Protein AF-A0A8K0R608-F1 (afdb_monomer_lite)

Radius of gyration: 32.29 Å; chains: 1; bounding box: 92×109×76 Å

Secondary structure (DSSP, 8-state):
-PPPPEEEEEETT--SEEEEE-GGG-SSHHHHHHHHHHHTT--TTTEEEEEES-SSSS-SBPPHHHHHTTGGGSTTT-BTTEEEEEEEEEE-HHHH--S-------------TT-SSS--HHHHHHHHHTTS-TT---GGG-------EEEPPP--------------------PPPPPPP-EEE-----HHHHTT-EEEEEE-GGGBSSTTEEEEEEEEE-TTS-EEEEEEGGGBSSS--SSEEEE-GGGEEE-HHHHTSPTTHHHHHHHHHHHHHHHHHHHHHHTTS-PPP----------------------SSEEEEEE-GGGBS-TTSPPEEEEEE-TTS-EEEEEEGGGBSS---SSEEEE-GGGEEE-HHHHTS-TTHHHHHHHHHHHHHHHGGG-----------------------PPPP----

Sequence (433 aa):
MRPSPMIFVREFDGAETSFRIPIRRTRSYWEFLEHIHNTFNRPWERYNAHLHLDNDICDGRISPSEWDARAYFEAEFLVDNRLVLFVHFEVVEARISGLDADIDDNDEELWQWGCEGSEGLQDTWYRANQDMDGDDLDEWDLDPYPPFPETLPKEDGSASSIFTSSARSSQASLPPKPTPEVITVDDSDTTRNLDTGIIIGRAKAHCCRDPNIRPVVRAVLNSKGSVCAFICAKYANRSSQKGDVQISMKDVDYSPDLSRSSFGEKRTMAIRHKLQAKLAIQRQCAGHSPSPLRSLLPANVFRDTTTKTYQTVMDEGIIIGHARPDSCRNPDKPPIVRASLNRVGSVMAYIPAEDSLRSLTKGRAQIPLTKVAFVPEFEVLTPAKRPEAIKEMILAKEGGKGGEGKEGDGRVEGAEYDSDDWGDEKLVDVEGV

Structure (mmCIF, N/CA/C/O backbone):
data_AF-A0A8K0R608-F1
#
_entry.id   AF-A0A8K0R608-F1
#
loop_
_atom_site.group_PDB
_atom_site.id
_atom_site.type_symbol
_atom_site.label_atom_id
_atom_site.label_alt_id
_atom_site.label_comp_id
_atom_site.label_asym_id
_atom_site.label_entity_id
_atom_site.label_seq_id
_atom_site.pdbx_PDB_ins_code
_atom_site.Cartn_x
_atom_site.Cartn_y
_atom_site.Cartn_z
_atom_site.occupancy
_atom_site.B_iso_or_equiv
_atom_site.auth_seq_id
_atom_site.auth_comp_id
_atom_site.auth_asym_id
_atom_site.auth_atom_id
_atom_site.pdbx_PDB_model_num
ATOM 1 N N . MET A 1 1 ? -6.689 -29.685 10.925 1.00 70.19 1 MET A N 1
ATOM 2 C CA . MET A 1 1 ? -5.908 -28.434 10.798 1.00 70.19 1 MET A CA 1
ATOM 3 C C . MET A 1 1 ? -4.948 -28.598 9.630 1.00 70.19 1 MET A C 1
ATOM 5 O O . MET A 1 1 ? -4.391 -29.681 9.505 1.00 70.19 1 MET A O 1
ATOM 9 N N . ARG A 1 2 ? -4.808 -27.604 8.742 1.00 75.94 2 ARG A N 1
ATOM 10 C CA . ARG A 1 2 ? -3.779 -27.663 7.686 1.00 75.94 2 ARG A CA 1
ATOM 11 C C . ARG A 1 2 ? -2.405 -27.412 8.328 1.00 75.94 2 ARG A C 1
ATOM 13 O O . ARG A 1 2 ? -2.339 -26.549 9.203 1.00 75.94 2 ARG A O 1
ATOM 20 N N . PRO A 1 3 ? -1.353 -28.159 7.959 1.00 87.06 3 PRO A N 1
ATOM 21 C CA . PRO A 1 3 ? -0.013 -27.912 8.481 1.00 87.06 3 PRO A CA 1
ATOM 22 C C . PRO A 1 3 ? 0.465 -26.521 8.054 1.00 87.06 3 PRO A C 1
ATOM 24 O O . PRO A 1 3 ? 0.258 -26.126 6.908 1.00 87.06 3 PRO A O 1
ATOM 27 N N . SER A 1 4 ? 1.101 -25.782 8.964 1.00 88.25 4 SER A N 1
ATOM 28 C CA . SER A 1 4 ? 1.683 -24.478 8.634 1.00 88.25 4 SER A CA 1
ATOM 29 C C . SER A 1 4 ? 2.750 -24.630 7.543 1.00 88.25 4 SER A C 1
ATOM 31 O O . SER A 1 4 ? 3.522 -25.593 7.602 1.00 88.25 4 SER A O 1
ATOM 33 N N . PRO A 1 5 ? 2.807 -23.718 6.559 1.00 93.06 5 PRO A N 1
ATOM 34 C CA . PRO A 1 5 ? 3.802 -23.796 5.501 1.00 93.06 5 PRO A CA 1
ATOM 35 C C . PRO A 1 5 ? 5.214 -23.599 6.057 1.00 93.06 5 PRO A C 1
ATOM 37 O O . PRO A 1 5 ? 5.424 -22.903 7.055 1.00 93.06 5 PRO A O 1
ATOM 40 N N . MET A 1 6 ? 6.183 -24.246 5.413 1.00 94.56 6 MET A N 1
ATOM 41 C CA . MET A 1 6 ? 7.603 -24.114 5.743 1.00 94.56 6 MET A CA 1
ATOM 42 C C . MET A 1 6 ? 8.250 -23.082 4.826 1.00 94.56 6 MET A C 1
ATOM 44 O O . MET A 1 6 ? 8.041 -23.135 3.618 1.00 94.56 6 MET A O 1
ATOM 48 N N . ILE A 1 7 ? 9.045 -22.170 5.384 1.00 96.88 7 ILE A N 1
ATOM 49 C CA . ILE A 1 7 ? 9.760 -21.154 4.608 1.00 96.88 7 ILE A CA 1
ATOM 50 C C . ILE A 1 7 ? 11.215 -21.595 4.474 1.00 96.88 7 ILE A C 1
ATOM 52 O O . ILE A 1 7 ? 11.862 -21.911 5.473 1.00 96.88 7 ILE A O 1
ATOM 56 N N . PHE A 1 8 ? 11.721 -21.612 3.249 1.00 96.69 8 PHE A N 1
ATOM 57 C CA . PHE A 1 8 ? 13.117 -21.867 2.928 1.00 96.69 8 PHE A CA 1
ATOM 58 C C . PHE A 1 8 ? 13.696 -20.630 2.258 1.00 96.69 8 PHE A C 1
ATOM 60 O O . PHE A 1 8 ? 13.106 -20.113 1.314 1.00 96.69 8 PHE A O 1
ATOM 67 N N . VAL A 1 9 ? 14.847 -20.167 2.736 1.00 96.69 9 VAL A N 1
ATOM 68 C CA . VAL A 1 9 ? 15.552 -19.016 2.162 1.00 96.69 9 VAL A CA 1
ATOM 69 C C . VAL A 1 9 ? 16.925 -19.448 1.668 1.00 96.69 9 VAL A C 1
ATOM 71 O O . VAL A 1 9 ? 17.641 -20.171 2.365 1.00 96.69 9 VAL A O 1
ATOM 74 N N . ARG A 1 10 ? 17.291 -19.011 0.464 1.00 95.31 10 ARG A N 1
ATOM 75 C CA . ARG A 1 10 ? 18.596 -19.247 -0.171 1.00 95.31 10 ARG A CA 1
ATOM 76 C C . ARG A 1 10 ? 19.234 -17.918 -0.544 1.00 95.31 10 ARG A C 1
ATOM 78 O O . ARG A 1 10 ? 18.515 -16.983 -0.863 1.00 95.31 10 ARG A O 1
ATOM 85 N N . GLU A 1 11 ? 20.556 -17.822 -0.495 1.00 94.56 11 GLU A N 1
ATOM 86 C CA . GLU A 1 11 ? 21.260 -16.630 -0.989 1.00 94.56 11 GLU A CA 1
ATOM 87 C C . GLU A 1 11 ? 21.301 -16.657 -2.522 1.00 94.56 11 GLU A C 1
ATOM 89 O O . GLU A 1 11 ? 21.548 -17.710 -3.112 1.00 94.56 11 GLU A O 1
ATOM 94 N N . PHE A 1 12 ? 21.050 -15.506 -3.145 1.00 89.88 12 PHE A N 1
ATOM 95 C CA . PHE A 1 12 ? 21.177 -15.303 -4.589 1.00 89.88 12 PHE A CA 1
ATOM 96 C C . PHE A 1 12 ? 22.603 -15.634 -5.045 1.00 89.88 12 PHE A C 1
ATOM 98 O O . PHE A 1 12 ? 23.560 -15.264 -4.362 1.00 89.88 12 PHE A O 1
ATOM 105 N N . ASP A 1 13 ? 22.749 -16.360 -6.157 1.00 80.81 13 ASP A N 1
ATOM 106 C CA . ASP A 1 13 ? 24.040 -16.860 -6.672 1.00 80.81 13 ASP A CA 1
ATOM 107 C C . ASP A 1 13 ? 24.887 -17.656 -5.648 1.00 80.81 13 ASP A C 1
ATOM 109 O O . ASP A 1 13 ? 26.079 -17.914 -5.852 1.00 80.81 13 ASP A O 1
ATOM 113 N N . GLY A 1 14 ? 24.282 -18.046 -4.522 1.00 74.94 14 GLY A N 1
ATOM 114 C CA . GLY A 1 14 ? 24.937 -18.712 -3.410 1.00 74.94 14 GLY A CA 1
ATOM 115 C C . GLY A 1 14 ? 25.078 -20.218 -3.608 1.00 74.94 14 GLY A C 1
ATOM 116 O O . GLY A 1 14 ? 24.632 -20.816 -4.587 1.00 74.94 14 GLY A O 1
ATOM 117 N N . ALA A 1 15 ? 25.703 -20.871 -2.627 1.00 71.38 15 ALA A N 1
ATOM 118 C CA . ALA A 1 15 ? 25.725 -22.328 -2.565 1.00 71.38 15 ALA A CA 1
ATOM 119 C C . ALA A 1 15 ? 24.294 -22.898 -2.533 1.00 71.38 15 ALA A C 1
ATOM 121 O O . ALA A 1 15 ? 23.367 -22.248 -2.056 1.00 71.38 15 ALA A O 1
ATOM 122 N N . GLU A 1 16 ? 24.122 -24.163 -2.929 1.00 77.75 16 GLU A N 1
ATOM 123 C CA . GLU A 1 16 ? 22.819 -24.849 -2.914 1.00 77.75 16 GLU A CA 1
ATOM 124 C C . GLU A 1 16 ? 22.182 -25.000 -1.507 1.00 77.75 16 GLU A C 1
ATOM 126 O O . GLU A 1 16 ? 21.130 -25.628 -1.356 1.00 77.75 16 GLU A O 1
ATOM 131 N N . THR A 1 17 ? 22.776 -24.427 -0.467 1.00 86.38 17 THR A N 1
ATOM 132 C CA . THR A 1 17 ? 22.269 -24.463 0.900 1.00 86.38 17 THR A CA 1
ATOM 133 C C . THR A 1 17 ? 21.016 -23.604 1.037 1.00 86.38 17 THR A C 1
ATOM 135 O O . THR A 1 17 ? 21.007 -22.424 0.691 1.00 86.38 17 THR A O 1
ATOM 138 N N . SER A 1 18 ? 19.957 -24.196 1.583 1.00 91.06 18 SER A N 1
ATOM 139 C CA . SER A 1 18 ? 18.764 -23.469 2.007 1.00 91.06 18 SER A CA 1
ATOM 140 C C . SER A 1 18 ? 18.660 -23.479 3.523 1.00 91.06 18 SER A C 1
ATOM 142 O O . SER A 1 18 ? 19.001 -24.468 4.175 1.00 91.06 18 SER A O 1
ATOM 144 N N . PHE A 1 19 ? 18.190 -22.376 4.089 1.00 93.94 19 PHE A N 1
ATOM 145 C CA . PHE A 1 19 ? 17.913 -22.273 5.512 1.00 93.94 19 PHE A CA 1
ATOM 146 C C . PHE A 1 19 ? 16.414 -22.304 5.727 1.00 93.94 19 PHE A C 1
ATOM 148 O O . PHE A 1 19 ? 15.667 -21.515 5.144 1.00 93.94 19 PHE A O 1
ATOM 155 N N . ARG A 1 20 ? 15.973 -23.215 6.588 1.00 95.00 20 ARG A N 1
ATOM 156 C CA . ARG A 1 20 ? 14.583 -23.259 7.015 1.00 95.00 20 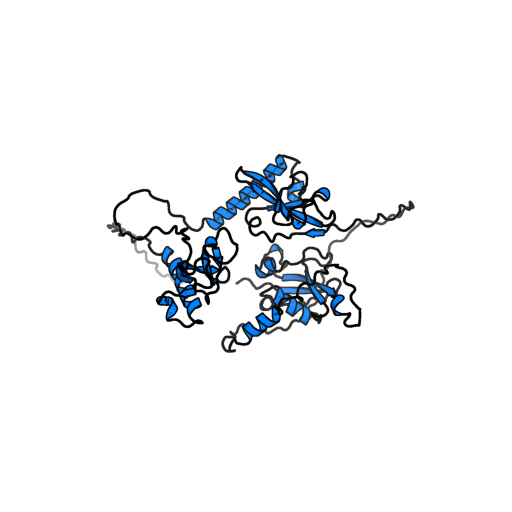ARG A CA 1
ATOM 157 C C . ARG A 1 20 ? 14.340 -22.176 8.060 1.00 95.00 20 ARG A C 1
ATOM 159 O O . ARG A 1 20 ? 14.971 -22.182 9.116 1.00 95.00 20 ARG A O 1
ATOM 166 N N . ILE A 1 21 ? 13.384 -21.293 7.789 1.00 92.75 21 ILE A N 1
ATOM 167 C CA . ILE A 1 21 ? 12.964 -20.240 8.713 1.00 92.75 21 ILE A CA 1
ATOM 168 C C . ILE A 1 21 ? 11.553 -20.568 9.233 1.00 92.75 21 ILE A C 1
ATOM 170 O O . ILE A 1 21 ? 10.621 -20.749 8.444 1.00 92.75 21 ILE A O 1
ATOM 174 N N . PRO A 1 22 ? 11.363 -20.698 10.559 1.00 88.69 22 PRO A N 1
ATOM 175 C CA . PRO A 1 22 ? 10.044 -20.925 11.139 1.00 88.69 22 PRO A CA 1
ATOM 176 C C . PRO A 1 22 ? 9.093 -19.762 10.841 1.00 88.69 22 PRO A C 1
ATOM 178 O O . PRO A 1 22 ? 9.401 -18.618 11.150 1.00 88.69 22 PRO A O 1
ATOM 181 N N . ILE A 1 23 ? 7.885 -20.049 10.350 1.00 90.06 23 ILE A N 1
ATOM 182 C CA . ILE A 1 23 ? 6.860 -19.024 10.061 1.00 90.06 23 ILE A CA 1
ATOM 183 C C . ILE A 1 23 ? 6.519 -18.128 11.266 1.00 90.06 23 ILE A C 1
ATOM 185 O O . ILE A 1 23 ? 6.125 -16.975 11.118 1.00 90.06 23 ILE A O 1
ATOM 189 N N . ARG A 1 24 ? 6.682 -18.644 12.493 1.00 87.00 24 ARG A N 1
ATOM 190 C CA . ARG A 1 24 ? 6.445 -17.884 13.732 1.00 87.00 24 ARG A CA 1
ATOM 191 C C . ARG A 1 24 ? 7.394 -16.698 13.898 1.00 87.00 24 ARG A C 1
ATOM 193 O O . ARG A 1 24 ? 7.034 -15.756 14.595 1.00 87.00 24 ARG A O 1
ATOM 200 N N . ARG A 1 25 ? 8.567 -16.776 13.266 1.00 88.56 25 ARG A N 1
ATOM 201 C CA . ARG A 1 25 ? 9.634 -15.772 13.253 1.00 88.56 25 ARG A CA 1
ATOM 202 C C . ARG A 1 25 ? 9.510 -14.793 12.083 1.00 88.56 25 ARG A C 1
ATOM 204 O O . ARG A 1 25 ? 10.397 -13.993 11.841 1.00 88.56 25 ARG A O 1
ATOM 211 N N . THR A 1 26 ? 8.430 -14.877 11.314 1.00 93.19 26 THR A N 1
ATOM 212 C CA . THR A 1 26 ? 8.241 -14.066 10.110 1.00 93.19 26 THR A CA 1
ATOM 213 C C . THR A 1 26 ? 6.880 -13.370 10.130 1.00 93.19 26 THR A C 1
ATOM 215 O O . THR A 1 26 ? 6.175 -13.356 9.118 1.00 93.19 26 THR A O 1
ATOM 218 N N . ARG A 1 27 ? 6.454 -12.867 11.303 1.00 90.88 27 ARG A N 1
ATOM 219 C CA . ARG A 1 27 ? 5.110 -12.281 11.485 1.00 90.88 27 ARG A CA 1
ATOM 220 C C . ARG A 1 27 ? 4.969 -10.971 10.721 1.00 90.88 27 ARG A C 1
ATOM 222 O O . ARG A 1 27 ? 3.883 -10.691 10.222 1.00 90.88 27 ARG A O 1
ATOM 229 N N . SER A 1 28 ? 6.065 -10.225 10.624 1.00 95.19 28 SER A N 1
ATOM 230 C CA . SER A 1 28 ? 6.225 -9.094 9.718 1.00 95.19 28 SER A CA 1
ATOM 231 C C . SER A 1 28 ? 7.413 -9.304 8.782 1.00 95.19 28 SER A C 1
ATOM 233 O O . SER A 1 28 ? 8.301 -10.123 9.040 1.00 95.19 28 SER A O 1
ATOM 235 N N . TYR A 1 29 ? 7.441 -8.540 7.696 1.00 95.25 29 TYR A N 1
ATOM 236 C CA . TYR A 1 29 ? 8.546 -8.553 6.744 1.00 95.25 29 TYR A CA 1
ATOM 237 C C . TYR A 1 29 ? 9.874 -8.138 7.400 1.00 95.25 29 TYR A C 1
ATOM 239 O O . TYR A 1 29 ? 10.928 -8.685 7.084 1.00 95.25 29 TYR A O 1
ATOM 247 N N . TRP A 1 30 ? 9.829 -7.210 8.360 1.00 93.06 30 TRP A N 1
ATOM 248 C CA . TRP A 1 30 ? 11.021 -6.704 9.044 1.00 93.06 30 TRP A CA 1
ATOM 249 C C . TRP A 1 30 ? 11.638 -7.718 10.006 1.00 93.06 30 TRP A C 1
ATOM 251 O O . TRP A 1 30 ? 12.844 -7.945 9.941 1.00 93.06 30 TRP A O 1
ATOM 261 N N . GLU A 1 31 ? 10.818 -8.380 10.828 1.00 93.50 31 GLU A N 1
ATOM 262 C CA . GLU A 1 31 ? 11.272 -9.500 11.673 1.00 93.50 31 GLU A CA 1
ATOM 263 C C . GLU A 1 31 ? 11.902 -10.605 10.819 1.00 93.50 31 GLU A C 1
ATOM 265 O O . GLU A 1 31 ? 12.921 -11.203 11.174 1.00 93.50 31 GLU A O 1
ATOM 270 N N . PHE A 1 32 ? 11.312 -10.854 9.647 1.00 95.75 32 PHE A N 1
ATOM 271 C CA . PHE A 1 32 ? 11.826 -11.857 8.737 1.00 95.75 32 PHE A CA 1
ATOM 272 C C . PHE A 1 32 ? 13.211 -11.485 8.194 1.00 95.75 32 PHE A C 1
ATOM 274 O O . PHE A 1 32 ? 14.130 -12.307 8.255 1.00 95.75 32 PHE A O 1
ATOM 281 N N . LEU A 1 33 ? 13.391 -10.248 7.717 1.00 95.62 33 LEU A N 1
ATOM 282 C CA . LEU A 1 33 ? 14.699 -9.770 7.266 1.00 95.62 33 LEU A CA 1
ATOM 283 C C . LEU A 1 33 ? 15.741 -9.801 8.389 1.00 95.62 33 LEU A C 1
ATOM 285 O O . LEU A 1 33 ? 16.883 -10.177 8.140 1.00 95.62 33 LEU A O 1
ATOM 289 N N . GLU A 1 34 ? 15.368 -9.478 9.628 1.00 93.00 34 GLU A N 1
ATOM 290 C CA . GLU A 1 34 ? 16.292 -9.539 10.766 1.00 93.00 34 GLU A CA 1
ATOM 291 C C . GLU A 1 34 ? 16.816 -10.959 10.976 1.00 93.00 34 GLU A C 1
ATOM 293 O O . GLU A 1 34 ? 18.025 -11.185 11.097 1.00 93.00 34 GLU A O 1
ATOM 298 N N . HIS A 1 35 ? 15.921 -11.945 10.934 1.00 93.44 35 HIS A N 1
ATOM 299 C CA . HIS A 1 35 ? 16.327 -13.339 10.992 1.00 93.44 35 HIS A CA 1
ATOM 300 C C . HIS A 1 35 ? 17.200 -13.758 9.817 1.00 93.44 35 HIS A C 1
ATOM 302 O O . HIS A 1 35 ? 18.127 -14.542 10.016 1.00 93.44 35 HIS A O 1
ATOM 308 N N . ILE A 1 36 ? 16.950 -13.238 8.620 1.00 95.50 36 ILE A N 1
ATOM 309 C CA . ILE A 1 36 ? 17.775 -13.507 7.443 1.00 95.50 36 ILE A CA 1
ATOM 310 C C . ILE A 1 36 ? 19.191 -12.948 7.635 1.00 95.50 36 ILE A C 1
ATOM 312 O O . ILE A 1 36 ? 20.158 -13.694 7.492 1.00 95.50 36 ILE A O 1
ATOM 316 N N . HIS A 1 37 ? 19.338 -11.689 8.045 1.00 94.75 37 HIS A N 1
ATOM 317 C CA . HIS A 1 37 ? 20.645 -11.087 8.323 1.00 94.75 37 HIS A CA 1
ATOM 318 C C . HIS A 1 37 ? 21.450 -11.897 9.354 1.00 94.75 37 HIS A C 1
ATOM 320 O O . HIS A 1 37 ? 22.627 -12.196 9.132 1.00 94.75 37 HIS A O 1
ATOM 326 N N . ASN A 1 38 ? 20.789 -12.345 10.426 1.00 93.44 38 ASN A N 1
ATOM 327 C CA . ASN A 1 38 ? 21.394 -13.202 11.447 1.00 93.44 38 ASN A CA 1
ATOM 328 C C . ASN A 1 38 ? 21.764 -14.597 10.909 1.00 93.44 38 ASN A C 1
ATOM 330 O O . ASN A 1 38 ? 22.848 -15.101 11.192 1.00 93.44 38 ASN A O 1
ATOM 334 N N . THR A 1 39 ? 20.890 -15.220 10.112 1.00 93.50 39 THR A N 1
ATOM 335 C CA . THR A 1 39 ? 21.082 -16.584 9.581 1.00 93.50 39 THR A CA 1
ATOM 336 C C . THR A 1 39 ? 22.235 -16.651 8.581 1.00 93.50 39 THR A C 1
ATOM 338 O O . THR A 1 39 ? 23.030 -17.587 8.618 1.00 93.50 39 THR A O 1
ATOM 341 N N . PHE A 1 40 ? 22.357 -15.643 7.716 1.00 93.56 40 PHE A N 1
ATOM 342 C CA . PHE A 1 40 ? 23.400 -15.573 6.690 1.00 93.56 40 PHE A CA 1
ATOM 343 C C . PHE A 1 40 ? 24.664 -14.833 7.158 1.00 93.56 40 PHE A C 1
ATOM 345 O O . PHE A 1 40 ? 25.605 -14.674 6.382 1.00 93.56 40 PHE A O 1
ATOM 352 N N . ASN A 1 41 ? 24.712 -14.386 8.421 1.00 94.06 41 ASN A N 1
ATOM 353 C CA . ASN A 1 41 ? 25.818 -13.608 8.989 1.00 94.06 41 ASN A CA 1
ATOM 354 C C . ASN A 1 41 ? 26.180 -12.373 8.133 1.00 94.06 41 ASN A C 1
ATOM 356 O O . ASN A 1 41 ? 27.350 -12.072 7.875 1.00 94.06 41 ASN A O 1
ATOM 360 N N . ARG A 1 42 ? 25.149 -11.666 7.657 1.00 94.31 42 ARG A N 1
ATOM 361 C CA . ARG A 1 42 ? 25.268 -10.432 6.875 1.00 94.31 42 ARG A CA 1
ATOM 362 C C . ARG A 1 42 ? 24.804 -9.273 7.758 1.00 94.31 42 ARG A C 1
ATOM 364 O O . ARG A 1 42 ? 23.605 -9.121 7.927 1.00 94.31 42 ARG A O 1
ATOM 371 N N . PRO A 1 43 ? 25.692 -8.463 8.351 1.00 92.56 43 PRO A N 1
ATOM 372 C CA . PRO A 1 43 ? 25.280 -7.365 9.229 1.00 92.56 43 PRO A CA 1
ATOM 373 C C . PRO A 1 43 ? 24.532 -6.258 8.469 1.00 92.56 43 PRO A C 1
ATOM 375 O O . PRO A 1 43 ? 24.934 -5.885 7.362 1.00 92.56 43 PRO A O 1
ATOM 378 N N . TRP A 1 44 ? 23.474 -5.708 9.071 1.00 90.50 44 TRP A N 1
ATOM 379 C CA . TRP A 1 44 ? 22.647 -4.629 8.504 1.00 90.50 44 TRP A CA 1
ATOM 380 C C . TRP A 1 44 ? 23.442 -3.350 8.218 1.00 90.50 44 TRP A C 1
ATOM 382 O O . TRP A 1 44 ? 23.115 -2.577 7.320 1.00 90.50 44 TRP A O 1
ATOM 392 N N . GLU A 1 45 ? 24.530 -3.128 8.951 1.00 88.19 45 GLU A N 1
ATOM 393 C CA . GLU A 1 45 ? 25.426 -1.990 8.764 1.00 88.19 45 GLU A CA 1
ATOM 394 C C . GLU A 1 45 ? 26.132 -2.038 7.406 1.00 88.19 45 GLU A C 1
ATOM 396 O O . GLU A 1 45 ? 26.559 -1.005 6.902 1.00 88.19 45 GLU A O 1
ATOM 401 N N . ARG A 1 46 ? 26.268 -3.224 6.803 1.00 92.06 46 ARG A N 1
ATOM 402 C CA . ARG A 1 46 ? 27.004 -3.413 5.544 1.00 92.06 46 ARG A CA 1
ATOM 403 C C . ARG A 1 46 ? 26.127 -3.835 4.381 1.00 92.06 46 ARG A C 1
ATOM 405 O O . ARG A 1 46 ? 26.516 -3.601 3.239 1.00 92.06 46 ARG A O 1
ATOM 412 N N . TYR A 1 47 ? 24.990 -4.461 4.661 1.00 94.31 47 TYR A N 1
ATOM 413 C CA . TYR A 1 47 ? 24.150 -5.065 3.640 1.00 94.31 47 TYR A CA 1
ATOM 414 C C . TYR A 1 47 ? 22.699 -4.621 3.787 1.00 94.31 47 TYR A C 1
ATOM 416 O O . TYR A 1 47 ? 22.169 -4.590 4.895 1.00 94.31 47 TYR A O 1
ATOM 424 N N . ASN A 1 48 ? 22.046 -4.365 2.659 1.00 93.38 48 ASN A N 1
ATOM 425 C CA . ASN A 1 48 ? 20.595 -4.319 2.552 1.00 93.38 48 ASN A CA 1
ATOM 426 C C . ASN A 1 48 ? 20.113 -5.666 2.008 1.00 93.38 48 ASN A C 1
ATOM 428 O O . ASN A 1 48 ? 20.539 -6.075 0.929 1.00 93.38 48 ASN A O 1
ATOM 432 N N . ALA A 1 49 ? 19.228 -6.356 2.726 1.00 95.44 49 ALA A N 1
ATOM 433 C CA . ALA A 1 49 ? 18.600 -7.575 2.225 1.00 95.44 49 ALA A CA 1
ATOM 434 C C . ALA A 1 49 ? 17.233 -7.290 1.600 1.00 95.44 49 ALA A C 1
ATOM 436 O O . ALA A 1 49 ? 16.428 -6.514 2.122 1.00 95.44 49 ALA A O 1
ATOM 437 N N . HIS A 1 50 ? 16.933 -7.976 0.504 1.00 94.75 50 HIS A N 1
ATOM 438 C CA . HIS A 1 50 ? 15.580 -8.071 -0.025 1.00 94.75 50 HIS A CA 1
ATOM 439 C C . HIS A 1 50 ? 15.329 -9.460 -0.617 1.00 94.75 50 HIS A C 1
ATOM 441 O O . HIS A 1 50 ? 16.263 -10.183 -0.956 1.00 94.75 50 HIS A O 1
ATOM 447 N N . LEU A 1 51 ? 14.058 -9.857 -0.665 1.00 96.38 51 LEU A N 1
ATOM 448 C CA . LEU A 1 51 ? 13.644 -11.220 -0.994 1.00 96.38 51 LEU A CA 1
ATOM 449 C C . LEU A 1 51 ? 12.987 -11.292 -2.369 1.00 96.38 51 LEU A C 1
ATOM 451 O O . LEU A 1 51 ? 12.270 -10.368 -2.746 1.00 96.38 51 LEU A O 1
ATOM 455 N N . HIS A 1 52 ? 13.167 -12.418 -3.053 1.00 95.56 52 HIS A N 1
ATOM 456 C CA . HIS A 1 52 ? 12.607 -12.737 -4.367 1.00 95.56 52 HIS A CA 1
ATOM 457 C C . HIS A 1 52 ? 11.988 -14.134 -4.378 1.00 95.56 52 HIS A C 1
ATOM 459 O O . HIS A 1 52 ? 12.337 -14.985 -3.557 1.00 95.56 52 HIS A O 1
ATOM 465 N N . LEU A 1 53 ? 11.078 -14.368 -5.324 1.00 94.00 53 LEU A N 1
ATOM 466 C CA . LEU A 1 53 ? 10.507 -15.693 -5.603 1.00 94.00 53 LEU A CA 1
ATOM 467 C C . LEU A 1 53 ? 11.339 -16.502 -6.610 1.00 94.00 53 LEU A C 1
ATOM 469 O O . LEU A 1 53 ? 11.204 -17.722 -6.662 1.00 94.00 53 LEU A O 1
ATOM 473 N N . ASP A 1 54 ? 12.179 -15.831 -7.398 1.00 91.12 54 ASP A N 1
ATOM 474 C CA . ASP A 1 54 ? 13.025 -16.425 -8.435 1.00 91.12 54 ASP A CA 1
ATOM 475 C C . ASP A 1 54 ? 14.512 -16.228 -8.086 1.00 91.12 54 ASP A C 1
ATOM 477 O O . ASP A 1 54 ? 14.876 -15.259 -7.418 1.00 91.12 54 ASP A O 1
ATOM 481 N N . ASN A 1 55 ? 15.353 -17.174 -8.503 1.00 90.81 55 ASN A N 1
ATOM 482 C CA . ASN A 1 55 ? 16.798 -17.179 -8.282 1.00 90.81 55 ASN A CA 1
ATOM 483 C C . ASN A 1 55 ? 17.578 -16.496 -9.404 1.00 90.81 55 ASN A C 1
ATOM 485 O O . ASN A 1 55 ? 18.720 -16.111 -9.197 1.00 90.81 55 ASN A O 1
ATOM 489 N N . ASP A 1 56 ? 17.013 -16.430 -10.609 1.00 81.94 56 ASP A N 1
ATOM 490 C CA . ASP A 1 56 ? 17.808 -16.109 -11.798 1.00 81.94 56 ASP A CA 1
ATOM 491 C C . ASP A 1 56 ? 17.710 -14.632 -12.181 1.00 81.94 56 ASP A C 1
ATOM 493 O O . ASP A 1 56 ? 18.566 -14.090 -12.882 1.00 81.94 56 ASP A O 1
ATOM 497 N N . ILE A 1 57 ? 16.647 -13.966 -11.734 1.00 79.75 57 ILE A N 1
ATOM 498 C CA . ILE A 1 57 ? 16.374 -12.570 -12.045 1.00 79.75 57 ILE A CA 1
ATOM 499 C C . ILE A 1 57 ? 16.012 -11.876 -10.741 1.00 79.75 57 ILE A C 1
ATOM 501 O O . ILE A 1 57 ? 15.181 -12.365 -9.982 1.00 79.75 57 ILE A O 1
ATOM 505 N N . CYS A 1 58 ? 16.593 -10.700 -10.505 1.00 81.25 58 CYS A N 1
ATOM 506 C CA . CYS A 1 58 ? 16.212 -9.797 -9.415 1.00 81.25 58 CYS A CA 1
ATOM 507 C C . CYS A 1 58 ? 14.829 -9.139 -9.677 1.00 81.25 58 CYS A C 1
ATOM 509 O O . CYS A 1 58 ? 14.590 -7.980 -9.335 1.00 81.25 58 CYS A O 1
ATOM 511 N N . ASP A 1 59 ? 13.929 -9.885 -10.323 1.00 76.69 59 ASP A N 1
ATOM 512 C CA . ASP A 1 59 ? 12.537 -9.567 -10.602 1.00 76.69 59 ASP A CA 1
ATOM 513 C C . ASP A 1 59 ? 11.646 -10.340 -9.622 1.00 76.69 59 ASP A C 1
ATOM 515 O O . ASP A 1 59 ? 11.967 -11.434 -9.165 1.00 76.69 59 ASP A O 1
ATOM 519 N N . GLY A 1 60 ? 10.472 -9.787 -9.315 1.00 81.88 60 GLY A N 1
ATOM 520 C CA . GLY A 1 60 ? 9.552 -10.440 -8.377 1.00 81.88 60 GLY A CA 1
ATOM 521 C C . GLY A 1 60 ? 9.965 -10.275 -6.914 1.00 81.88 60 GLY A C 1
ATOM 522 O O . GLY A 1 60 ? 9.752 -11.176 -6.100 1.00 81.88 60 GLY A O 1
ATOM 523 N N . ARG A 1 61 ? 10.524 -9.104 -6.578 1.00 92.81 61 ARG A N 1
ATOM 524 C CA . ARG A 1 61 ? 10.794 -8.700 -5.198 1.00 92.81 61 ARG A CA 1
ATOM 525 C C . ARG A 1 61 ? 9.527 -8.815 -4.349 1.00 92.81 61 ARG A C 1
ATOM 527 O O . ARG A 1 61 ? 8.488 -8.253 -4.695 1.00 92.81 61 ARG A O 1
ATOM 534 N N . ILE A 1 62 ? 9.651 -9.481 -3.207 1.00 94.44 62 ILE A N 1
ATOM 535 C CA . ILE A 1 62 ? 8.601 -9.596 -2.199 1.00 94.44 62 ILE A CA 1
ATOM 536 C C . ILE A 1 62 ? 8.251 -8.200 -1.680 1.00 94.44 62 ILE A C 1
ATOM 538 O O . ILE A 1 62 ? 9.107 -7.462 -1.182 1.00 94.44 62 ILE A O 1
ATOM 542 N N . SER A 1 63 ? 6.973 -7.845 -1.783 1.00 92.94 63 SER A N 1
ATOM 543 C CA . SER A 1 63 ? 6.445 -6.605 -1.227 1.00 92.94 63 SER A CA 1
ATOM 544 C C . SER A 1 63 ? 6.252 -6.747 0.288 1.00 92.94 63 SER A C 1
ATOM 546 O O . SER A 1 63 ? 5.552 -7.669 0.721 1.00 92.94 63 SER A O 1
ATOM 548 N N . PRO A 1 64 ? 6.785 -5.822 1.114 1.00 93.50 64 PRO A N 1
ATOM 549 C CA . PRO A 1 64 ? 6.577 -5.858 2.561 1.00 93.50 64 PRO A CA 1
ATOM 550 C C . PRO A 1 64 ? 5.095 -5.859 2.957 1.00 93.50 64 PRO A C 1
ATOM 552 O O . PRO A 1 64 ? 4.685 -6.597 3.846 1.00 93.50 64 PRO A O 1
ATOM 555 N N . SER A 1 65 ? 4.262 -5.080 2.257 1.00 87.50 65 SER A N 1
ATOM 556 C CA . SER A 1 65 ? 2.831 -4.981 2.566 1.00 87.50 65 SER A CA 1
ATOM 557 C C . SER A 1 65 ? 2.057 -6.248 2.200 1.00 87.50 65 SER A C 1
ATOM 559 O O . SER A 1 65 ? 1.120 -6.617 2.906 1.00 87.50 65 SER A O 1
ATOM 561 N N . GLU A 1 66 ? 2.451 -6.934 1.126 1.00 91.44 66 GLU A N 1
ATOM 562 C CA . GLU A 1 66 ? 1.857 -8.215 0.733 1.00 91.44 66 GLU A CA 1
ATOM 563 C C . GLU A 1 66 ? 2.310 -9.347 1.660 1.00 91.44 66 GLU A C 1
ATOM 565 O O . GLU A 1 66 ? 1.508 -10.220 1.998 1.00 91.44 66 GLU A O 1
ATOM 570 N N . TRP A 1 67 ? 3.559 -9.298 2.135 1.00 95.88 67 TRP A N 1
ATOM 571 C CA . TRP A 1 67 ? 4.065 -10.207 3.161 1.00 95.88 67 TRP A CA 1
ATOM 572 C C . TRP A 1 67 ? 3.276 -10.080 4.462 1.00 95.88 67 TRP A C 1
ATOM 574 O O . TRP A 1 67 ? 2.746 -11.073 4.964 1.00 95.88 67 TRP A O 1
ATOM 584 N N . ASP A 1 68 ? 3.129 -8.854 4.968 1.00 91.50 68 ASP A N 1
ATOM 585 C CA . ASP A 1 68 ? 2.398 -8.572 6.206 1.00 91.50 68 ASP A CA 1
ATOM 586 C C . ASP A 1 68 ? 0.903 -8.921 6.077 1.00 91.50 68 ASP A C 1
ATOM 588 O O . ASP A 1 68 ? 0.265 -9.357 7.037 1.00 91.50 68 ASP A O 1
ATOM 592 N N . ALA A 1 69 ? 0.343 -8.805 4.867 1.00 88.81 69 ALA A N 1
ATOM 593 C CA . ALA A 1 69 ? -1.008 -9.261 4.535 1.00 88.81 69 ALA A CA 1
ATOM 594 C C . ALA A 1 69 ? -1.119 -10.783 4.316 1.00 88.81 69 ALA A C 1
ATOM 596 O O . ALA A 1 69 ? -2.220 -11.284 4.083 1.00 88.81 69 ALA A O 1
ATOM 597 N N . ARG A 1 70 ? -0.007 -11.522 4.414 1.00 93.75 70 ARG A N 1
ATOM 598 C CA . ARG A 1 70 ? 0.105 -12.973 4.209 1.00 93.75 70 ARG A CA 1
ATOM 599 C C . ARG A 1 70 ? -0.244 -13.461 2.797 1.00 93.75 70 ARG A C 1
ATOM 601 O O . ARG A 1 70 ? -0.583 -14.632 2.635 1.00 93.75 70 ARG A O 1
ATOM 608 N N . ALA A 1 71 ? -0.121 -12.611 1.779 1.00 91.06 71 ALA A N 1
ATOM 609 C CA . ALA A 1 71 ? -0.469 -12.957 0.397 1.00 91.06 71 ALA A CA 1
ATOM 610 C C . ALA A 1 71 ? 0.388 -14.112 -0.164 1.00 91.06 71 ALA A C 1
ATOM 612 O O . ALA A 1 71 ? -0.116 -14.986 -0.861 1.00 91.06 71 ALA A O 1
ATOM 613 N N . TYR A 1 72 ? 1.668 -14.192 0.215 1.00 94.88 72 TYR A N 1
ATOM 614 C CA . TYR A 1 72 ? 2.590 -15.233 -0.271 1.00 94.88 72 TYR A CA 1
ATOM 615 C C . TYR A 1 72 ? 2.405 -16.614 0.381 1.00 94.88 72 TYR A C 1
ATOM 617 O O . TYR A 1 72 ? 3.145 -17.546 0.082 1.00 94.88 72 TYR A O 1
ATOM 625 N N . PHE A 1 73 ? 1.427 -16.769 1.279 1.00 94.12 73 PHE A N 1
ATOM 626 C CA . PHE A 1 73 ? 1.066 -18.065 1.864 1.00 94.12 73 PHE A CA 1
ATOM 627 C C . PHE A 1 73 ? -0.136 -18.714 1.159 1.00 94.12 73 PHE A C 1
ATOM 629 O O . PHE A 1 73 ? -0.670 -19.722 1.631 1.00 94.12 73 PHE A O 1
ATOM 636 N N . GLU A 1 74 ? -0.582 -18.138 0.042 1.00 92.75 74 GLU A N 1
ATOM 637 C CA . GLU A 1 74 ? -1.593 -18.731 -0.825 1.00 92.75 74 GLU A CA 1
ATOM 638 C C . GLU A 1 74 ? -1.026 -19.899 -1.645 1.00 92.75 74 GLU A C 1
ATOM 640 O O . GLU A 1 74 ? 0.176 -20.009 -1.883 1.00 92.75 74 GLU A O 1
ATOM 645 N N . ALA A 1 75 ? -1.905 -20.805 -2.082 1.00 92.12 75 ALA A N 1
ATOM 646 C CA . ALA A 1 75 ? -1.509 -22.066 -2.715 1.00 92.12 75 ALA A CA 1
ATOM 647 C C . ALA A 1 75 ? -0.708 -21.895 -4.019 1.00 92.12 75 ALA A C 1
ATOM 649 O O . ALA A 1 75 ? -0.022 -22.825 -4.422 1.00 92.12 75 ALA A O 1
ATOM 650 N N . GLU A 1 76 ? -0.791 -20.736 -4.674 1.00 93.62 76 GLU A N 1
ATOM 651 C CA . GLU A 1 76 ? -0.049 -20.445 -5.906 1.00 93.62 76 GLU A CA 1
ATOM 652 C C . GLU A 1 76 ? 1.451 -20.197 -5.682 1.00 93.62 76 GLU A C 1
ATOM 654 O O . GLU A 1 76 ? 2.238 -20.404 -6.601 1.00 93.62 76 GLU A O 1
ATOM 659 N N . PHE A 1 77 ? 1.852 -19.824 -4.463 1.00 93.56 77 PHE A N 1
ATOM 660 C CA . PHE A 1 77 ? 3.251 -19.583 -4.090 1.00 93.56 77 PHE A CA 1
ATOM 661 C C . PHE A 1 77 ? 3.883 -20.758 -3.337 1.00 93.56 77 PHE A C 1
ATOM 663 O O . PHE A 1 77 ? 5.076 -20.741 -3.035 1.00 93.56 77 PHE A O 1
ATOM 670 N N . LEU A 1 78 ? 3.085 -21.775 -3.000 1.00 95.19 78 LEU A N 1
ATOM 671 C CA . LEU A 1 78 ? 3.517 -22.914 -2.202 1.00 95.19 78 LEU A CA 1
ATOM 672 C C . LEU A 1 78 ? 3.690 -24.157 -3.074 1.00 95.19 78 LEU A C 1
ATOM 674 O O . LEU A 1 78 ? 2.738 -24.638 -3.684 1.00 95.19 78 LEU A O 1
ATOM 678 N N . VAL A 1 79 ? 4.880 -24.750 -3.029 1.00 93.50 79 VAL A N 1
ATOM 679 C CA . VAL A 1 79 ? 5.160 -26.065 -3.620 1.00 93.50 79 VAL A CA 1
ATOM 680 C C . VAL A 1 79 ? 5.264 -27.071 -2.481 1.00 93.50 79 VAL A C 1
ATOM 682 O O . VAL A 1 79 ? 6.089 -26.911 -1.588 1.00 93.50 79 VAL A O 1
ATOM 685 N N . ASP A 1 80 ? 4.377 -28.067 -2.440 1.00 94.50 80 ASP A N 1
ATOM 686 C CA . ASP A 1 80 ? 4.316 -29.065 -1.358 1.00 94.50 80 ASP A CA 1
ATOM 687 C C . ASP A 1 80 ? 4.267 -28.457 0.057 1.00 94.50 80 ASP A C 1
ATOM 689 O O . ASP A 1 80 ? 4.895 -28.946 1.001 1.00 94.50 80 ASP A O 1
ATOM 693 N N . ASN A 1 81 ? 3.498 -27.371 0.212 1.00 94.75 81 ASN A N 1
ATOM 694 C CA . ASN A 1 81 ? 3.386 -26.596 1.454 1.00 94.75 81 ASN A CA 1
ATOM 695 C C . ASN A 1 81 ? 4.709 -25.930 1.890 1.00 94.75 81 ASN A C 1
ATOM 697 O O . ASN A 1 81 ? 4.950 -25.716 3.084 1.00 94.75 81 ASN A O 1
ATOM 701 N N . ARG A 1 82 ? 5.576 -25.614 0.923 1.00 95.38 82 ARG A N 1
ATOM 702 C CA . ARG A 1 82 ? 6.852 -24.925 1.121 1.00 95.38 82 ARG A CA 1
ATOM 703 C C . ARG A 1 82 ? 6.879 -23.637 0.310 1.00 95.38 82 ARG A C 1
ATOM 705 O O . ARG A 1 82 ? 6.526 -23.644 -0.865 1.00 95.38 82 ARG A O 1
ATOM 712 N N . LEU A 1 83 ? 7.320 -22.560 0.945 1.00 96.44 83 LEU A N 1
ATOM 713 C CA . LEU A 1 83 ? 7.635 -21.290 0.307 1.00 96.44 83 LEU A CA 1
ATOM 714 C C . LEU A 1 83 ? 9.155 -21.207 0.167 1.00 96.44 83 LEU A C 1
ATOM 716 O O . LEU A 1 83 ? 9.855 -21.217 1.180 1.00 96.44 83 LEU A O 1
ATOM 720 N N . VAL A 1 84 ? 9.659 -21.155 -1.062 1.00 96.06 84 VAL A N 1
ATOM 721 C CA . VAL A 1 84 ? 11.093 -21.001 -1.338 1.00 96.06 84 VAL A CA 1
ATOM 722 C C . VAL A 1 84 ? 11.340 -19.567 -1.776 1.00 96.06 84 VAL A C 1
ATOM 724 O O . VAL A 1 84 ? 10.689 -19.087 -2.696 1.00 96.06 84 VAL A O 1
ATOM 727 N N . LEU A 1 85 ? 12.256 -18.889 -1.091 1.00 96.50 85 LEU A N 1
ATOM 728 C CA . LEU A 1 85 ? 12.619 -17.503 -1.350 1.00 96.50 85 LEU A CA 1
ATOM 729 C C . LEU A 1 85 ? 14.123 -17.379 -1.550 1.00 96.50 85 LEU A C 1
ATOM 731 O O . LEU A 1 85 ? 14.914 -18.131 -0.972 1.00 96.50 85 LEU A O 1
ATOM 735 N N . PHE A 1 86 ? 14.507 -16.364 -2.307 1.00 96.25 86 PHE A N 1
ATOM 736 C CA . PHE A 1 86 ? 15.894 -16.026 -2.577 1.00 96.25 86 PHE A CA 1
ATOM 737 C C . PHE A 1 86 ? 16.194 -14.663 -1.965 1.00 96.25 86 PHE A C 1
ATOM 739 O O . PHE A 1 86 ? 15.539 -13.675 -2.287 1.00 96.25 86 PHE A O 1
ATOM 746 N N . VAL A 1 87 ? 17.141 -14.603 -1.030 1.00 96.62 87 VAL A N 1
ATOM 747 C CA . VAL A 1 87 ? 17.630 -13.346 -0.469 1.00 96.62 87 VAL A CA 1
ATOM 748 C C . VAL A 1 87 ? 18.773 -12.821 -1.322 1.00 96.62 87 VAL A C 1
ATOM 750 O O . VAL A 1 87 ? 19.770 -13.506 -1.541 1.00 96.62 87 VAL A O 1
ATOM 753 N N . HIS A 1 88 ? 18.648 -11.570 -1.741 1.00 95.50 88 HIS A N 1
ATOM 754 C CA . HIS A 1 88 ? 19.719 -10.805 -2.352 1.00 95.50 88 HIS A CA 1
ATOM 755 C C . HIS A 1 88 ? 20.244 -9.777 -1.340 1.00 95.50 88 HIS A C 1
ATOM 757 O O . HIS A 1 88 ? 19.471 -8.998 -0.774 1.00 95.50 88 HIS A O 1
ATOM 763 N N . PHE A 1 89 ? 21.556 -9.805 -1.088 1.00 94.81 89 PHE A N 1
ATOM 764 C CA . PHE A 1 89 ? 22.249 -8.857 -0.216 1.00 94.81 89 PHE A CA 1
ATOM 765 C C . PHE A 1 89 ? 23.009 -7.824 -1.048 1.00 94.81 89 PHE A C 1
ATOM 767 O O . PHE A 1 89 ? 24.018 -8.141 -1.673 1.00 94.81 89 PHE A O 1
ATOM 774 N N . GLU A 1 90 ? 22.570 -6.573 -0.994 1.00 92.88 90 GLU A N 1
ATOM 775 C CA . GLU A 1 90 ? 23.243 -5.447 -1.639 1.00 92.88 90 GLU A CA 1
ATOM 776 C C . GLU A 1 90 ? 24.205 -4.781 -0.659 1.00 92.88 90 GLU A C 1
ATOM 778 O O . GLU A 1 90 ? 23.835 -4.468 0.474 1.00 92.88 90 GLU A O 1
ATOM 783 N N . VAL A 1 91 ? 25.444 -4.542 -1.085 1.00 92.88 91 VAL A N 1
ATOM 784 C CA . VAL A 1 91 ? 26.434 -3.830 -0.271 1.00 92.88 91 VAL A CA 1
ATOM 785 C C . VAL A 1 91 ? 26.079 -2.345 -0.208 1.00 92.88 91 VAL A C 1
ATOM 787 O O . VAL A 1 91 ? 25.897 -1.697 -1.235 1.00 92.88 91 VAL A O 1
ATOM 790 N N . VAL A 1 92 ? 26.037 -1.779 0.998 1.00 88.94 92 VAL A N 1
ATOM 791 C CA . VAL A 1 92 ? 25.826 -0.340 1.197 1.00 88.94 92 VAL A CA 1
ATOM 792 C C . VAL A 1 92 ? 27.183 0.365 1.193 1.00 88.94 92 VAL A C 1
ATOM 794 O O . VAL A 1 92 ? 27.801 0.544 2.243 1.00 88.94 92 VAL A O 1
ATOM 797 N N . GLU A 1 93 ? 27.670 0.749 0.010 1.00 80.81 93 GLU A N 1
ATOM 798 C CA . GLU A 1 93 ? 29.008 1.347 -0.167 1.00 80.81 93 GLU A CA 1
ATOM 799 C C . GLU A 1 93 ? 29.234 2.578 0.725 1.00 80.81 93 GLU A C 1
ATOM 801 O O . GLU A 1 93 ? 30.282 2.691 1.360 1.00 80.81 93 GLU A O 1
ATOM 806 N N . ALA A 1 94 ? 28.210 3.425 0.885 1.00 64.75 94 ALA A N 1
ATOM 807 C CA . ALA A 1 94 ? 28.253 4.631 1.718 1.00 64.75 94 ALA A CA 1
ATOM 808 C C . ALA A 1 94 ? 28.555 4.374 3.210 1.00 64.75 94 ALA A C 1
ATOM 810 O O . ALA A 1 94 ? 28.930 5.297 3.926 1.00 64.75 94 ALA A O 1
ATOM 811 N N . ARG A 1 95 ? 28.396 3.135 3.701 1.00 63.22 95 ARG A N 1
ATOM 812 C CA . ARG A 1 95 ? 28.675 2.757 5.101 1.00 63.22 95 ARG A CA 1
ATOM 813 C C . ARG A 1 95 ? 30.051 2.117 5.292 1.00 63.22 95 ARG A C 1
ATOM 815 O O . ARG A 1 95 ? 30.503 1.960 6.424 1.00 63.22 95 ARG A O 1
ATOM 822 N N . ILE A 1 96 ? 30.714 1.724 4.204 1.00 58.78 96 ILE A N 1
ATOM 823 C CA . ILE A 1 96 ? 32.035 1.081 4.240 1.00 58.78 96 ILE A CA 1
ATOM 824 C C . ILE A 1 96 ? 33.145 2.135 4.236 1.00 58.78 96 ILE A C 1
ATOM 826 O O . ILE A 1 96 ? 34.179 1.946 4.878 1.00 58.78 96 ILE A O 1
ATOM 830 N N . SER A 1 97 ? 32.916 3.273 3.585 1.00 55.44 97 SER A N 1
ATOM 831 C CA . SER A 1 97 ? 33.824 4.420 3.531 1.00 55.44 97 SER A CA 1
ATOM 832 C C . SER A 1 97 ? 33.726 5.317 4.774 1.00 55.44 97 SER A C 1
ATOM 834 O O . SER A 1 97 ? 33.612 6.533 4.682 1.00 55.44 97 SER A O 1
ATOM 836 N N . GLY A 1 98 ? 33.882 4.730 5.964 1.00 54.25 98 GLY A N 1
ATOM 837 C CA . GLY A 1 98 ? 34.232 5.464 7.191 1.00 54.25 98 GLY A CA 1
ATOM 838 C C . GLY A 1 98 ? 35.679 5.991 7.186 1.00 54.25 98 GLY A C 1
ATOM 839 O O . GLY A 1 98 ? 36.353 5.929 8.209 1.00 54.25 98 GLY A O 1
ATOM 840 N N . LEU A 1 99 ? 36.178 6.423 6.025 1.00 50.12 99 LEU A N 1
ATOM 841 C CA . LEU A 1 99 ? 37.544 6.880 5.776 1.00 50.12 99 LEU A CA 1
ATOM 842 C C . LEU A 1 99 ? 37.491 8.121 4.873 1.00 50.12 99 LEU A C 1
ATOM 844 O O . LEU A 1 99 ? 37.450 8.007 3.652 1.00 50.12 99 LEU A O 1
ATOM 848 N N . ASP A 1 100 ? 37.466 9.288 5.519 1.00 51.38 100 ASP A N 1
ATOM 849 C CA . ASP A 1 100 ? 38.055 10.558 5.069 1.00 51.38 100 ASP A CA 1
ATOM 850 C C . ASP A 1 100 ? 37.804 11.004 3.616 1.00 51.38 100 ASP A C 1
ATOM 852 O O . ASP A 1 100 ? 38.732 11.425 2.923 1.00 51.38 100 ASP A O 1
ATOM 856 N N . ALA A 1 101 ? 36.560 10.958 3.138 1.00 52.66 101 ALA A N 1
ATOM 857 C CA . ALA A 1 101 ? 36.188 11.685 1.928 1.00 52.66 101 ALA A CA 1
ATOM 858 C C . ALA A 1 101 ? 35.462 12.976 2.323 1.00 52.66 101 ALA A C 1
ATOM 860 O O . ALA A 1 101 ? 34.333 12.928 2.804 1.00 52.66 101 ALA A O 1
ATOM 861 N N . ASP A 1 102 ? 36.125 14.118 2.128 1.00 53.88 102 ASP A N 1
ATOM 862 C CA . ASP A 1 102 ? 35.489 15.435 2.082 1.00 53.88 102 ASP A CA 1
ATOM 863 C C . ASP A 1 102 ? 34.399 15.391 0.994 1.00 53.88 102 ASP A C 1
ATOM 865 O O . ASP A 1 102 ? 34.696 15.392 -0.202 1.00 53.88 102 ASP A O 1
ATOM 869 N N . ILE A 1 103 ? 33.139 15.244 1.412 1.00 52.16 103 ILE A N 1
ATOM 870 C CA . ILE A 1 103 ? 31.982 15.184 0.517 1.00 52.16 103 ILE A CA 1
ATOM 871 C C . ILE A 1 103 ? 31.731 16.598 -0.010 1.00 52.16 103 ILE A C 1
ATOM 873 O O . ILE A 1 103 ? 31.336 17.493 0.732 1.00 52.16 103 ILE A O 1
ATOM 877 N N . ASP A 1 104 ? 32.018 16.771 -1.298 1.00 52.50 104 ASP A N 1
ATOM 878 C CA . ASP A 1 104 ? 31.683 17.940 -2.108 1.00 52.50 104 ASP A CA 1
ATOM 879 C C . ASP A 1 104 ? 30.149 17.994 -2.288 1.00 52.50 104 ASP A C 1
ATOM 881 O O . ASP A 1 104 ? 29.526 16.978 -2.612 1.00 52.50 104 ASP A O 1
ATOM 885 N N . ASP A 1 105 ? 29.548 19.163 -2.046 1.00 51.62 105 ASP A N 1
ATOM 886 C CA . ASP A 1 105 ? 28.099 19.439 -2.005 1.00 51.62 105 ASP A CA 1
ATOM 887 C C . ASP A 1 105 ? 27.422 19.303 -3.389 1.00 51.62 105 ASP A C 1
ATOM 889 O O . ASP A 1 105 ? 26.993 20.291 -3.989 1.00 51.62 105 ASP A O 1
ATOM 893 N N . ASN A 1 106 ? 27.336 18.092 -3.942 1.00 47.81 106 ASN A N 1
ATOM 894 C CA . ASN A 1 106 ? 26.685 17.866 -5.233 1.00 47.81 106 ASN A CA 1
ATOM 895 C C . ASN A 1 106 ? 25.697 16.686 -5.201 1.00 47.81 106 ASN A C 1
ATOM 897 O O . ASN A 1 106 ? 25.987 15.594 -5.678 1.00 47.81 106 ASN A O 1
ATOM 901 N N . ASP A 1 107 ? 24.538 16.933 -4.587 1.00 48.22 107 ASP A N 1
ATOM 902 C CA . ASP A 1 107 ? 23.156 16.647 -5.020 1.00 48.22 107 ASP A CA 1
ATOM 903 C C . ASP A 1 107 ? 22.816 15.398 -5.875 1.00 48.22 107 ASP A C 1
ATOM 905 O O . ASP A 1 107 ? 21.860 15.434 -6.655 1.00 48.22 107 ASP A O 1
ATOM 909 N N . GLU A 1 108 ? 23.491 14.259 -5.714 1.00 43.78 108 GLU A N 1
ATOM 910 C CA . GLU A 1 108 ? 22.937 12.966 -6.144 1.00 43.78 108 GLU A CA 1
ATOM 911 C C . GLU A 1 108 ? 22.327 12.223 -4.949 1.00 43.78 108 GLU A C 1
ATOM 913 O O . GLU A 1 108 ? 23.003 11.601 -4.131 1.00 43.78 108 GLU A O 1
ATOM 918 N N . GLU A 1 109 ? 21.000 12.336 -4.857 1.00 45.78 109 GLU A N 1
ATOM 919 C CA . GLU A 1 109 ? 20.097 11.735 -3.873 1.00 45.78 109 GLU A CA 1
ATOM 920 C C . GLU A 1 109 ? 20.161 10.191 -3.949 1.00 45.78 109 GLU A C 1
ATOM 922 O O . GLU A 1 109 ? 19.312 9.517 -4.537 1.00 45.78 109 GLU A O 1
ATOM 927 N N . LEU A 1 110 ? 21.220 9.615 -3.370 1.00 43.56 110 LEU A N 1
ATOM 928 C CA . LEU A 1 110 ? 21.322 8.200 -3.023 1.00 43.56 110 LEU A CA 1
ATOM 929 C C . LEU A 1 110 ? 20.129 7.851 -2.134 1.00 43.56 110 LEU A C 1
ATOM 931 O O . LEU A 1 110 ? 19.961 8.419 -1.057 1.00 43.56 110 LEU A O 1
ATOM 935 N N . TRP A 1 111 ? 19.305 6.904 -2.580 1.00 40.25 111 TRP A N 1
ATOM 936 C CA . TRP A 1 111 ? 18.151 6.389 -1.846 1.00 40.25 111 TRP A CA 1
ATOM 937 C C . TRP A 1 111 ? 18.591 5.695 -0.545 1.00 40.25 111 TRP A C 1
ATOM 939 O O . TRP A 1 111 ? 18.642 4.470 -0.454 1.00 40.25 111 TRP A O 1
ATOM 949 N N . GLN A 1 112 ? 18.910 6.477 0.486 1.00 41.47 112 GLN A N 1
ATOM 950 C CA . GLN A 1 112 ? 19.164 5.998 1.837 1.00 41.47 112 GLN A CA 1
ATOM 951 C C . GLN A 1 112 ? 17.829 5.670 2.499 1.00 41.47 112 GLN A C 1
ATOM 953 O O . GLN A 1 112 ? 17.205 6.493 3.169 1.00 41.47 112 GLN A O 1
ATOM 958 N N . TRP A 1 113 ? 17.373 4.434 2.328 1.00 41.47 113 TRP A N 1
ATOM 959 C CA . TRP A 1 113 ? 16.281 3.922 3.143 1.00 41.47 113 TRP A CA 1
ATOM 960 C C . TRP A 1 113 ? 16.802 3.684 4.567 1.00 41.47 113 TRP A C 1
ATOM 962 O O . TRP A 1 113 ? 17.459 2.684 4.842 1.00 41.47 113 TRP A O 1
ATOM 972 N N . GLY A 1 114 ? 16.515 4.635 5.466 1.00 42.31 114 GLY A N 1
ATOM 973 C CA . GLY A 1 114 ? 16.505 4.399 6.913 1.00 42.31 114 GLY A CA 1
ATOM 974 C C . GLY A 1 114 ? 17.473 5.181 7.806 1.00 42.31 114 GLY A C 1
ATOM 975 O O . GLY A 1 114 ? 17.625 4.756 8.949 1.00 42.31 114 GLY A O 1
ATOM 976 N N . CYS A 1 115 ? 18.130 6.271 7.374 1.00 42.38 115 CYS A N 1
ATOM 977 C CA . CYS A 1 115 ? 19.152 6.897 8.240 1.00 42.38 115 CYS A CA 1
ATOM 978 C C . CYS A 1 115 ? 19.145 8.417 8.466 1.00 42.38 115 CYS A C 1
ATOM 980 O O . CYS A 1 115 ? 19.901 8.838 9.335 1.00 42.38 115 CYS A O 1
ATOM 982 N N . GLU A 1 116 ? 18.285 9.242 7.865 1.00 32.12 116 GLU A N 1
ATOM 983 C CA . GLU A 1 116 ? 18.223 10.658 8.277 1.00 32.12 116 GLU A CA 1
ATOM 984 C C . GLU A 1 116 ? 16.829 11.088 8.743 1.00 32.12 116 GLU A C 1
ATOM 986 O O . GLU A 1 116 ? 15.886 11.231 7.970 1.00 32.12 116 GLU A O 1
ATOM 991 N N . GLY A 1 117 ? 16.712 11.295 10.059 1.00 37.62 117 GLY A N 1
ATOM 992 C CA . GLY A 1 117 ? 15.600 12.006 10.697 1.00 37.62 117 GLY A CA 1
ATOM 993 C C . GLY A 1 117 ? 14.563 11.151 11.429 1.00 37.62 117 GLY A C 1
ATOM 994 O O . GLY A 1 117 ? 13.789 11.702 12.210 1.00 37.62 117 GLY A O 1
ATOM 995 N N . SER A 1 118 ? 14.551 9.828 11.251 1.00 37.19 118 SER A N 1
ATOM 996 C CA . SER A 1 118 ? 13.821 8.921 12.142 1.00 37.19 118 SER A CA 1
ATOM 997 C C . SER A 1 118 ? 14.811 8.302 13.116 1.00 37.19 118 SER A C 1
ATOM 999 O O . SER A 1 118 ? 15.651 7.506 12.698 1.00 37.19 118 SER A O 1
ATOM 1001 N N . GLU A 1 119 ? 14.709 8.628 14.405 1.00 38.84 119 GLU A N 1
ATOM 1002 C CA . GLU A 1 119 ? 15.159 7.705 15.452 1.00 38.84 119 GLU A CA 1
ATOM 1003 C C . GLU A 1 119 ? 14.688 6.305 15.035 1.00 38.84 119 GLU A C 1
ATOM 1005 O O . GLU A 1 119 ? 13.499 6.126 14.753 1.00 38.84 119 GLU A O 1
ATOM 1010 N N . GLY A 1 120 ? 15.631 5.381 14.823 1.00 38.59 120 GLY A N 1
ATOM 1011 C CA . GLY A 1 120 ? 15.375 4.142 14.096 1.00 38.59 120 GLY A CA 1
ATOM 1012 C C . GLY A 1 120 ? 14.102 3.463 14.591 1.00 38.59 120 GLY A C 1
ATOM 1013 O O . GLY A 1 120 ? 13.880 3.347 15.796 1.00 38.59 120 GLY A O 1
ATOM 1014 N N . LEU A 1 121 ? 13.266 2.990 13.663 1.00 44.06 121 LEU A N 1
ATOM 1015 C CA . LEU A 1 121 ? 12.088 2.163 13.967 1.00 44.06 121 LEU A CA 1
ATOM 1016 C C . LEU A 1 121 ? 12.425 0.993 14.918 1.00 44.06 121 LEU A C 1
ATOM 1018 O O . LEU A 1 121 ? 11.566 0.520 15.654 1.00 44.06 121 LEU A O 1
ATOM 1022 N N . GLN A 1 122 ? 13.695 0.584 14.950 1.00 43.72 122 GLN A N 1
ATOM 1023 C CA . GLN A 1 122 ? 14.254 -0.373 15.894 1.00 43.72 122 GLN A CA 1
ATOM 1024 C C . GLN A 1 122 ? 14.289 0.137 17.346 1.00 43.72 122 GLN A C 1
ATOM 1026 O O . GLN A 1 122 ? 13.901 -0.609 18.235 1.00 43.72 122 GLN A O 1
ATOM 1031 N N . ASP A 1 123 ? 14.678 1.391 17.610 1.00 44.31 123 ASP A N 1
ATOM 1032 C CA . ASP A 1 123 ? 14.780 1.941 18.975 1.00 44.31 123 ASP A CA 1
ATOM 1033 C C . ASP A 1 123 ? 13.386 2.223 19.571 1.00 44.31 123 ASP A C 1
ATOM 1035 O O . ASP A 1 123 ? 13.147 2.053 20.766 1.00 44.31 123 ASP A O 1
ATOM 1039 N N . THR A 1 124 ? 12.415 2.565 18.718 1.00 47.91 124 THR A N 1
ATOM 1040 C CA . THR A 1 124 ? 11.005 2.702 19.121 1.00 47.91 124 THR A CA 1
ATOM 1041 C C . THR A 1 124 ? 10.334 1.355 19.381 1.00 47.91 124 THR A C 1
ATOM 1043 O O . THR A 1 124 ? 9.554 1.249 20.325 1.00 47.91 124 THR A O 1
ATOM 1046 N N . TRP A 1 125 ? 10.649 0.316 18.602 1.00 46.53 125 TRP A N 1
ATOM 1047 C CA . TRP A 1 125 ? 10.106 -1.028 18.816 1.00 46.53 125 TRP A CA 1
ATOM 1048 C C . TRP A 1 125 ? 10.754 -1.739 20.016 1.00 46.53 125 TRP A C 1
ATOM 1050 O O . TRP A 1 125 ? 10.040 -2.303 20.842 1.00 46.53 125 TRP A O 1
ATOM 1060 N N . TYR A 1 126 ? 12.081 -1.635 20.182 1.00 46.50 126 TYR A N 1
ATOM 1061 C CA . TYR A 1 126 ? 12.787 -2.177 21.351 1.00 46.50 126 TYR A CA 1
ATOM 1062 C C . TYR A 1 126 ? 12.280 -1.561 22.656 1.00 46.50 126 TYR A C 1
ATOM 1064 O O . TYR A 1 126 ? 11.970 -2.297 23.587 1.00 46.50 126 TYR A O 1
ATOM 1072 N N . ARG A 1 127 ? 12.121 -0.231 22.722 1.00 49.84 127 ARG A N 1
ATOM 1073 C CA . ARG A 1 127 ? 11.594 0.434 23.926 1.00 49.84 127 ARG A CA 1
ATOM 1074 C C . ARG A 1 127 ? 10.125 0.121 24.196 1.00 49.84 127 ARG A C 1
ATOM 1076 O O . ARG A 1 127 ? 9.728 0.102 25.352 1.00 49.84 127 ARG A O 1
ATOM 1083 N N . ALA A 1 128 ? 9.323 -0.135 23.163 1.00 55.34 128 ALA A N 1
ATOM 1084 C CA . ALA A 1 128 ? 7.914 -0.489 23.336 1.00 55.34 128 ALA A CA 1
ATOM 1085 C C . ALA A 1 128 ? 7.710 -1.905 23.905 1.00 55.34 128 ALA A C 1
ATOM 1087 O O . ALA A 1 128 ? 6.688 -2.151 24.539 1.00 55.34 128 ALA A O 1
ATOM 1088 N N . ASN A 1 129 ? 8.670 -2.813 23.700 1.00 49.16 129 ASN A N 1
ATOM 1089 C CA . ASN A 1 129 ? 8.570 -4.212 24.130 1.00 49.16 129 ASN A CA 1
ATOM 1090 C C . ASN A 1 129 ? 9.447 -4.561 25.344 1.00 49.16 129 ASN A C 1
ATOM 1092 O O . ASN A 1 129 ? 9.361 -5.678 25.843 1.00 49.16 129 ASN A O 1
ATOM 1096 N N . GLN A 1 130 ? 10.275 -3.633 25.837 1.00 52.19 130 GLN A N 1
ATOM 1097 C CA . GLN A 1 130 ? 11.134 -3.862 27.007 1.00 52.19 130 GLN A CA 1
ATOM 1098 C C . GLN A 1 130 ? 10.368 -3.841 28.344 1.00 52.19 130 GLN A C 1
ATOM 1100 O O . GLN A 1 130 ? 10.874 -4.366 29.331 1.00 52.19 130 GLN A O 1
ATOM 1105 N N . ASP A 1 131 ? 9.151 -3.283 28.351 1.00 53.50 131 ASP A N 1
ATOM 1106 C CA . ASP A 1 131 ? 8.282 -3.145 29.531 1.00 53.50 131 ASP A CA 1
ATOM 1107 C C . ASP A 1 131 ? 7.167 -4.216 29.603 1.00 53.50 131 ASP A C 1
ATOM 1109 O O . ASP A 1 131 ? 6.238 -4.093 30.400 1.00 53.50 131 ASP A O 1
ATOM 1113 N N . MET A 1 132 ? 7.214 -5.259 28.765 1.00 49.72 132 MET A N 1
ATOM 1114 C CA . MET A 1 132 ? 6.297 -6.401 28.879 1.00 49.72 132 MET A CA 1
ATOM 1115 C C . MET A 1 132 ? 6.842 -7.367 29.938 1.00 49.72 132 MET A C 1
ATOM 1117 O O . MET A 1 132 ? 7.812 -8.087 29.692 1.00 49.72 132 MET A O 1
ATOM 1121 N N . ASP A 1 133 ? 6.240 -7.350 31.129 1.00 46.59 133 ASP A N 1
ATOM 1122 C CA . ASP A 1 133 ? 6.548 -8.273 32.223 1.00 46.59 133 ASP A CA 1
ATOM 1123 C C . ASP A 1 133 ? 6.421 -9.732 31.735 1.00 46.59 133 ASP A C 1
ATOM 1125 O O . ASP A 1 133 ? 5.421 -10.123 31.136 1.00 46.59 133 ASP A O 1
ATOM 1129 N N . GLY A 1 134 ? 7.469 -10.531 31.956 1.00 47.94 134 GLY A N 1
ATOM 1130 C CA . GLY A 1 134 ? 7.709 -11.838 31.321 1.00 47.94 134 GLY A CA 1
ATOM 1131 C C . GLY A 1 134 ? 6.778 -12.998 31.701 1.00 47.94 134 GLY A C 1
ATOM 1132 O O . GLY A 1 134 ? 7.188 -14.147 31.547 1.00 47.94 134 GLY A O 1
ATOM 1133 N N . ASP A 1 135 ? 5.564 -12.722 32.177 1.00 50.50 135 ASP A N 1
ATOM 1134 C CA . ASP A 1 135 ? 4.589 -13.730 32.618 1.00 50.50 135 ASP A CA 1
ATOM 1135 C C . ASP A 1 135 ? 3.503 -14.054 31.563 1.00 50.50 135 ASP A C 1
ATOM 1137 O O . ASP A 1 135 ? 2.778 -15.031 31.736 1.00 50.50 135 ASP A O 1
ATOM 1141 N N . ASP A 1 136 ? 3.448 -13.322 30.439 1.00 45.72 136 ASP A N 1
ATOM 1142 C CA . ASP A 1 136 ? 2.562 -13.593 29.280 1.00 45.72 136 ASP A CA 1
ATOM 1143 C C . ASP A 1 136 ? 3.307 -14.255 28.091 1.00 45.72 136 ASP A C 1
ATOM 1145 O O . ASP A 1 136 ? 2.911 -14.141 26.928 1.00 45.72 136 ASP A O 1
ATOM 1149 N N . LEU A 1 137 ? 4.419 -14.950 28.356 1.00 43.09 137 LEU A N 1
ATOM 1150 C CA . LEU A 1 137 ? 5.065 -15.819 27.364 1.00 43.09 137 LEU A CA 1
ATOM 1151 C C . LEU A 1 137 ? 4.368 -17.182 27.388 1.00 43.09 137 LEU A C 1
ATOM 1153 O O . LEU A 1 137 ? 4.772 -18.104 28.102 1.00 43.09 137 LEU A O 1
ATOM 1157 N N . ASP A 1 138 ? 3.270 -17.284 26.638 1.00 45.31 138 ASP A N 1
ATOM 1158 C CA . ASP A 1 138 ? 2.542 -18.534 26.460 1.00 45.31 138 ASP A CA 1
ATOM 1159 C C . ASP A 1 138 ? 3.484 -19.671 26.002 1.00 45.31 138 ASP A C 1
ATOM 1161 O O . ASP A 1 138 ? 4.467 -19.467 25.287 1.00 45.31 138 ASP A O 1
ATOM 1165 N N . GLU A 1 139 ? 3.107 -20.915 26.313 1.00 43.03 139 GLU A N 1
ATOM 1166 C CA . GLU A 1 139 ? 3.731 -22.202 25.927 1.00 43.03 139 GLU A CA 1
ATOM 1167 C C . GLU A 1 139 ? 4.084 -22.346 24.415 1.00 43.03 139 GLU A C 1
ATOM 1169 O O . GLU A 1 139 ? 4.735 -23.300 23.986 1.00 43.03 139 GLU A O 1
ATOM 1174 N N . TRP A 1 140 ? 3.694 -21.376 23.586 1.00 43.94 140 TRP A N 1
ATOM 1175 C CA . TRP A 1 140 ? 4.000 -21.246 22.164 1.00 43.94 140 TRP A CA 1
ATOM 1176 C C . TRP A 1 140 ? 5.418 -20.735 21.843 1.00 43.94 140 TRP A C 1
ATOM 1178 O O . TRP A 1 140 ? 5.827 -20.851 20.680 1.00 43.94 140 TRP A O 1
ATOM 1188 N N . ASP A 1 141 ? 6.173 -20.231 22.824 1.00 47.25 141 ASP A N 1
ATOM 1189 C CA . ASP A 1 141 ? 7.523 -19.667 22.630 1.00 47.25 141 ASP A CA 1
ATOM 1190 C C . ASP A 1 141 ? 8.673 -20.687 22.703 1.00 47.25 141 ASP A C 1
ATOM 1192 O O . ASP A 1 141 ? 9.831 -20.367 22.421 1.00 47.25 141 ASP A O 1
ATOM 1196 N N . LEU A 1 142 ? 8.369 -21.956 22.979 1.00 43.19 142 LEU A N 1
ATOM 1197 C CA . LEU A 1 142 ? 9.331 -23.048 22.843 1.00 43.19 142 LEU A CA 1
ATOM 1198 C C . LEU A 1 142 ? 9.310 -23.572 21.401 1.00 43.19 142 LEU A C 1
ATOM 1200 O O . LEU A 1 142 ? 8.588 -24.511 21.072 1.00 43.19 142 LEU A O 1
ATOM 1204 N N . ASP A 1 143 ? 10.096 -22.947 20.522 1.00 44.88 143 ASP A N 1
ATOM 1205 C CA . ASP A 1 143 ? 10.429 -23.494 19.201 1.00 44.88 143 ASP A CA 1
ATOM 1206 C C . ASP A 1 143 ? 11.605 -24.482 19.345 1.00 44.88 143 ASP A C 1
ATOM 1208 O O . ASP A 1 143 ? 12.732 -24.051 19.604 1.00 44.88 143 ASP A O 1
ATOM 1212 N N . PRO A 1 144 ? 11.389 -25.806 19.216 1.00 47.16 144 PRO A N 1
ATOM 1213 C CA . PRO A 1 144 ? 12.427 -26.801 19.480 1.00 47.16 144 PRO A CA 1
ATOM 1214 C C . PRO A 1 144 ? 13.498 -26.900 18.379 1.00 47.16 144 PRO A C 1
ATOM 1216 O O . PRO A 1 144 ? 14.403 -27.727 18.501 1.00 47.16 144 PRO A O 1
ATOM 1219 N N . TYR A 1 145 ? 13.425 -26.098 17.308 1.00 42.75 145 TYR A N 1
ATOM 1220 C CA . TYR A 1 145 ? 14.317 -26.230 16.155 1.00 42.75 145 TYR A CA 1
ATOM 1221 C C . TYR A 1 145 ? 15.063 -24.919 15.832 1.00 42.75 145 TYR A C 1
ATOM 1223 O O . TYR A 1 145 ? 14.459 -23.985 15.304 1.00 42.75 145 TYR A O 1
ATOM 1231 N N . PRO A 1 146 ? 16.385 -24.820 16.088 1.00 45.88 146 PRO A N 1
ATOM 1232 C CA . PRO A 1 146 ? 17.199 -23.735 15.536 1.00 45.88 146 PRO A CA 1
ATOM 1233 C C . PRO A 1 146 ? 17.245 -23.813 13.995 1.00 45.88 146 PRO A C 1
ATOM 1235 O O . PRO A 1 146 ? 16.967 -24.872 13.429 1.00 45.88 146 PRO A O 1
ATOM 1238 N N . PRO A 1 147 ? 17.581 -22.718 13.285 1.00 50.50 147 PRO A N 1
ATOM 1239 C CA . PRO A 1 147 ? 17.728 -22.753 11.832 1.00 50.50 147 PRO A CA 1
ATOM 1240 C C . PRO A 1 147 ? 18.843 -23.738 11.463 1.00 50.50 147 PRO A C 1
ATOM 1242 O O . PRO A 1 147 ? 20.016 -23.504 11.751 1.00 50.50 147 PRO A O 1
ATOM 1245 N N . PHE A 1 148 ? 18.475 -24.861 10.852 1.00 52.81 148 PHE A N 1
ATOM 1246 C CA . PHE A 1 148 ? 19.432 -25.835 10.344 1.00 52.81 148 PHE A CA 1
ATOM 1247 C C . PHE A 1 148 ? 19.637 -25.614 8.842 1.00 52.81 148 PHE A C 1
ATOM 1249 O O . PHE A 1 148 ? 18.658 -25.385 8.124 1.00 52.81 148 PHE A O 1
ATOM 1256 N N . PRO A 1 149 ? 20.883 -25.695 8.350 1.00 53.91 149 PRO A N 1
ATOM 1257 C CA . PRO A 1 149 ? 21.131 -25.788 6.922 1.00 53.91 149 PRO A CA 1
ATOM 1258 C C . PRO A 1 149 ? 20.552 -27.113 6.416 1.00 53.91 149 PRO A C 1
ATOM 1260 O O . PRO A 1 149 ? 20.947 -28.187 6.873 1.00 53.91 149 PRO A O 1
ATOM 1263 N N . GLU A 1 150 ? 19.612 -27.040 5.479 1.00 58.53 150 GLU A N 1
ATOM 1264 C CA . GLU A 1 150 ? 19.031 -28.208 4.827 1.00 58.53 150 GLU A CA 1
ATOM 1265 C C . GLU A 1 150 ? 19.423 -28.180 3.347 1.00 58.53 150 GLU A C 1
ATOM 1267 O O . GLU A 1 150 ? 19.273 -27.170 2.646 1.00 58.53 150 GLU A O 1
ATOM 1272 N N . THR A 1 151 ? 19.983 -29.293 2.875 1.00 54.28 151 THR A N 1
ATOM 1273 C CA . THR A 1 151 ? 20.208 -29.497 1.444 1.00 54.28 151 THR A CA 1
ATOM 1274 C C . THR A 1 151 ? 18.885 -29.951 0.851 1.00 54.28 151 THR A C 1
ATOM 1276 O O . THR A 1 151 ? 18.313 -30.947 1.294 1.00 54.28 151 THR A O 1
ATOM 1279 N N . LEU A 1 152 ? 18.355 -29.187 -0.106 1.00 50.91 152 LEU A N 1
ATOM 1280 C CA . LEU A 1 152 ? 17.141 -29.597 -0.804 1.00 50.91 152 LEU A CA 1
ATOM 1281 C C . LEU A 1 152 ? 17.396 -30.940 -1.512 1.00 50.91 152 LEU A C 1
ATOM 1283 O O . LEU A 1 152 ? 18.524 -31.193 -1.951 1.00 50.91 152 LEU A O 1
ATOM 1287 N N . PRO A 1 153 ? 16.378 -31.810 -1.639 1.00 46.22 153 PRO A N 1
ATOM 1288 C CA . PRO A 1 153 ? 16.486 -32.985 -2.491 1.00 46.22 153 PRO A CA 1
ATOM 1289 C C . PRO A 1 153 ? 16.913 -32.530 -3.887 1.00 46.22 153 PRO A C 1
ATOM 1291 O O . PRO A 1 153 ? 16.295 -31.625 -4.447 1.00 46.22 153 PRO A O 1
ATOM 1294 N N . LYS A 1 154 ? 17.980 -33.122 -4.434 1.00 50.03 154 LYS A N 1
ATOM 1295 C CA . LYS A 1 154 ? 18.360 -32.881 -5.828 1.00 50.03 154 LYS A CA 1
ATOM 1296 C C . LYS A 1 154 ? 17.173 -33.278 -6.695 1.00 50.03 154 LYS A C 1
ATOM 1298 O O . LYS A 1 154 ? 16.709 -34.411 -6.598 1.00 50.03 154 LYS A O 1
ATOM 1303 N N . GLU A 1 155 ? 16.662 -32.346 -7.492 1.00 44.88 155 GLU A N 1
ATOM 1304 C CA . GLU A 1 155 ? 15.657 -32.673 -8.494 1.00 44.88 155 GLU A CA 1
ATOM 1305 C C . GLU A 1 155 ? 16.296 -33.655 -9.480 1.00 44.88 155 GLU A C 1
ATOM 1307 O O . GLU A 1 155 ? 17.181 -33.297 -10.260 1.00 44.88 155 GLU A O 1
ATOM 1312 N N . ASP A 1 156 ? 15.908 -34.927 -9.395 1.00 40.56 156 ASP A N 1
ATOM 1313 C CA . ASP A 1 156 ? 16.360 -35.957 -10.320 1.00 40.56 156 ASP A CA 1
ATOM 1314 C C . ASP A 1 156 ? 15.801 -35.634 -11.711 1.00 40.56 156 ASP A C 1
ATOM 1316 O O . ASP A 1 156 ? 14.639 -35.885 -12.035 1.00 40.56 156 ASP A O 1
ATOM 1320 N N . GLY A 1 157 ? 16.651 -35.018 -12.532 1.00 46.69 157 GLY A N 1
ATOM 1321 C CA . GLY A 1 157 ? 16.332 -34.597 -13.885 1.00 46.69 157 GLY A CA 1
ATOM 1322 C C . GLY A 1 157 ? 15.833 -35.753 -14.752 1.00 46.69 157 GLY A C 1
ATOM 1323 O O . GLY A 1 157 ? 16.571 -36.687 -15.069 1.00 46.69 157 GLY A O 1
ATOM 1324 N N . SER A 1 158 ? 14.588 -35.642 -15.213 1.00 37.22 158 SER A N 1
ATOM 1325 C CA . SER A 1 158 ? 14.035 -36.488 -16.270 1.00 37.22 158 SER A CA 1
ATOM 1326 C C . SER A 1 158 ? 13.204 -35.663 -17.252 1.00 37.22 158 SER A C 1
ATOM 1328 O O . SER A 1 158 ? 11.980 -35.634 -17.188 1.00 37.22 158 SER A O 1
ATOM 1330 N N . ALA A 1 159 ? 13.905 -34.977 -18.161 1.00 36.22 159 ALA A N 1
ATOM 1331 C CA . ALA A 1 159 ? 13.456 -34.685 -19.527 1.00 36.22 159 ALA A CA 1
ATOM 1332 C C . ALA A 1 159 ? 14.630 -34.144 -20.374 1.00 36.22 159 ALA A C 1
ATOM 1334 O O . ALA A 1 159 ? 14.860 -32.946 -20.499 1.00 36.22 159 ALA A O 1
ATOM 1335 N N . SER A 1 160 ? 15.391 -35.063 -20.963 1.00 41.09 160 SER A N 1
ATOM 1336 C CA . SER A 1 160 ? 16.228 -34.871 -22.158 1.00 41.09 160 SER A CA 1
ATOM 1337 C C . SER A 1 160 ? 15.297 -34.789 -23.397 1.00 41.09 160 SER A C 1
ATOM 1339 O O . SER A 1 160 ? 14.173 -35.274 -23.337 1.00 41.09 160 SER A O 1
ATOM 1341 N N . SER A 1 161 ? 15.574 -34.233 -24.583 1.00 36.00 161 SER A N 1
ATOM 1342 C CA . SER A 1 161 ? 16.750 -33.789 -25.349 1.00 36.00 161 SER A CA 1
ATOM 1343 C C . SER A 1 161 ? 16.200 -33.059 -26.613 1.00 36.00 161 SER A C 1
ATOM 1345 O O . SER A 1 161 ? 15.034 -33.248 -26.947 1.00 36.00 161 SER A O 1
ATOM 1347 N N . ILE A 1 162 ? 16.863 -32.125 -27.302 1.00 36.75 162 ILE A N 1
ATOM 1348 C CA . ILE A 1 162 ? 17.800 -32.267 -28.444 1.00 36.75 162 ILE A CA 1
ATOM 1349 C C . ILE A 1 162 ? 17.802 -30.862 -29.082 1.00 36.75 162 ILE A C 1
ATOM 1351 O O . ILE A 1 162 ? 16.724 -30.359 -29.368 1.00 36.75 162 ILE A O 1
ATOM 1355 N N . PHE A 1 163 ? 18.954 -30.250 -29.365 1.00 34.12 163 PHE A N 1
ATOM 1356 C CA . PHE A 1 163 ? 19.260 -29.764 -30.719 1.00 34.12 163 PHE A CA 1
ATOM 1357 C C . PHE A 1 163 ? 20.747 -29.441 -30.848 1.00 34.12 163 PHE A C 1
ATOM 1359 O O . PHE A 1 163 ? 21.357 -28.729 -30.058 1.00 34.12 163 PHE A O 1
ATOM 1366 N N . THR A 1 164 ? 21.312 -30.070 -31.867 1.00 34.25 164 THR A N 1
ATOM 1367 C CA . THR A 1 164 ? 22.705 -30.088 -32.282 1.00 34.25 164 THR A CA 1
ATOM 1368 C C . THR A 1 164 ? 23.187 -28.748 -32.818 1.00 34.25 164 THR A C 1
ATOM 1370 O O . THR A 1 164 ? 22.492 -28.048 -33.552 1.00 34.25 164 THR A O 1
ATOM 1373 N N . SER A 1 165 ? 24.446 -28.477 -32.512 1.00 38.00 165 SER A N 1
ATOM 1374 C CA . SER A 1 165 ? 25.298 -27.431 -33.051 1.00 38.00 165 SER A CA 1
ATOM 1375 C C . SER A 1 165 ? 25.498 -27.535 -34.573 1.00 38.00 165 SER A C 1
ATOM 1377 O O . SER A 1 165 ? 25.714 -28.605 -35.141 1.00 38.00 165 SER A O 1
ATOM 1379 N N . SER A 1 166 ? 25.506 -26.383 -35.246 1.00 37.03 166 SER A N 1
ATOM 1380 C CA . SER A 1 166 ? 26.179 -26.197 -36.535 1.00 37.03 166 SER A CA 1
ATOM 1381 C C . SER A 1 166 ? 26.738 -24.785 -36.624 1.00 37.03 166 SER A C 1
ATOM 1383 O O . SER A 1 166 ? 26.014 -23.795 -36.573 1.00 37.03 166 SER A O 1
ATOM 1385 N N . ALA A 1 167 ? 28.060 -24.718 -36.744 1.00 45.47 167 ALA A N 1
ATOM 1386 C CA . ALA A 1 167 ? 28.825 -23.505 -36.956 1.00 45.47 167 ALA A CA 1
ATOM 1387 C C . ALA A 1 167 ? 28.724 -23.036 -38.416 1.00 45.47 167 ALA A C 1
ATOM 1389 O O . ALA A 1 167 ? 28.901 -23.837 -39.336 1.00 45.47 167 ALA A O 1
ATOM 1390 N N . ARG A 1 168 ? 28.554 -21.722 -38.636 1.00 36.78 168 ARG A N 1
ATOM 1391 C CA . ARG A 1 168 ? 29.056 -21.048 -39.846 1.00 36.78 168 ARG A CA 1
ATOM 1392 C C . ARG A 1 168 ? 29.199 -19.525 -39.686 1.00 36.78 168 ARG A C 1
ATOM 1394 O O . ARG A 1 168 ? 28.222 -18.802 -39.591 1.00 36.78 168 ARG A O 1
ATOM 1401 N N . SER A 1 169 ? 30.463 -19.102 -39.712 1.00 39.00 169 SER A N 1
ATOM 1402 C CA . SER A 1 169 ? 31.055 -17.976 -40.454 1.00 39.00 169 SER A CA 1
ATOM 1403 C C . SER A 1 169 ? 30.357 -16.599 -40.499 1.00 39.00 169 SER A C 1
ATOM 1405 O O . SER A 1 169 ? 29.434 -16.372 -41.270 1.00 39.00 169 SER A O 1
ATOM 1407 N N . SER A 1 170 ? 31.003 -15.650 -39.814 1.00 43.78 170 SER A N 1
ATOM 1408 C CA . SER A 1 170 ? 31.439 -14.333 -40.317 1.00 43.78 170 SER A CA 1
ATOM 1409 C C . SER A 1 170 ? 30.406 -13.343 -40.880 1.00 43.78 170 SER A C 1
ATOM 1411 O O . SER A 1 170 ? 30.209 -13.261 -42.088 1.00 43.78 170 SER A O 1
ATOM 1413 N N . GLN A 1 171 ? 29.957 -12.419 -40.029 1.00 40.59 171 GLN A N 1
ATOM 1414 C CA . GLN A 1 171 ? 29.975 -10.981 -40.330 1.00 40.59 171 GLN A CA 1
ATOM 1415 C C . GLN A 1 171 ? 30.020 -10.211 -39.004 1.00 40.59 171 GLN A C 1
ATOM 1417 O O . GLN A 1 171 ? 29.099 -10.290 -38.198 1.00 40.59 171 GLN A O 1
ATOM 1422 N N . ALA A 1 172 ? 31.129 -9.513 -38.753 1.00 46.56 172 ALA A N 1
ATOM 1423 C CA . ALA A 1 172 ? 31.302 -8.656 -37.588 1.00 46.56 172 ALA A CA 1
ATOM 1424 C C . ALA A 1 172 ? 30.411 -7.412 -37.725 1.00 46.56 172 ALA A C 1
ATOM 1426 O O . ALA A 1 172 ? 30.832 -6.379 -38.241 1.00 46.56 172 ALA A O 1
ATOM 1427 N N . SER A 1 173 ? 29.162 -7.524 -37.278 1.00 47.22 173 SER A N 1
ATOM 1428 C CA . SER A 1 173 ? 28.378 -6.383 -36.823 1.00 47.22 173 SER A CA 1
ATOM 1429 C C . SER A 1 173 ? 28.861 -6.009 -35.425 1.00 47.22 173 SER A C 1
ATOM 1431 O O . SER A 1 173 ? 28.996 -6.886 -34.571 1.00 47.22 173 SER A O 1
ATOM 1433 N N . LEU A 1 174 ? 29.121 -4.720 -35.195 1.00 46.75 174 LEU A N 1
ATOM 1434 C CA . LEU A 1 174 ? 29.353 -4.169 -33.858 1.00 46.75 174 LEU A CA 1
ATOM 1435 C C . LEU A 1 174 ? 28.315 -4.746 -32.877 1.00 46.75 174 LEU A C 1
ATOM 1437 O O . LEU A 1 174 ? 27.140 -4.832 -33.254 1.00 46.75 174 LEU A O 1
ATOM 1441 N N . PRO A 1 175 ? 28.719 -5.160 -31.661 1.00 50.34 175 PRO A N 1
ATOM 1442 C CA . PRO A 1 175 ? 27.780 -5.692 -30.684 1.00 50.34 175 PRO A CA 1
ATOM 1443 C C . PRO A 1 175 ? 26.656 -4.667 -30.479 1.00 50.34 175 PRO A C 1
ATOM 1445 O O . PRO A 1 175 ? 26.955 -3.471 -30.360 1.00 50.34 175 PRO A O 1
ATOM 1448 N N . PRO A 1 176 ? 25.374 -5.086 -30.500 1.00 52.69 176 PRO A N 1
ATOM 1449 C CA . PRO A 1 176 ? 24.275 -4.174 -30.237 1.00 52.69 176 PRO A CA 1
ATOM 1450 C C . PRO A 1 176 ? 24.547 -3.515 -28.889 1.00 52.69 176 PRO A C 1
ATOM 1452 O O . PRO A 1 176 ? 24.764 -4.191 -27.884 1.00 52.69 176 PRO A O 1
ATOM 1455 N N . LYS A 1 177 ? 24.616 -2.182 -28.907 1.00 49.62 177 LYS A N 1
ATOM 1456 C CA . LYS A 1 177 ? 24.780 -1.364 -27.709 1.00 49.62 177 LYS A CA 1
ATOM 1457 C C . LYS A 1 177 ? 23.729 -1.850 -26.699 1.00 49.62 177 LYS A C 1
ATOM 1459 O O . LYS A 1 177 ? 22.568 -1.932 -27.112 1.00 49.62 177 LYS A O 1
ATOM 1464 N N . PRO A 1 178 ? 24.105 -2.217 -25.459 1.00 47.66 178 PRO A N 1
ATOM 1465 C CA . PRO A 1 178 ? 23.147 -2.721 -24.485 1.00 47.66 178 PRO A CA 1
ATOM 1466 C C . PRO A 1 178 ? 22.016 -1.703 -24.383 1.00 47.66 178 PRO A C 1
ATOM 1468 O O . PRO A 1 178 ? 22.249 -0.522 -24.113 1.00 47.66 178 PRO A O 1
ATOM 1471 N N . THR A 1 179 ? 20.808 -2.132 -24.741 1.00 54.53 179 THR A N 1
ATOM 1472 C CA . THR A 1 179 ? 19.627 -1.297 -24.569 1.00 54.53 179 THR A CA 1
ATOM 1473 C C . THR A 1 179 ? 19.468 -1.077 -23.073 1.00 54.53 179 THR A C 1
ATOM 1475 O O . THR A 1 179 ? 19.523 -2.069 -22.344 1.00 54.53 179 THR A O 1
ATOM 1478 N N . PRO A 1 180 ? 19.312 0.174 -22.610 1.00 65.50 180 PRO A N 1
ATOM 1479 C CA . PRO A 1 180 ? 19.098 0.441 -21.197 1.00 65.50 180 PRO A CA 1
ATOM 1480 C C . PRO A 1 180 ? 17.924 -0.405 -20.698 1.00 65.50 180 PRO A C 1
ATOM 1482 O O . PRO A 1 180 ? 16.887 -0.504 -21.362 1.00 65.50 180 PRO A O 1
ATOM 1485 N N . GLU A 1 181 ? 18.147 -1.078 -19.575 1.00 76.69 181 GLU A N 1
ATOM 1486 C CA . GLU A 1 181 ? 17.177 -1.961 -18.949 1.00 76.69 181 GLU A CA 1
ATOM 1487 C C . GLU A 1 181 ? 15.922 -1.165 -18.575 1.00 76.69 181 GLU A C 1
ATOM 1489 O O . GLU A 1 181 ? 15.992 -0.060 -18.032 1.00 76.69 181 GLU A O 1
ATOM 1494 N N . VAL A 1 182 ? 14.755 -1.691 -18.946 1.00 79.94 182 VAL A N 1
ATOM 1495 C CA . VAL A 1 182 ? 13.478 -1.011 -18.727 1.00 79.94 182 VAL A CA 1
ATOM 1496 C C . VAL A 1 182 ? 12.970 -1.359 -17.334 1.00 79.94 182 VAL A C 1
ATOM 1498 O O . VAL A 1 182 ? 12.415 -2.436 -17.120 1.00 79.94 182 VAL A O 1
ATOM 1501 N N . ILE A 1 183 ? 13.086 -0.411 -16.412 1.00 82.81 183 ILE A N 1
ATOM 1502 C CA . ILE A 1 183 ? 12.636 -0.548 -15.029 1.00 82.81 183 ILE A CA 1
ATOM 1503 C C . ILE A 1 183 ? 11.125 -0.324 -14.970 1.00 82.81 183 ILE A C 1
ATOM 1505 O O . ILE A 1 183 ? 10.589 0.686 -15.442 1.00 82.81 183 ILE A O 1
ATOM 1509 N N . THR A 1 184 ? 10.415 -1.280 -14.376 1.00 82.44 184 THR A N 1
ATOM 1510 C CA . THR A 1 184 ? 8.973 -1.165 -14.130 1.00 82.44 184 THR A CA 1
ATOM 1511 C C . THR A 1 184 ? 8.736 -0.789 -12.691 1.00 82.44 184 THR A C 1
ATOM 1513 O O . THR A 1 184 ? 9.219 -1.462 -11.791 1.00 82.44 184 THR A O 1
ATOM 1516 N N . VAL A 1 185 ? 7.957 0.267 -12.480 1.00 82.62 185 VAL A N 1
ATOM 1517 C CA . VAL A 1 185 ? 7.692 0.772 -11.136 1.00 82.62 185 VAL A CA 1
ATOM 1518 C C . VAL A 1 185 ? 6.200 0.700 -10.835 1.00 82.62 185 VAL A C 1
ATOM 1520 O O . VAL A 1 185 ? 5.387 1.302 -11.547 1.00 82.62 185 VAL A O 1
ATOM 1523 N N . ASP A 1 186 ? 5.843 -0.044 -9.785 1.00 80.12 186 ASP A N 1
ATOM 1524 C CA . ASP A 1 186 ? 4.506 -0.028 -9.183 1.00 80.12 186 ASP A CA 1
ATOM 1525 C C . ASP A 1 186 ? 4.544 0.778 -7.888 1.00 80.12 186 ASP A C 1
ATOM 1527 O O . ASP A 1 186 ? 4.643 0.253 -6.787 1.00 80.12 186 ASP A O 1
ATOM 1531 N N . ASP A 1 187 ? 4.507 2.092 -8.044 1.00 64.94 187 ASP A N 1
ATOM 1532 C CA . ASP A 1 187 ? 4.523 3.018 -6.923 1.00 64.94 187 ASP A CA 1
ATOM 1533 C C . ASP A 1 187 ? 3.166 3.711 -6.890 1.00 64.94 187 ASP A C 1
ATOM 1535 O O . ASP A 1 187 ? 2.918 4.747 -7.521 1.00 64.94 187 ASP A O 1
ATOM 1539 N N . SER A 1 188 ? 2.223 3.012 -6.265 1.00 56.59 188 SER A N 1
ATOM 1540 C CA . SER A 1 188 ? 0.847 3.460 -6.124 1.00 56.59 188 SER A CA 1
ATOM 1541 C C . SER A 1 188 ? 0.483 3.662 -4.656 1.00 56.59 188 SER A C 1
ATOM 1543 O O . SER A 1 188 ? -0.408 3.025 -4.119 1.00 56.59 188 SER A O 1
ATOM 1545 N N . ASP A 1 189 ? 1.122 4.652 -4.033 1.00 51.41 189 ASP A N 1
ATOM 1546 C CA . ASP A 1 189 ? 0.763 5.161 -2.699 1.00 51.41 189 ASP A CA 1
ATOM 1547 C C . ASP A 1 189 ? -0.602 5.886 -2.651 1.00 51.41 189 ASP A C 1
ATOM 1549 O O . ASP A 1 189 ? -1.123 6.234 -1.585 1.00 51.41 189 ASP A O 1
ATOM 1553 N N . THR A 1 190 ? -1.247 6.130 -3.798 1.00 52.19 190 THR A N 1
ATOM 1554 C CA . THR A 1 190 ? -2.559 6.786 -3.849 1.00 52.19 190 THR A CA 1
ATOM 1555 C C . THR A 1 190 ? -3.687 5.781 -3.586 1.00 52.19 190 THR A C 1
ATOM 1557 O O . THR A 1 190 ? -4.386 5.311 -4.484 1.00 52.19 190 THR A O 1
ATOM 1560 N N . THR A 1 191 ? -3.934 5.523 -2.298 1.00 50.03 191 THR A N 1
ATOM 1561 C CA . THR A 1 191 ? -5.065 4.741 -1.740 1.00 50.03 191 THR A CA 1
ATOM 1562 C C . THR A 1 191 ? -6.419 4.936 -2.441 1.00 50.03 191 THR A C 1
ATOM 1564 O O . THR A 1 191 ? -7.244 4.030 -2.456 1.00 50.03 191 THR A O 1
ATOM 1567 N N . ARG A 1 192 ? -6.673 6.092 -3.071 1.00 53.97 192 ARG A N 1
ATOM 1568 C CA . ARG A 1 192 ? -7.936 6.386 -3.769 1.00 53.97 192 ARG A CA 1
ATOM 1569 C C . ARG A 1 192 ? -8.183 5.595 -5.059 1.00 53.97 192 ARG A C 1
ATOM 1571 O O . ARG A 1 192 ? -9.347 5.386 -5.390 1.00 53.97 192 ARG A O 1
ATOM 1578 N N . ASN A 1 193 ? -7.146 5.183 -5.789 1.00 52.72 193 ASN A N 1
ATOM 1579 C CA . ASN A 1 193 ? -7.303 4.523 -7.097 1.00 52.72 193 ASN A CA 1
ATOM 1580 C C . ASN A 1 193 ? -6.979 3.021 -7.075 1.00 52.72 193 ASN A C 1
ATOM 1582 O O . ASN A 1 193 ? -7.339 2.305 -8.014 1.00 52.72 193 ASN A O 1
ATOM 1586 N N . LEU A 1 194 ? -6.356 2.533 -5.998 1.00 57.62 194 LEU A N 1
ATOM 1587 C CA . LEU A 1 194 ? -6.056 1.113 -5.799 1.00 57.62 194 LEU A CA 1
ATOM 1588 C C . LEU A 1 194 ? -7.323 0.259 -5.691 1.00 57.62 194 LEU A C 1
ATOM 1590 O O . LEU A 1 194 ? -7.429 -0.785 -6.343 1.00 57.62 194 LEU A O 1
ATOM 1594 N N . ASP A 1 195 ? -8.309 0.739 -4.931 1.00 67.25 195 ASP A N 1
ATOM 1595 C CA . ASP A 1 195 ? -9.490 -0.064 -4.628 1.00 67.25 195 ASP A CA 1
ATOM 1596 C C . ASP A 1 195 ? -10.327 -0.323 -5.886 1.00 67.25 195 ASP A C 1
ATOM 1598 O O . ASP A 1 195 ? -10.742 -1.450 -6.130 1.00 67.25 195 ASP A O 1
ATOM 1602 N N . THR A 1 196 ? -10.519 0.664 -6.761 1.00 78.25 196 THR A N 1
ATOM 1603 C CA . THR A 1 196 ? -11.460 0.535 -7.894 1.00 78.25 196 THR A CA 1
ATOM 1604 C C . THR A 1 196 ? -10.810 0.216 -9.242 1.00 78.25 196 THR A C 1
ATOM 1606 O O . THR A 1 196 ? -11.516 -0.160 -10.182 1.00 78.25 196 THR A O 1
ATOM 1609 N N . GLY A 1 197 ? -9.485 0.344 -9.363 1.00 90.00 197 GLY A N 1
ATOM 1610 C CA . GLY A 1 197 ? -8.770 0.160 -10.627 1.00 90.00 197 GLY A CA 1
ATOM 1611 C C . GLY A 1 197 ? -8.242 -1.256 -10.871 1.00 90.00 197 GLY A C 1
ATOM 1612 O O . GLY A 1 197 ? -8.111 -2.054 -9.946 1.00 90.00 197 GLY A O 1
ATOM 1613 N N . ILE A 1 198 ? -7.897 -1.575 -12.120 1.00 94.31 198 ILE A N 1
ATOM 1614 C CA . ILE A 1 198 ? -7.128 -2.782 -12.484 1.00 94.31 198 ILE A CA 1
ATOM 1615 C C . ILE A 1 198 ? -5.847 -2.396 -13.218 1.00 94.31 198 ILE A C 1
ATOM 1617 O O . ILE A 1 198 ? -5.836 -1.416 -13.962 1.00 94.31 198 ILE A O 1
ATOM 1621 N N . ILE A 1 199 ? -4.781 -3.173 -13.046 1.00 94.75 199 ILE A N 1
ATOM 1622 C CA . ILE A 1 199 ? -3.544 -3.002 -13.811 1.00 94.75 199 ILE A CA 1
ATOM 1623 C C . ILE A 1 199 ? -3.782 -3.481 -15.248 1.00 94.75 199 ILE A C 1
ATOM 1625 O O . ILE A 1 199 ? -4.274 -4.589 -15.463 1.00 94.75 199 ILE A O 1
ATOM 1629 N N . ILE A 1 200 ? -3.463 -2.640 -16.237 1.00 96.00 200 ILE A N 1
ATOM 1630 C CA . ILE A 1 200 ? -3.667 -2.960 -17.661 1.00 96.00 200 ILE A CA 1
ATOM 1631 C C . ILE A 1 200 ? -2.379 -3.056 -18.480 1.00 96.00 200 ILE A C 1
ATOM 1633 O O . ILE A 1 200 ? -2.435 -3.495 -19.630 1.00 96.00 200 ILE A O 1
ATOM 1637 N N . GLY A 1 201 ? -1.235 -2.655 -17.926 1.00 96.25 201 GLY A N 1
ATOM 1638 C CA . GLY A 1 201 ? 0.045 -2.659 -18.631 1.00 96.25 201 GLY A CA 1
ATOM 1639 C C . GLY A 1 201 ? 1.032 -1.631 -18.088 1.00 96.25 201 GLY A C 1
ATOM 1640 O O . GLY A 1 201 ? 0.926 -1.215 -16.937 1.00 96.25 201 GLY A O 1
ATOM 1641 N N . ARG A 1 202 ? 1.968 -1.206 -18.940 1.00 96.50 202 ARG A N 1
ATOM 1642 C CA . ARG A 1 202 ? 3.013 -0.213 -18.647 1.00 96.50 202 ARG A CA 1
ATOM 1643 C C . ARG A 1 202 ? 2.874 1.004 -19.562 1.00 96.50 202 ARG A C 1
ATOM 1645 O O . ARG A 1 202 ? 2.444 0.881 -20.710 1.00 96.50 202 ARG A O 1
ATOM 1652 N N . ALA A 1 203 ? 3.233 2.188 -19.082 1.00 96.94 203 ALA A N 1
ATOM 1653 C CA . ALA A 1 203 ? 3.143 3.418 -19.873 1.00 96.94 203 ALA A CA 1
ATOM 1654 C C . ALA A 1 203 ? 4.222 3.439 -20.956 1.00 96.94 203 ALA A C 1
ATOM 1656 O O . ALA A 1 203 ? 5.340 3.013 -20.685 1.00 96.94 203 ALA A O 1
ATOM 1657 N N . LYS A 1 204 ? 3.933 3.895 -22.179 1.00 97.19 204 LYS A N 1
ATOM 1658 C CA . LYS A 1 204 ? 4.947 4.039 -23.244 1.00 97.19 204 LYS A CA 1
ATOM 1659 C C . LYS A 1 204 ? 6.005 5.082 -22.896 1.00 97.19 204 LYS A C 1
ATOM 1661 O O . LYS A 1 204 ? 5.709 6.062 -22.218 1.00 97.19 204 LYS A O 1
ATOM 1666 N N . ALA A 1 205 ? 7.220 4.881 -23.408 1.00 96.19 205 ALA A N 1
ATOM 1667 C CA . ALA A 1 205 ? 8.384 5.712 -23.098 1.00 96.19 205 ALA A CA 1
ATOM 1668 C C . ALA A 1 205 ? 8.127 7.217 -23.300 1.00 96.19 205 ALA A C 1
ATOM 1670 O O . ALA A 1 205 ? 8.493 8.018 -22.451 1.00 96.19 205 ALA A O 1
ATOM 1671 N N . HIS A 1 206 ? 7.409 7.619 -24.358 1.00 96.56 206 HIS A N 1
ATOM 1672 C CA . HIS A 1 206 ? 7.121 9.037 -24.631 1.00 96.56 206 HIS A CA 1
ATOM 1673 C C . HIS A 1 206 ? 6.174 9.701 -23.617 1.00 96.56 206 HIS A C 1
ATOM 1675 O O . HIS A 1 206 ? 6.097 10.929 -23.561 1.00 96.56 206 HIS A O 1
ATOM 1681 N N . CYS A 1 207 ? 5.443 8.915 -22.824 1.00 95.12 207 CYS A N 1
ATOM 1682 C CA . CYS A 1 207 ? 4.597 9.417 -21.741 1.00 95.12 207 CYS A CA 1
ATOM 1683 C C . CYS A 1 207 ? 5.339 9.569 -20.415 1.00 95.12 207 CYS A C 1
ATOM 1685 O O . CYS A 1 207 ? 4.782 10.165 -19.489 1.00 95.12 207 CYS A O 1
ATOM 1687 N N . CYS A 1 208 ? 6.554 9.033 -20.324 1.00 95.75 208 CYS A N 1
ATOM 1688 C CA . CYS A 1 208 ? 7.326 8.958 -19.096 1.00 95.75 208 CYS A CA 1
ATOM 1689 C C . CYS A 1 208 ? 8.362 10.086 -19.061 1.00 95.75 208 CYS A C 1
ATOM 1691 O O . CYS A 1 208 ? 8.888 10.481 -20.101 1.00 95.75 208 CYS A O 1
ATOM 1693 N N . ARG A 1 209 ? 8.623 10.635 -17.871 1.00 94.12 209 ARG A N 1
ATOM 1694 C CA . ARG A 1 209 ? 9.683 11.630 -17.652 1.00 94.12 209 ARG A CA 1
ATOM 1695 C C . ARG A 1 209 ? 11.053 11.030 -17.968 1.00 94.12 209 ARG A C 1
ATOM 1697 O O . ARG A 1 209 ? 11.852 11.675 -18.635 1.00 94.12 209 ARG A O 1
ATOM 1704 N N . ASP A 1 210 ? 11.270 9.799 -17.518 1.00 93.38 210 ASP A N 1
ATOM 1705 C CA . ASP A 1 210 ? 12.410 8.970 -17.891 1.00 93.38 210 ASP A CA 1
ATOM 1706 C C . ASP A 1 210 ? 11.905 7.830 -18.799 1.00 93.38 210 ASP A C 1
ATOM 1708 O O . ASP A 1 210 ? 11.012 7.085 -18.387 1.00 93.38 210 ASP A O 1
ATOM 1712 N N . PRO A 1 211 ? 12.415 7.685 -20.036 1.00 92.94 211 PRO A N 1
ATOM 1713 C CA . PRO A 1 211 ? 11.990 6.624 -20.948 1.00 92.94 211 PRO A CA 1
ATOM 1714 C C . PRO A 1 211 ? 12.314 5.203 -20.453 1.00 92.94 211 PRO A C 1
ATOM 1716 O O . PRO A 1 211 ? 11.658 4.259 -20.906 1.00 92.94 211 PRO A O 1
ATOM 1719 N N . ASN A 1 212 ? 13.282 5.046 -19.545 1.00 92.44 212 ASN A N 1
ATOM 1720 C CA . ASN A 1 212 ? 13.684 3.761 -18.970 1.00 92.44 212 ASN A CA 1
ATOM 1721 C C . ASN A 1 212 ? 12.840 3.383 -17.747 1.00 92.44 212 ASN A C 1
ATOM 1723 O O . ASN A 1 212 ? 12.719 2.201 -17.444 1.00 92.44 212 ASN A O 1
ATOM 1727 N N . ILE A 1 213 ? 12.201 4.355 -17.086 1.00 91.62 213 ILE A N 1
ATOM 1728 C CA . ILE A 1 213 ? 11.315 4.127 -15.937 1.00 91.62 213 ILE A CA 1
ATOM 1729 C C . ILE A 1 213 ? 9.863 4.159 -16.415 1.00 91.62 213 ILE A C 1
ATOM 1731 O O . ILE A 1 213 ? 9.255 5.217 -16.594 1.00 91.62 213 ILE A O 1
ATOM 1735 N N . ARG A 1 214 ? 9.284 2.975 -16.626 1.00 94.12 214 ARG A N 1
ATOM 1736 C CA . ARG A 1 214 ? 7.956 2.816 -17.231 1.00 94.12 214 ARG A CA 1
ATOM 1737 C C . ARG A 1 214 ? 6.936 2.373 -16.176 1.00 94.12 214 ARG A C 1
ATOM 1739 O O . ARG A 1 214 ? 6.838 1.177 -15.894 1.00 94.12 214 ARG A O 1
ATOM 1746 N N . PRO A 1 215 ? 6.154 3.302 -15.590 1.00 94.56 215 PRO A N 1
ATOM 1747 C CA . PRO A 1 215 ? 5.244 2.984 -14.498 1.00 94.56 215 PRO A CA 1
ATOM 1748 C C . PRO A 1 215 ? 4.090 2.089 -14.952 1.00 94.56 215 PRO A C 1
ATOM 1750 O O . PRO A 1 215 ? 3.676 2.090 -16.123 1.00 94.56 215 PRO A O 1
ATOM 1753 N N . VAL A 1 216 ? 3.525 1.372 -13.984 1.00 95.25 216 VAL A N 1
ATOM 1754 C CA . VAL A 1 216 ? 2.296 0.600 -14.164 1.00 95.25 216 VAL A CA 1
ATOM 1755 C C . VAL A 1 216 ? 1.118 1.524 -14.496 1.00 95.25 216 VAL A C 1
ATOM 1757 O O . VAL A 1 216 ? 0.933 2.586 -13.901 1.00 95.25 216 VAL A O 1
ATOM 1760 N N . VAL A 1 217 ? 0.295 1.108 -15.461 1.00 95.62 217 VAL A N 1
ATOM 1761 C CA . VAL A 1 217 ? -0.923 1.814 -15.872 1.00 95.62 217 VAL A CA 1
ATOM 1762 C C . VAL A 1 217 ? -2.137 1.154 -15.239 1.00 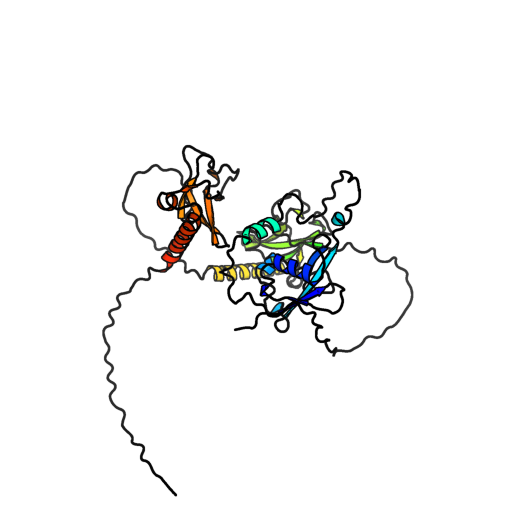95.62 217 VAL A C 1
ATOM 1764 O O . VAL A 1 217 ? -2.421 -0.023 -15.488 1.00 95.62 217 VAL A O 1
ATOM 1767 N N . ARG A 1 218 ? -2.910 1.939 -14.487 1.00 95.00 218 ARG A N 1
ATOM 1768 C CA . ARG A 1 218 ? -4.167 1.505 -13.869 1.00 95.00 218 ARG A CA 1
ATOM 1769 C C . ARG A 1 218 ? -5.359 2.026 -14.664 1.00 95.00 218 ARG A C 1
ATOM 1771 O O . ARG A 1 218 ? -5.441 3.211 -14.979 1.00 95.00 218 ARG A O 1
ATOM 1778 N N . ALA A 1 219 ? -6.294 1.144 -14.996 1.00 96.19 219 ALA A N 1
ATOM 1779 C CA . ALA A 1 219 ? -7.564 1.511 -15.606 1.00 96.19 219 ALA A CA 1
ATOM 1780 C C . ALA A 1 219 ? -8.651 1.655 -14.543 1.00 96.19 219 ALA A C 1
ATOM 1782 O O . ALA A 1 219 ? -8.745 0.813 -13.657 1.00 96.19 219 ALA A O 1
ATOM 1783 N N . VAL A 1 220 ? -9.499 2.676 -14.666 1.00 95.44 220 VAL A N 1
ATOM 1784 C CA . VAL A 1 220 ? -10.641 2.942 -13.776 1.00 95.44 220 VAL A CA 1
ATOM 1785 C C . VAL A 1 220 ? -11.867 3.310 -14.619 1.00 95.44 220 VAL A C 1
ATOM 1787 O O . VAL A 1 220 ? -11.731 3.895 -15.698 1.00 95.44 220 VAL A O 1
ATOM 1790 N N . LEU A 1 221 ? -13.074 2.977 -14.149 1.00 94.81 221 LEU A N 1
ATOM 1791 C CA . LEU A 1 221 ? -14.319 3.484 -14.737 1.00 94.81 221 LEU A CA 1
ATOM 1792 C C . LEU A 1 221 ? -14.637 4.868 -14.174 1.00 94.81 221 LEU A C 1
ATOM 1794 O O . LEU A 1 221 ? -14.761 5.041 -12.965 1.00 94.81 221 LEU A O 1
ATOM 1798 N N . ASN A 1 222 ? -14.814 5.856 -15.048 1.00 92.50 222 ASN A N 1
ATOM 1799 C CA . ASN A 1 222 ? -15.299 7.166 -14.625 1.00 92.50 222 ASN A CA 1
ATOM 1800 C C . ASN A 1 222 ? -16.812 7.139 -14.320 1.00 92.50 222 ASN A C 1
ATOM 1802 O O . ASN A 1 222 ? -17.504 6.153 -14.576 1.00 92.50 222 ASN A O 1
ATOM 1806 N N . SER A 1 223 ? -17.355 8.260 -13.838 1.00 88.75 223 SER A N 1
ATOM 1807 C CA . SER A 1 223 ? -18.788 8.406 -13.525 1.00 88.75 223 SER A CA 1
ATOM 1808 C C . SER A 1 223 ? -19.731 8.197 -14.718 1.00 88.75 223 SER A C 1
ATOM 1810 O O . SER A 1 223 ? -20.918 7.959 -14.524 1.00 88.75 223 SER A O 1
ATOM 1812 N N . LYS A 1 224 ? -19.215 8.260 -15.951 1.00 92.44 224 LYS A N 1
ATOM 1813 C CA . LYS A 1 224 ? -19.954 7.997 -17.194 1.00 92.44 224 LYS A CA 1
ATOM 1814 C C . LYS A 1 224 ? -19.805 6.546 -17.682 1.00 92.44 224 LYS A C 1
ATOM 1816 O O . LYS A 1 224 ? -20.325 6.210 -18.740 1.00 92.44 224 LYS A O 1
ATOM 1821 N N . GLY A 1 225 ? -19.075 5.691 -16.959 1.00 90.19 225 GLY A N 1
ATOM 1822 C CA . GLY A 1 225 ? -18.788 4.309 -17.361 1.00 90.19 225 GLY A CA 1
ATOM 1823 C C . GLY A 1 225 ? -17.744 4.173 -18.479 1.00 90.19 225 GLY A C 1
ATOM 1824 O O . GLY A 1 225 ? -17.611 3.107 -19.095 1.00 90.19 225 GLY A O 1
ATOM 1825 N N . SER A 1 226 ? -16.993 5.234 -18.778 1.00 94.75 226 SER A N 1
ATOM 1826 C CA . SER A 1 226 ? -15.861 5.177 -19.706 1.00 94.75 226 SER A CA 1
ATOM 1827 C C . SER A 1 226 ? -14.598 4.725 -18.981 1.00 94.75 226 SER A C 1
ATOM 1829 O O . SER A 1 226 ? -14.366 5.098 -17.832 1.00 94.75 226 SER A O 1
ATOM 1831 N N . VAL A 1 227 ? -13.776 3.937 -19.672 1.00 96.06 227 VAL A N 1
ATOM 1832 C CA . VAL A 1 227 ? -12.477 3.478 -19.170 1.00 96.06 227 VAL A CA 1
ATOM 1833 C C . VAL A 1 227 ? -11.459 4.608 -19.312 1.00 96.06 227 VAL A C 1
ATOM 1835 O O . VAL A 1 227 ? -11.258 5.122 -20.413 1.00 96.06 227 VAL A O 1
ATOM 1838 N N . CYS A 1 228 ? -10.805 4.965 -18.212 1.00 96.00 228 CYS A N 1
ATOM 1839 C CA . CYS A 1 228 ? -9.700 5.918 -18.169 1.00 96.00 228 CYS A CA 1
ATOM 1840 C C . CYS A 1 228 ? -8.435 5.211 -17.669 1.00 96.00 228 CYS A C 1
ATOM 1842 O O . CYS A 1 228 ? -8.520 4.422 -16.733 1.00 96.00 228 CYS A O 1
ATOM 1844 N N . ALA A 1 229 ? -7.282 5.502 -18.275 1.00 96.06 229 ALA A N 1
ATOM 1845 C CA . ALA A 1 229 ? -5.978 4.985 -17.863 1.00 96.06 229 ALA A CA 1
ATOM 1846 C C . ALA A 1 229 ? -5.184 6.055 -17.110 1.00 96.06 229 ALA A C 1
ATOM 1848 O O . ALA A 1 229 ? -5.126 7.201 -17.559 1.00 96.06 229 ALA A O 1
ATOM 1849 N N . PHE A 1 230 ? -4.556 5.667 -16.005 1.00 95.31 230 PHE A N 1
ATOM 1850 C CA . PHE A 1 230 ? -3.809 6.544 -15.114 1.00 95.31 230 PHE A CA 1
ATOM 1851 C C . PHE A 1 230 ? -2.418 5.989 -14.815 1.00 95.31 230 PHE A C 1
ATOM 1853 O O . PHE A 1 230 ? -2.234 4.774 -14.736 1.00 95.31 230 PHE A O 1
ATOM 1860 N N . ILE A 1 231 ? -1.470 6.904 -14.626 1.00 94.06 231 ILE A N 1
ATOM 1861 C CA . ILE A 1 231 ? -0.125 6.654 -14.095 1.00 94.06 231 ILE A CA 1
ATOM 1862 C C . ILE A 1 231 ? 0.162 7.642 -12.966 1.00 94.06 231 ILE A C 1
ATOM 1864 O O . ILE A 1 231 ? -0.413 8.735 -12.955 1.00 94.06 231 ILE A O 1
ATOM 1868 N N . CYS A 1 232 ? 1.080 7.303 -12.063 1.00 91.88 232 CYS A N 1
ATOM 1869 C CA . CYS A 1 232 ? 1.507 8.224 -11.013 1.00 91.88 232 CYS A CA 1
ATOM 1870 C C . CYS A 1 232 ? 2.182 9.465 -11.630 1.00 91.88 232 CYS A C 1
ATOM 1872 O O . CYS A 1 232 ? 3.041 9.359 -12.512 1.00 91.88 232 CYS A O 1
ATOM 1874 N N . ALA A 1 233 ? 1.776 10.656 -11.184 1.00 92.06 233 ALA A N 1
ATOM 1875 C CA . ALA A 1 233 ? 2.168 11.930 -11.785 1.00 92.06 233 ALA A CA 1
ATOM 1876 C C . ALA A 1 233 ? 3.684 12.158 -11.775 1.00 92.06 233 ALA A C 1
ATOM 1878 O O . ALA A 1 233 ? 4.215 12.751 -12.710 1.00 92.06 233 ALA A O 1
ATOM 1879 N N . LYS A 1 234 ? 4.387 11.634 -10.763 1.00 92.12 234 LYS A N 1
ATOM 1880 C CA . LYS A 1 234 ? 5.843 11.778 -10.624 1.00 92.12 234 LYS A CA 1
ATOM 1881 C C . LYS A 1 234 ? 6.636 11.180 -11.791 1.00 92.12 234 LYS A C 1
ATOM 1883 O O . LYS A 1 234 ? 7.704 11.691 -12.114 1.00 92.12 234 LYS A O 1
ATOM 1888 N N . TYR A 1 235 ? 6.079 10.175 -12.469 1.00 93.25 235 TYR A N 1
ATOM 1889 C CA . TYR A 1 235 ? 6.686 9.552 -13.649 1.00 93.25 235 TYR A CA 1
ATOM 1890 C C . TYR A 1 235 ? 6.162 10.111 -14.969 1.00 93.25 235 TYR A C 1
ATOM 1892 O O . TYR A 1 235 ? 6.697 9.779 -16.021 1.00 93.25 235 TYR A O 1
ATOM 1900 N N . ALA A 1 236 ? 5.111 10.931 -14.962 1.00 94.06 236 ALA A N 1
ATOM 1901 C CA . ALA A 1 236 ? 4.539 11.458 -16.191 1.00 94.06 236 ALA A CA 1
ATOM 1902 C C . ALA A 1 236 ? 5.431 12.559 -16.787 1.00 94.06 236 ALA A C 1
ATOM 1904 O O . ALA A 1 236 ? 5.950 13.421 -16.077 1.00 94.06 236 ALA A O 1
ATOM 1905 N N . ASN A 1 237 ? 5.524 12.605 -18.118 1.00 93.69 237 ASN A N 1
ATOM 1906 C CA . ASN A 1 237 ? 6.155 13.699 -18.866 1.00 93.69 237 ASN A CA 1
ATOM 1907 C C . ASN A 1 237 ? 5.260 14.964 -18.898 1.00 93.69 237 ASN A C 1
ATOM 1909 O O . ASN A 1 237 ? 4.921 15.496 -19.955 1.00 93.69 237 ASN A O 1
ATOM 1913 N N . ARG A 1 238 ? 4.749 15.385 -17.734 1.00 86.44 238 ARG A N 1
ATOM 1914 C CA . ARG A 1 238 ? 3.895 16.568 -17.539 1.00 86.44 238 ARG A CA 1
ATOM 1915 C C . ARG A 1 238 ? 4.293 17.294 -16.252 1.00 86.44 238 ARG A C 1
ATOM 1917 O O . ARG A 1 238 ? 4.930 16.723 -15.376 1.00 86.44 238 ARG A O 1
ATOM 1924 N N . SER A 1 239 ? 3.885 18.557 -16.123 1.00 75.31 239 SER A N 1
ATOM 1925 C CA . SER A 1 239 ? 4.293 19.453 -15.027 1.00 75.31 239 SER A CA 1
ATOM 1926 C C . SER A 1 239 ? 3.707 19.125 -13.646 1.00 75.31 239 SER A C 1
ATOM 1928 O O . SER A 1 239 ? 4.120 19.731 -12.660 1.00 75.31 239 SER A O 1
ATOM 1930 N N . SER A 1 240 ? 2.759 18.188 -13.532 1.00 77.31 240 SER A N 1
ATOM 1931 C CA . SER A 1 240 ? 2.216 17.806 -12.223 1.00 77.31 240 SER A CA 1
ATOM 1932 C C . SER A 1 240 ? 3.156 16.835 -11.518 1.00 77.31 240 SER A C 1
ATOM 1934 O O . SER A 1 240 ? 3.435 15.767 -12.048 1.00 77.31 240 SER A O 1
ATOM 1936 N N . GLN A 1 241 ? 3.599 17.172 -10.306 1.00 75.06 241 GLN A N 1
ATOM 1937 C CA . GLN A 1 241 ? 4.411 16.276 -9.472 1.00 75.06 241 GLN A CA 1
ATOM 1938 C C . GLN A 1 241 ? 3.585 15.464 -8.459 1.00 75.06 241 GLN A C 1
ATOM 1940 O O . GLN A 1 241 ? 4.139 14.634 -7.748 1.00 75.06 241 GLN A O 1
ATOM 1945 N N . LYS A 1 242 ? 2.266 15.692 -8.365 1.00 82.69 242 LYS A N 1
ATOM 1946 C CA . LYS A 1 242 ? 1.402 15.051 -7.359 1.00 82.69 242 LYS A CA 1
ATOM 1947 C C . LYS A 1 242 ? 0.157 14.421 -7.979 1.00 82.69 242 LYS A C 1
ATOM 1949 O O . LYS A 1 242 ? -0.429 14.974 -8.912 1.00 82.69 242 LYS A O 1
ATOM 1954 N N . GLY A 1 243 ? -0.265 13.298 -7.396 1.00 87.56 243 GLY A N 1
ATOM 1955 C CA . GLY A 1 243 ? -1.476 12.564 -7.764 1.00 87.56 243 GLY A CA 1
ATOM 1956 C C . GLY A 1 243 ? -1.287 11.652 -8.973 1.00 87.56 243 GLY A C 1
ATOM 1957 O O . GLY A 1 243 ? -0.192 11.158 -9.218 1.00 87.56 243 GLY A O 1
ATOM 1958 N N . ASP A 1 244 ? -2.363 11.459 -9.733 1.00 90.31 244 ASP A N 1
ATOM 1959 C CA . ASP A 1 244 ? -2.395 10.591 -10.909 1.00 90.31 244 ASP A CA 1
ATOM 1960 C C . ASP A 1 244 ? -2.667 11.399 -12.181 1.00 90.31 244 ASP A C 1
ATOM 1962 O O . ASP A 1 244 ? -3.471 12.336 -12.192 1.00 90.31 244 ASP A O 1
ATOM 1966 N N . VAL A 1 245 ? -2.008 11.026 -13.276 1.00 93.19 245 VAL A N 1
ATOM 1967 C CA . VAL A 1 245 ? -2.154 11.650 -14.594 1.00 93.19 245 VAL A CA 1
ATOM 1968 C C . VAL A 1 245 ? -2.868 10.691 -15.531 1.00 93.19 245 VAL A C 1
ATOM 1970 O O . VAL A 1 245 ? -2.445 9.553 -15.723 1.00 93.19 245 VAL A O 1
ATOM 1973 N N . GLN A 1 246 ? -3.940 11.175 -16.159 1.00 95.19 246 GLN A N 1
ATOM 1974 C CA . GLN A 1 246 ? -4.633 10.424 -17.197 1.00 95.19 246 GLN A CA 1
ATOM 1975 C C . GLN A 1 246 ? -3.799 10.390 -18.488 1.00 95.19 246 GLN A C 1
ATOM 1977 O O . GLN A 1 246 ? -3.421 11.443 -19.017 1.00 95.19 246 GLN A O 1
ATOM 1982 N N . ILE A 1 247 ? -3.580 9.190 -19.025 1.00 96.06 247 ILE A N 1
ATOM 1983 C CA . ILE A 1 247 ? -2.901 8.954 -20.307 1.00 96.06 247 ILE A CA 1
ATOM 1984 C C . ILE A 1 247 ? -3.857 8.362 -21.348 1.00 96.06 247 ILE A C 1
ATOM 1986 O O . ILE A 1 247 ? -4.943 7.870 -21.027 1.00 96.06 247 ILE A O 1
ATOM 1990 N N . SER A 1 248 ? -3.474 8.432 -22.625 1.00 96.31 248 SER A N 1
ATOM 1991 C CA . SER A 1 248 ? -4.254 7.817 -23.699 1.00 96.31 248 SER A CA 1
ATOM 1992 C C . SER A 1 248 ? -4.148 6.298 -23.632 1.00 96.31 248 SER A C 1
ATOM 1994 O O . SER A 1 248 ? -3.070 5.748 -23.437 1.00 96.31 248 SER A O 1
ATOM 1996 N N . MET A 1 249 ? -5.239 5.592 -23.934 1.00 95.56 249 MET A N 1
ATOM 1997 C CA . MET A 1 249 ? -5.220 4.129 -24.084 1.00 95.56 249 MET A CA 1
ATOM 1998 C C . MET A 1 249 ? -4.266 3.662 -25.204 1.00 95.56 249 MET A C 1
ATOM 2000 O O . MET A 1 249 ? -3.854 2.505 -25.231 1.00 95.56 249 MET A O 1
ATOM 2004 N N . LYS A 1 250 ? -3.906 4.536 -26.155 1.00 96.12 250 LYS A N 1
ATOM 2005 C CA . LYS A 1 250 ? -2.913 4.231 -27.204 1.00 96.12 250 LYS A CA 1
ATOM 2006 C C . LYS A 1 250 ? -1.472 4.234 -26.678 1.00 96.12 250 LYS A C 1
ATOM 2008 O O . LYS A 1 250 ? -0.591 3.656 -27.319 1.00 96.12 250 LYS A O 1
ATOM 2013 N N . ASP A 1 251 ? -1.266 4.840 -25.514 1.00 97.06 251 ASP A N 1
ATOM 2014 C CA . ASP A 1 251 ? 0.030 5.035 -24.872 1.00 97.06 251 ASP A CA 1
ATOM 2015 C C . ASP A 1 251 ? 0.328 3.978 -23.798 1.00 97.06 251 ASP A C 1
ATOM 2017 O O . ASP A 1 251 ? 1.189 4.165 -22.941 1.00 97.06 251 ASP A O 1
ATOM 2021 N N . VAL A 1 252 ? -0.386 2.853 -23.850 1.00 96.56 252 VAL A N 1
ATOM 2022 C CA . VAL A 1 252 ? -0.225 1.724 -22.933 1.00 96.56 252 VAL A CA 1
ATOM 2023 C C . VAL A 1 252 ? 0.362 0.542 -23.694 1.00 96.56 252 VAL A C 1
ATOM 2025 O O . VAL A 1 252 ? -0.188 0.123 -24.718 1.00 96.56 252 VAL A O 1
ATOM 2028 N N . ASP A 1 253 ? 1.448 -0.013 -23.169 1.00 96.19 253 ASP A N 1
ATOM 2029 C CA . ASP A 1 253 ? 1.923 -1.346 -23.524 1.00 96.19 253 ASP A CA 1
ATOM 2030 C C . ASP A 1 253 ? 1.213 -2.348 -22.625 1.00 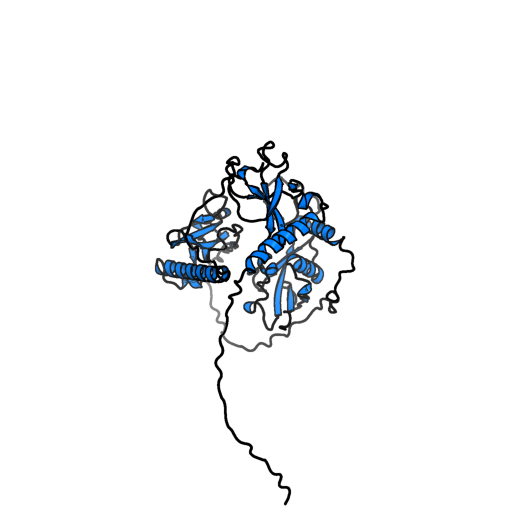96.19 253 ASP A C 1
ATOM 2032 O O . ASP A 1 253 ? 1.506 -2.485 -21.438 1.00 96.19 253 ASP A O 1
ATOM 2036 N N . TYR A 1 254 ? 0.187 -2.974 -23.192 1.00 95.62 254 TYR A N 1
ATOM 2037 C CA . TYR A 1 254 ? -0.752 -3.806 -22.454 1.00 95.62 254 TYR A CA 1
ATOM 2038 C C . TYR A 1 254 ? -0.108 -5.090 -21.941 1.00 95.62 254 TYR A C 1
ATOM 2040 O O . TYR A 1 254 ? 0.717 -5.689 -22.631 1.00 95.62 254 TYR A O 1
ATOM 2048 N N . SER A 1 255 ? -0.560 -5.548 -20.771 1.00 93.12 255 SER A N 1
ATOM 2049 C CA . SER A 1 255 ? -0.183 -6.860 -20.244 1.00 93.12 255 SER A CA 1
ATOM 2050 C C . SER A 1 255 ? -0.544 -7.985 -21.230 1.00 93.12 255 SER A C 1
ATOM 2052 O O . SER A 1 255 ? -1.478 -7.815 -22.029 1.00 93.12 255 SER A O 1
ATOM 2054 N N . PRO A 1 256 ? 0.149 -9.141 -21.191 1.00 91.81 256 PRO A N 1
ATOM 2055 C CA . PRO A 1 256 ? -0.093 -10.257 -22.111 1.00 91.81 256 PRO A CA 1
ATOM 2056 C C . PRO A 1 256 ? -1.569 -10.677 -22.223 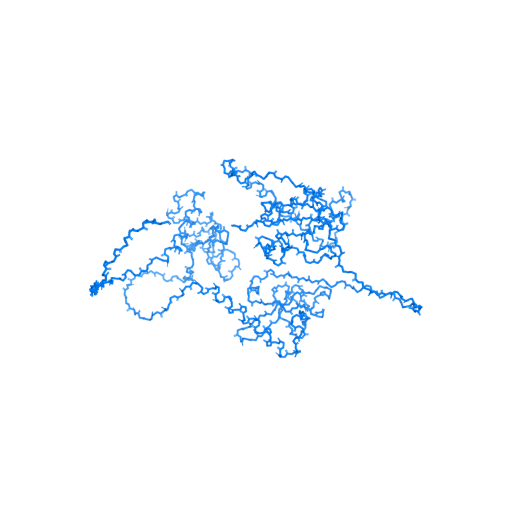1.00 91.81 256 PRO A C 1
ATOM 2058 O O . PRO A 1 256 ? -2.064 -10.960 -23.314 1.00 91.81 256 PRO A O 1
ATOM 2061 N N . ASP A 1 257 ? -2.316 -10.629 -21.120 1.00 89.31 257 ASP A N 1
ATOM 2062 C CA . ASP A 1 257 ? -3.739 -10.989 -21.092 1.00 89.31 257 ASP A CA 1
ATOM 2063 C C . ASP A 1 257 ? -4.619 -10.040 -21.911 1.00 89.31 257 ASP A C 1
ATOM 2065 O O . ASP A 1 257 ? -5.649 -10.431 -22.462 1.00 89.31 257 ASP A O 1
ATOM 2069 N N . LEU A 1 258 ? -4.237 -8.765 -21.970 1.00 90.81 258 LEU A N 1
ATOM 2070 C CA . LEU A 1 258 ? -4.981 -7.710 -22.654 1.00 90.81 258 LEU A CA 1
ATOM 2071 C C . LEU A 1 258 ? -4.431 -7.430 -24.056 1.00 90.81 258 LEU A C 1
ATOM 2073 O O . LEU A 1 258 ? -5.162 -6.915 -24.909 1.00 90.81 258 LEU A O 1
ATOM 2077 N N . SER A 1 259 ? -3.175 -7.795 -24.322 1.00 89.56 259 SER A N 1
ATOM 2078 C CA . SER A 1 259 ? -2.550 -7.671 -25.640 1.00 89.56 259 SER A CA 1
ATOM 2079 C C . SER A 1 259 ? -3.163 -8.641 -26.657 1.00 89.56 259 SER A C 1
ATOM 2081 O O . SER A 1 259 ? -3.323 -8.262 -27.818 1.00 89.56 259 SER A O 1
ATOM 2083 N N . ARG A 1 260 ? -3.625 -9.822 -26.207 1.00 86.50 260 ARG A N 1
ATOM 2084 C CA . ARG A 1 260 ? -4.360 -10.817 -27.019 1.00 86.50 260 ARG A CA 1
ATOM 2085 C C . ARG A 1 260 ? -5.679 -10.289 -27.593 1.00 86.50 260 ARG A C 1
ATOM 2087 O O . ARG A 1 260 ? -6.138 -10.761 -28.629 1.00 86.50 260 ARG A O 1
ATOM 2094 N N . SER A 1 261 ? -6.297 -9.302 -26.940 1.00 83.31 261 SER A N 1
ATOM 2095 C CA . SER A 1 261 ? -7.509 -8.661 -27.456 1.00 83.31 261 SER A CA 1
ATOM 2096 C C . SER A 1 261 ? -7.176 -7.735 -28.628 1.00 83.31 261 SER A C 1
ATOM 2098 O O . SER A 1 261 ? -6.269 -6.897 -28.540 1.00 8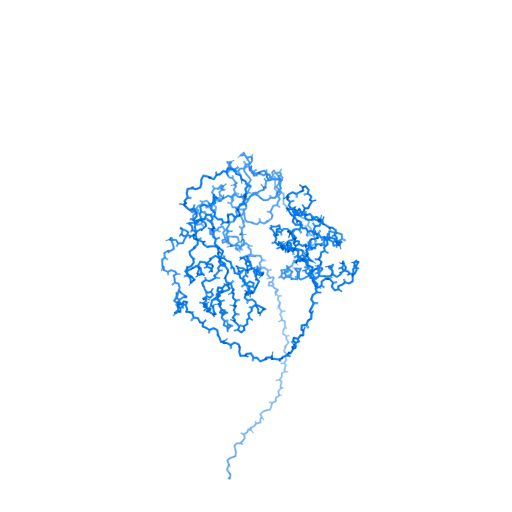3.31 261 SER A O 1
ATOM 2100 N N . SER A 1 262 ? -7.954 -7.834 -29.711 1.00 81.00 262 SER A N 1
ATOM 2101 C CA . SER A 1 262 ? -7.830 -6.966 -30.890 1.00 81.00 262 SER A CA 1
ATOM 2102 C C . SER A 1 262 ? -7.843 -5.481 -30.504 1.00 81.00 262 SER A C 1
ATOM 2104 O O . SER A 1 262 ? -8.629 -5.068 -29.646 1.00 81.00 262 SER A O 1
ATOM 2106 N N . PHE A 1 263 ? -6.973 -4.697 -31.144 1.00 85.62 263 PHE A N 1
ATOM 2107 C CA . PHE A 1 263 ? -6.733 -3.281 -30.857 1.00 85.62 263 PHE A CA 1
ATOM 2108 C C . PHE A 1 263 ? -8.015 -2.424 -30.880 1.00 85.62 263 PHE A C 1
ATOM 2110 O O . PHE A 1 263 ? -8.971 -2.721 -31.596 1.00 85.62 263 PHE A O 1
ATOM 2117 N N . GLY A 1 264 ? -8.019 -1.326 -30.117 1.00 88.19 264 GLY A N 1
ATOM 2118 C CA . GLY A 1 264 ? -9.105 -0.342 -30.113 1.00 88.19 264 GLY A CA 1
ATOM 2119 C C . GLY A 1 264 ? -10.277 -0.716 -29.203 1.00 88.19 264 GLY A C 1
ATOM 2120 O O . GLY A 1 264 ? -10.084 -1.142 -28.065 1.00 88.19 264 GLY A O 1
ATOM 2121 N N . GLU A 1 265 ? -11.501 -0.529 -29.698 1.00 91.44 265 GLU A N 1
ATOM 2122 C CA . GLU A 1 265 ? -12.737 -0.598 -28.905 1.00 91.44 265 GLU A CA 1
ATOM 2123 C C . GLU A 1 265 ? -12.968 -1.963 -28.247 1.00 91.44 265 GLU A C 1
ATOM 2125 O O . GLU A 1 265 ? -13.380 -2.030 -27.090 1.00 91.44 265 GLU A O 1
ATOM 2130 N N . LYS A 1 266 ? -12.614 -3.057 -28.931 1.00 92.75 266 LYS A N 1
ATOM 2131 C CA . LYS A 1 266 ? -12.720 -4.417 -28.381 1.00 92.75 266 LYS A CA 1
ATOM 2132 C C . LYS A 1 266 ? -11.868 -4.595 -27.119 1.00 92.75 266 LYS A C 1
ATOM 2134 O O . LYS A 1 266 ? -12.339 -5.167 -26.138 1.00 92.75 266 LYS A O 1
ATOM 2139 N N . ARG A 1 267 ? -10.649 -4.043 -27.096 1.00 94.38 267 ARG A N 1
ATOM 2140 C CA . ARG A 1 267 ? -9.789 -4.049 -25.902 1.00 94.38 267 ARG A CA 1
ATOM 2141 C C . ARG A 1 267 ? -10.365 -3.174 -24.792 1.00 94.38 267 ARG A C 1
ATOM 2143 O O . ARG A 1 267 ? -10.389 -3.590 -23.638 1.00 94.38 267 ARG A O 1
ATOM 2150 N N . THR A 1 268 ? -10.874 -1.991 -25.128 1.00 94.75 268 THR A N 1
ATOM 2151 C CA . THR A 1 268 ? -11.544 -1.114 -24.156 1.00 94.75 268 THR A CA 1
ATOM 2152 C C . THR A 1 268 ? -12.761 -1.795 -23.525 1.00 94.75 268 THR A C 1
ATOM 2154 O O . THR A 1 268 ? -12.952 -1.694 -22.315 1.00 94.75 268 THR A O 1
ATOM 2157 N N . MET A 1 269 ? -13.543 -2.540 -24.308 1.00 94.75 269 MET A N 1
ATOM 2158 C CA . MET A 1 269 ? -14.664 -3.337 -23.809 1.00 94.75 269 MET A CA 1
ATOM 2159 C C . MET A 1 269 ? -14.202 -4.469 -22.889 1.00 94.75 269 MET A C 1
ATOM 2161 O O . MET A 1 269 ? -14.770 -4.630 -21.813 1.00 94.75 269 MET A O 1
ATOM 2165 N N . ALA A 1 270 ? -13.139 -5.199 -23.238 1.00 94.81 270 ALA A N 1
ATOM 2166 C CA . ALA A 1 270 ? -12.578 -6.235 -22.367 1.00 94.81 270 ALA A CA 1
ATOM 2167 C C . ALA A 1 270 ? -12.124 -5.667 -21.007 1.00 94.81 270 ALA A C 1
ATOM 2169 O O . ALA A 1 270 ? -12.439 -6.226 -19.956 1.00 94.81 270 ALA A O 1
ATOM 2170 N N . ILE A 1 271 ? -11.451 -4.511 -21.016 1.00 96.19 271 ILE A N 1
ATOM 2171 C CA . ILE A 1 271 ? -11.038 -3.804 -19.794 1.00 96.19 271 ILE A CA 1
ATOM 2172 C C . ILE A 1 271 ? -12.260 -3.355 -18.986 1.00 96.19 271 ILE A C 1
ATOM 2174 O O . ILE A 1 271 ? -12.294 -3.539 -17.770 1.00 96.19 271 ILE A O 1
ATOM 2178 N N . ARG A 1 272 ? -13.295 -2.823 -19.649 1.00 96.31 272 ARG A N 1
ATOM 2179 C CA . ARG A 1 272 ? -14.566 -2.454 -19.009 1.00 96.31 272 ARG A CA 1
ATOM 2180 C C . ARG A 1 272 ? -15.224 -3.658 -18.332 1.00 96.31 272 ARG A C 1
ATOM 2182 O O . ARG A 1 272 ? -15.650 -3.522 -17.191 1.00 96.31 272 ARG A O 1
ATOM 2189 N N . HIS A 1 273 ? -15.276 -4.816 -18.991 1.00 95.62 273 HIS A N 1
ATOM 2190 C CA . HIS A 1 273 ? -15.837 -6.036 -18.406 1.00 95.62 273 HIS A CA 1
ATOM 2191 C C . HIS A 1 273 ? -15.048 -6.496 -17.176 1.00 95.62 273 HIS A C 1
ATOM 2193 O O . HIS A 1 273 ? -15.661 -6.774 -16.147 1.00 95.62 273 HIS A O 1
ATOM 2199 N N . LYS A 1 274 ? -13.707 -6.500 -17.234 1.00 95.50 274 LYS A N 1
ATOM 2200 C CA . LYS A 1 274 ? -12.865 -6.818 -16.065 1.00 95.50 274 LYS A CA 1
ATOM 2201 C C . LYS A 1 274 ? -13.108 -5.846 -14.901 1.00 95.50 274 LYS A C 1
ATOM 2203 O O . LYS A 1 274 ? -13.242 -6.280 -13.760 1.00 95.50 274 LYS A O 1
ATOM 2208 N N . LEU A 1 275 ? -13.231 -4.546 -15.182 1.00 95.50 275 LEU A N 1
ATOM 2209 C CA . LEU A 1 275 ? -13.547 -3.532 -14.169 1.00 95.50 275 LEU A CA 1
ATOM 2210 C C . LEU A 1 275 ? -14.935 -3.733 -13.551 1.00 95.50 275 LEU A C 1
ATOM 2212 O O . LEU A 1 275 ? -15.081 -3.680 -12.334 1.00 95.50 275 LEU A O 1
ATOM 2216 N N . GLN A 1 276 ? -15.955 -3.992 -14.371 1.00 94.50 276 GLN A N 1
ATOM 2217 C CA . GLN A 1 276 ? -17.309 -4.266 -13.886 1.00 94.50 276 GLN A CA 1
ATOM 2218 C C . GLN A 1 276 ? -17.365 -5.540 -13.040 1.00 94.50 276 GLN A C 1
ATOM 2220 O O . GLN A 1 276 ? -18.031 -5.535 -12.009 1.00 94.50 276 GLN A O 1
ATOM 2225 N N . ALA A 1 277 ? -16.642 -6.594 -13.430 1.00 93.69 277 ALA A N 1
ATOM 2226 C CA . ALA A 1 277 ? -16.529 -7.820 -12.648 1.00 93.69 277 ALA A CA 1
ATOM 2227 C C . ALA A 1 277 ? -15.875 -7.557 -11.282 1.00 93.69 277 ALA A C 1
ATOM 2229 O O . ALA A 1 277 ? -16.439 -7.940 -10.260 1.00 93.69 277 ALA A O 1
ATOM 2230 N N . LYS A 1 278 ? -14.755 -6.815 -11.240 1.00 92.06 278 LYS A N 1
ATOM 2231 C CA . LYS A 1 278 ? -14.105 -6.418 -9.978 1.00 92.06 278 LYS A CA 1
ATOM 2232 C C . LYS A 1 278 ? -15.051 -5.614 -9.078 1.00 92.06 278 LYS A C 1
ATOM 2234 O O . LYS A 1 278 ? -15.163 -5.905 -7.890 1.00 92.06 278 LYS A O 1
ATOM 2239 N N . LEU A 1 279 ? -15.784 -4.649 -9.639 1.00 89.56 279 LEU A N 1
ATOM 2240 C CA . LEU A 1 279 ? -16.769 -3.859 -8.891 1.00 89.56 279 LEU A CA 1
ATOM 2241 C C . LEU A 1 279 ? -17.967 -4.694 -8.415 1.00 89.56 279 LEU A C 1
ATOM 2243 O O . LEU A 1 279 ? -18.506 -4.428 -7.343 1.00 89.56 279 LEU A O 1
ATOM 2247 N N . ALA A 1 280 ? -18.405 -5.688 -9.191 1.00 90.06 280 ALA A N 1
ATOM 2248 C CA . ALA A 1 280 ? -19.473 -6.598 -8.787 1.00 90.06 280 ALA A CA 1
ATOM 2249 C C . ALA A 1 280 ? -19.041 -7.464 -7.596 1.00 90.06 280 ALA A C 1
ATOM 2251 O O . ALA A 1 280 ? -19.781 -7.540 -6.619 1.00 90.06 280 ALA A O 1
ATOM 2252 N N . ILE A 1 281 ? -17.825 -8.020 -7.638 1.00 86.75 281 ILE A N 1
ATOM 2253 C CA . ILE A 1 281 ? -17.231 -8.776 -6.525 1.00 86.75 281 ILE A CA 1
ATOM 2254 C C . ILE A 1 281 ? -17.127 -7.884 -5.283 1.00 86.75 281 ILE A C 1
ATOM 2256 O O . ILE A 1 281 ? -17.584 -8.262 -4.212 1.00 86.75 281 ILE A O 1
ATOM 2260 N N . GLN A 1 282 ? -16.634 -6.649 -5.427 1.00 84.50 282 GLN A N 1
ATOM 2261 C CA . GLN A 1 282 ? -16.564 -5.705 -4.306 1.00 84.50 282 GLN A CA 1
ATOM 2262 C C . GLN A 1 282 ? -17.929 -5.388 -3.700 1.00 84.50 282 GLN A C 1
ATOM 2264 O O . GLN A 1 282 ? -18.052 -5.321 -2.481 1.00 84.50 282 GLN A O 1
ATOM 2269 N N . ARG A 1 283 ? -18.970 -5.220 -4.523 1.00 85.00 283 ARG A N 1
ATOM 2270 C CA . ARG A 1 283 ? -20.342 -5.014 -4.035 1.00 85.00 283 ARG A CA 1
ATOM 2271 C C . ARG A 1 283 ? -20.892 -6.243 -3.319 1.00 85.00 283 ARG A C 1
ATOM 2273 O O . ARG A 1 283 ? -21.624 -6.078 -2.353 1.00 85.00 283 ARG A O 1
ATOM 2280 N N . GLN A 1 284 ? -20.551 -7.448 -3.768 1.00 82.75 284 GLN A N 1
ATOM 2281 C CA . GLN A 1 284 ? -20.951 -8.689 -3.102 1.00 82.75 284 GLN A CA 1
ATOM 2282 C C . GLN A 1 284 ? -20.254 -8.848 -1.745 1.00 82.75 284 GLN A C 1
ATOM 2284 O O . GLN A 1 284 ? -20.918 -9.176 -0.761 1.00 82.75 284 GLN A O 1
ATOM 2289 N N . CYS A 1 285 ? -18.959 -8.527 -1.671 1.00 73.50 285 CYS A N 1
ATOM 2290 C CA . CYS A 1 285 ? -18.193 -8.544 -0.424 1.00 73.50 285 CYS A CA 1
ATOM 2291 C C . CYS A 1 285 ? -18.639 -7.439 0.549 1.00 73.50 285 CYS A C 1
ATOM 2293 O O . CYS A 1 285 ? -18.724 -7.677 1.748 1.00 73.50 285 CYS A O 1
ATOM 2295 N N . ALA A 1 286 ? -18.984 -6.248 0.049 1.00 71.94 286 ALA A N 1
ATOM 2296 C CA . ALA A 1 286 ? -19.516 -5.157 0.870 1.00 71.94 286 ALA A CA 1
ATOM 2297 C C . ALA A 1 286 ? -20.993 -5.365 1.271 1.00 71.94 286 ALA A C 1
ATOM 2299 O O . ALA A 1 286 ? -21.461 -4.783 2.246 1.00 71.94 286 ALA A O 1
ATOM 2300 N N . GLY A 1 287 ? -21.731 -6.186 0.517 1.00 51.84 287 GLY A N 1
ATOM 2301 C CA . GLY A 1 287 ? -23.173 -6.411 0.652 1.00 51.84 287 GLY A CA 1
ATOM 2302 C C . GLY A 1 287 ? -23.587 -7.564 1.570 1.00 51.84 287 GLY A C 1
ATOM 2303 O O . GLY A 1 287 ? -24.781 -7.813 1.690 1.00 51.84 287 GLY A O 1
ATOM 2304 N N . HIS A 1 288 ? -22.652 -8.246 2.243 1.00 43.84 288 HIS A N 1
ATOM 2305 C CA . HIS A 1 288 ? -22.984 -9.194 3.326 1.00 43.84 288 HIS A CA 1
ATOM 2306 C C . HIS A 1 288 ? -23.281 -8.503 4.672 1.00 43.84 288 HIS A C 1
ATOM 2308 O O . HIS A 1 288 ? -23.467 -9.157 5.692 1.00 43.84 288 HIS A O 1
ATOM 2314 N N . SER A 1 289 ? -23.407 -7.175 4.660 1.00 44.19 289 SER A N 1
ATOM 2315 C CA . SER A 1 289 ? -24.148 -6.412 5.661 1.00 44.19 289 SER A CA 1
ATOM 2316 C C . SER A 1 289 ? -25.541 -6.098 5.082 1.00 44.19 289 SER A C 1
ATOM 2318 O O . SER A 1 289 ? -25.637 -5.381 4.077 1.00 44.19 289 SER A O 1
ATOM 2320 N N . PRO A 1 290 ? -26.636 -6.657 5.640 1.00 40.34 290 PRO A N 1
ATOM 2321 C CA . PRO A 1 290 ? -27.978 -6.426 5.126 1.00 40.34 290 PRO A CA 1
ATOM 2322 C C . PRO A 1 290 ? -28.363 -4.966 5.380 1.00 40.34 290 PRO A C 1
ATOM 2324 O O . PRO A 1 290 ? -28.602 -4.543 6.507 1.00 40.34 290 PRO A O 1
ATOM 2327 N N . SER A 1 291 ? -28.422 -4.172 4.314 1.00 36.50 291 SER A N 1
ATOM 2328 C CA . SER A 1 291 ? -28.950 -2.808 4.383 1.00 36.50 291 SER A CA 1
ATOM 2329 C C . SER A 1 291 ? -30.473 -2.864 4.575 1.00 36.50 291 SER A C 1
ATOM 2331 O O . SER A 1 291 ? -31.149 -3.473 3.742 1.00 36.50 291 SER A O 1
ATOM 2333 N N . PRO A 1 292 ? -31.055 -2.235 5.614 1.00 43.53 292 PRO A N 1
ATOM 2334 C CA . PRO A 1 292 ? -32.499 -2.227 5.780 1.00 43.53 292 PRO A CA 1
ATOM 2335 C C . PRO A 1 292 ? -33.146 -1.275 4.765 1.00 43.53 292 PRO A C 1
ATOM 2337 O O . PRO A 1 292 ? -32.704 -0.144 4.546 1.00 43.53 292 PRO A O 1
ATOM 2340 N N . LEU A 1 293 ? -34.224 -1.759 4.147 1.00 35.81 293 LEU A N 1
ATOM 2341 C CA . LEU A 1 293 ? -35.129 -0.997 3.293 1.00 35.81 293 LEU A CA 1
ATOM 2342 C C . LEU A 1 293 ? -35.704 0.201 4.061 1.00 35.81 293 LEU A C 1
ATOM 2344 O O . LEU A 1 293 ? -36.342 0.060 5.101 1.00 35.81 293 LEU A O 1
ATOM 2348 N N . ARG A 1 294 ? -35.477 1.396 3.514 1.00 37.12 294 ARG A N 1
ATOM 2349 C CA . ARG A 1 294 ? -35.926 2.679 4.056 1.00 37.12 294 ARG A CA 1
ATOM 2350 C C . ARG A 1 294 ? -37.433 2.839 3.810 1.00 37.12 294 ARG A C 1
ATOM 2352 O O . ARG A 1 294 ? -37.840 3.194 2.705 1.00 37.12 294 ARG A O 1
ATOM 2359 N N . SER A 1 295 ? -38.258 2.568 4.820 1.00 32.44 295 SER A N 1
ATOM 2360 C CA . SER A 1 295 ? -39.696 2.856 4.790 1.00 32.44 295 SER A CA 1
ATOM 2361 C C . SER A 1 295 ? -39.966 4.336 5.073 1.00 32.44 295 SER A C 1
ATOM 2363 O O . SER A 1 295 ? -39.409 4.924 6.000 1.00 32.44 295 SER A O 1
ATOM 2365 N N . LEU A 1 296 ? -40.830 4.928 4.253 1.00 45.31 296 LEU A N 1
ATOM 2366 C CA . LEU A 1 296 ? -41.381 6.274 4.397 1.00 45.31 296 LEU A CA 1
ATOM 2367 C C . LEU A 1 296 ? -42.460 6.319 5.500 1.00 45.31 296 LEU A C 1
ATOM 2369 O O . LEU A 1 296 ? -43.155 5.323 5.688 1.00 45.31 296 LEU A O 1
ATOM 2373 N N . LEU A 1 297 ? -42.649 7.523 6.079 1.00 32.28 297 LEU A N 1
ATOM 2374 C CA . LEU A 1 297 ? -43.720 8.032 6.983 1.00 32.28 297 LEU A CA 1
ATOM 2375 C C . LEU A 1 297 ? -43.350 8.158 8.485 1.00 32.28 297 LEU A C 1
ATOM 2377 O O . LEU A 1 297 ? -42.501 7.416 8.964 1.00 32.28 297 LEU A O 1
ATOM 2381 N N . PRO A 1 298 ? -44.050 9.010 9.272 1.00 39.59 298 PRO A N 1
ATOM 2382 C CA . PRO A 1 298 ? -44.317 10.438 9.063 1.00 39.59 298 PRO A CA 1
ATOM 2383 C C . PRO A 1 298 ? -43.911 11.303 10.286 1.00 39.59 298 PRO A C 1
ATOM 2385 O O . PRO A 1 298 ? -43.617 10.815 11.372 1.00 39.59 298 PRO A O 1
ATOM 2388 N N . ALA A 1 299 ? -43.910 12.623 10.092 1.00 43.69 299 ALA A N 1
ATOM 2389 C CA . ALA A 1 299 ? -43.616 13.632 11.107 1.00 43.69 299 ALA A CA 1
ATOM 2390 C C . ALA A 1 299 ? -44.643 13.650 12.255 1.00 43.69 299 ALA A C 1
ATOM 2392 O O . ALA A 1 299 ? -45.838 13.689 11.971 1.00 43.69 299 ALA A O 1
ATOM 2393 N N . ASN A 1 300 ? -44.183 13.738 13.516 1.00 29.80 300 ASN A N 1
ATOM 2394 C CA . ASN A 1 300 ? -44.675 14.743 14.472 1.00 29.80 300 ASN A CA 1
ATOM 2395 C C . ASN A 1 300 ? -43.953 14.761 15.841 1.00 29.80 300 ASN A C 1
ATOM 2397 O O . ASN A 1 300 ? -43.851 13.753 16.524 1.00 29.80 300 ASN A O 1
ATOM 2401 N N . VAL A 1 301 ? -43.576 15.989 16.227 1.00 34.28 301 VAL A N 1
ATOM 2402 C CA . VAL A 1 301 ? -43.553 16.577 17.583 1.00 34.28 301 VAL A CA 1
ATOM 2403 C C . VAL A 1 301 ? -42.562 16.016 18.618 1.00 34.28 301 VAL A C 1
ATOM 2405 O O . VAL A 1 301 ? -42.896 15.146 19.409 1.00 34.28 301 VAL A O 1
ATOM 2408 N N . PHE A 1 302 ? -41.417 16.694 18.756 1.00 29.88 302 PHE A N 1
ATOM 2409 C CA . PHE A 1 302 ? -41.092 17.406 20.002 1.00 29.88 302 PHE A CA 1
ATOM 2410 C C . PHE A 1 302 ? -40.111 18.550 19.700 1.00 29.88 302 PHE A C 1
ATOM 2412 O O . PHE A 1 302 ? -39.048 18.348 19.115 1.00 29.88 302 PHE A O 1
ATOM 2419 N N . ARG A 1 303 ? -40.527 19.781 20.013 1.00 35.62 303 ARG A N 1
ATOM 2420 C CA . ARG A 1 303 ? -39.692 20.983 19.941 1.00 35.62 303 ARG A CA 1
ATOM 2421 C C . ARG A 1 303 ? -38.909 21.063 21.241 1.00 35.62 303 ARG A C 1
ATOM 2423 O O . ARG A 1 303 ? -39.535 21.194 22.283 1.00 35.62 303 ARG A O 1
ATOM 2430 N N . ASP A 1 304 ? -37.589 21.119 21.138 1.00 29.73 304 ASP A N 1
ATOM 2431 C CA . ASP A 1 304 ? -36.799 21.867 22.104 1.00 29.73 304 ASP A CA 1
ATOM 2432 C C . ASP A 1 304 ? -35.830 22.793 21.376 1.00 29.73 304 ASP A C 1
ATOM 2434 O O . ASP A 1 304 ? -35.161 22.440 20.402 1.00 29.73 304 ASP A O 1
ATOM 2438 N N . THR A 1 305 ? -35.866 24.046 21.801 1.00 38.88 305 THR A N 1
ATOM 2439 C CA . THR A 1 305 ? -35.131 25.174 21.247 1.00 38.88 305 THR A CA 1
ATOM 2440 C C . THR A 1 305 ? -33.696 25.155 21.746 1.00 38.88 305 THR A C 1
ATOM 2442 O O . THR A 1 305 ? -33.436 25.576 22.868 1.00 38.88 305 THR A O 1
ATOM 2445 N N . THR A 1 306 ? -32.749 24.766 20.893 1.00 32.97 306 THR A N 1
ATOM 2446 C CA . THR A 1 306 ? -31.336 25.124 21.062 1.00 32.97 306 THR A CA 1
ATOM 2447 C C . THR A 1 306 ? -30.721 25.588 19.742 1.00 32.97 306 THR A C 1
ATOM 2449 O O . THR A 1 306 ? -31.071 25.167 18.640 1.00 32.97 306 THR A O 1
ATOM 2452 N N . THR A 1 307 ? -29.862 26.586 19.882 1.00 32.06 307 THR A N 1
ATOM 2453 C CA . THR A 1 307 ? -29.143 27.365 18.877 1.00 32.06 307 THR A CA 1
ATOM 2454 C C . THR A 1 307 ? -28.584 26.528 17.722 1.00 32.06 307 THR A C 1
ATOM 2456 O O . THR A 1 307 ? -27.694 25.698 17.898 1.00 32.06 307 THR A O 1
ATOM 2459 N N . LYS A 1 308 ? -29.057 26.812 16.498 1.00 29.98 308 LYS A N 1
ATOM 2460 C CA . LYS A 1 308 ? -28.501 26.279 15.244 1.00 29.98 308 LYS A CA 1
ATOM 2461 C C . LYS A 1 308 ? -27.059 26.752 15.068 1.00 29.98 308 LYS A C 1
ATOM 2463 O O . LYS A 1 308 ? -26.795 27.794 14.476 1.00 29.98 308 LYS A O 1
ATOM 2468 N N . THR A 1 309 ? -26.125 25.957 15.568 1.00 35.03 309 THR A N 1
ATOM 2469 C CA . THR A 1 309 ? -24.768 25.934 15.037 1.00 35.03 309 THR A CA 1
ATOM 2470 C C . THR A 1 309 ? -24.775 24.970 13.858 1.00 35.03 309 THR A C 1
ATOM 2472 O O . THR A 1 309 ? -25.325 23.878 13.976 1.00 35.03 309 THR A O 1
ATOM 2475 N N . TYR A 1 310 ? -24.202 25.374 12.727 1.00 34.06 310 TYR A N 1
ATOM 2476 C CA . TYR A 1 310 ? -23.960 24.509 11.576 1.00 34.06 310 TYR A CA 1
ATOM 2477 C C . TYR A 1 310 ? -23.036 23.353 11.991 1.00 34.06 310 TYR A C 1
ATOM 2479 O O . TYR A 1 310 ? -21.823 23.456 11.882 1.00 34.06 310 TYR A O 1
ATOM 2487 N N . GLN A 1 311 ? -23.598 22.272 12.531 1.00 38.47 311 GLN A N 1
ATOM 2488 C CA . GLN A 1 311 ? -22.892 21.010 12.700 1.00 38.47 311 GLN A CA 1
ATOM 2489 C C . GLN A 1 311 ? -22.934 20.287 11.358 1.00 38.47 311 GLN A C 1
ATOM 2491 O O . GLN A 1 311 ? -23.981 19.810 10.921 1.00 38.47 311 GLN A O 1
ATOM 2496 N N . THR A 1 312 ? -21.785 20.209 10.697 1.00 42.62 312 THR A N 1
ATOM 2497 C CA . THR A 1 312 ? -21.480 19.160 9.727 1.00 42.62 312 THR A CA 1
ATOM 2498 C C . THR A 1 312 ? -21.598 17.825 10.470 1.00 42.62 312 THR A C 1
ATOM 2500 O O . THR A 1 312 ? -20.691 17.396 11.179 1.00 42.62 312 THR A O 1
ATOM 2503 N N . VAL A 1 313 ? -22.788 17.217 10.414 1.00 40.78 313 VAL A N 1
ATOM 2504 C CA . VAL A 1 313 ? -23.110 15.991 11.152 1.00 40.78 313 VAL A CA 1
ATOM 2505 C C . VAL A 1 313 ? -22.195 14.869 10.660 1.00 40.78 313 VAL A C 1
ATOM 2507 O O . VAL A 1 313 ? -22.341 14.358 9.553 1.00 40.78 313 VAL A O 1
ATOM 2510 N N . MET A 1 314 ? -21.204 14.521 11.476 1.00 55.72 314 MET A N 1
ATOM 2511 C CA . MET A 1 314 ? -20.379 13.334 11.290 1.00 55.72 314 MET A CA 1
ATOM 2512 C C . MET A 1 314 ? -21.016 12.196 12.085 1.00 55.72 314 MET A C 1
ATOM 2514 O O . MET A 1 314 ? -20.893 12.168 13.306 1.00 55.72 314 MET A O 1
ATOM 2518 N N . ASP A 1 315 ? -21.722 11.287 11.412 1.00 64.44 315 ASP A N 1
ATOM 2519 C CA . ASP A 1 315 ? -22.513 10.234 12.075 1.00 64.44 315 ASP A CA 1
ATOM 2520 C C . ASP A 1 315 ? -21.667 9.108 12.692 1.00 64.44 315 ASP A C 1
ATOM 2522 O O . ASP A 1 315 ? -22.132 8.372 13.564 1.00 64.44 315 ASP A O 1
ATOM 2526 N N . GLU A 1 316 ? -20.405 8.985 12.286 1.00 78.25 316 GLU A N 1
ATOM 2527 C CA . GLU A 1 316 ? -19.521 7.912 12.735 1.00 78.25 316 GLU A CA 1
ATOM 2528 C C . GLU A 1 316 ? -18.804 8.277 14.044 1.00 78.25 316 GLU A C 1
ATOM 2530 O O . GLU A 1 316 ? -18.365 9.418 14.239 1.00 78.25 316 GLU A O 1
ATOM 2535 N N . GLY A 1 317 ? -18.686 7.293 14.940 1.00 90.19 317 GLY A N 1
ATOM 2536 C CA . GLY A 1 317 ? -17.968 7.381 16.214 1.00 90.19 317 GLY A CA 1
ATOM 2537 C C . GLY A 1 317 ? -18.831 7.660 17.449 1.00 90.19 317 GLY A C 1
ATOM 2538 O O . GLY A 1 317 ? -20.053 7.859 17.381 1.00 90.19 317 GLY A O 1
ATOM 2539 N N . ILE A 1 318 ? -18.180 7.653 18.610 1.00 95.88 318 ILE A N 1
ATOM 2540 C CA . ILE A 1 318 ? -18.750 8.109 19.885 1.00 95.88 318 ILE A CA 1
ATOM 2541 C C . ILE A 1 318 ? -18.221 9.497 20.231 1.00 95.88 318 ILE A C 1
ATOM 2543 O O . ILE A 1 318 ? -17.112 9.852 19.842 1.00 95.88 318 ILE A O 1
ATOM 2547 N N . ILE A 1 319 ? -19.020 10.298 20.930 1.00 96.81 319 ILE A N 1
ATOM 2548 C CA . ILE A 1 319 ? -18.575 11.598 21.436 1.00 96.81 319 ILE A CA 1
ATOM 2549 C C . ILE A 1 319 ? -17.759 11.339 22.699 1.00 96.81 319 ILE A C 1
ATOM 2551 O O . ILE A 1 319 ? -18.264 10.711 23.621 1.00 96.81 319 ILE A O 1
ATOM 2555 N N . ILE A 1 320 ? -16.513 11.814 22.730 1.00 97.69 320 ILE A N 1
ATOM 2556 C CA . ILE A 1 320 ? -15.615 11.617 23.881 1.00 97.69 320 ILE A CA 1
ATOM 2557 C C . ILE A 1 320 ? -15.316 12.910 24.641 1.00 97.69 320 ILE A C 1
ATOM 2559 O O . ILE A 1 320 ? -14.775 12.858 25.741 1.00 97.69 320 ILE A O 1
ATOM 2563 N N . GLY A 1 321 ? -15.652 14.073 24.078 1.00 97.75 321 GLY A N 1
ATOM 2564 C CA . GLY A 1 321 ? -15.319 15.362 24.676 1.00 97.75 321 GLY A CA 1
ATOM 2565 C C . GLY A 1 321 ? -15.372 16.523 23.694 1.00 97.75 321 GLY A C 1
ATOM 2566 O O . GLY A 1 321 ? -15.989 16.437 22.632 1.00 97.75 321 GLY A O 1
ATOM 2567 N N . HIS A 1 322 ? -14.680 17.599 24.050 1.00 98.19 322 HIS A N 1
ATOM 2568 C CA . HIS A 1 322 ? -14.428 18.764 23.206 1.00 98.19 322 HIS A CA 1
ATOM 2569 C C . HIS A 1 322 ? -12.921 18.947 23.011 1.00 98.19 322 HIS A C 1
ATOM 2571 O O . HIS A 1 322 ? -12.123 18.482 23.825 1.00 98.19 322 HIS A O 1
ATOM 2577 N N . ALA A 1 323 ? -12.500 19.591 21.925 1.00 97.75 323 ALA A N 1
ATOM 2578 C CA . ALA A 1 323 ? -11.082 19.877 21.735 1.00 97.75 323 ALA A CA 1
ATOM 2579 C C . ALA A 1 323 ? -10.638 20.920 22.762 1.00 97.75 323 ALA A C 1
ATOM 2581 O O . ALA A 1 323 ? -11.401 21.814 23.121 1.00 97.75 323 ALA A O 1
ATOM 2582 N N . ARG A 1 324 ? -9.398 20.835 23.243 1.00 97.69 324 ARG A N 1
ATOM 2583 C CA . ARG A 1 324 ? -8.851 21.905 24.080 1.00 97.69 324 ARG A CA 1
ATOM 2584 C C . ARG A 1 324 ? -8.721 23.208 23.266 1.00 97.69 324 ARG A C 1
ATOM 2586 O O . ARG A 1 324 ? -8.470 23.137 22.057 1.00 97.69 324 ARG A O 1
ATOM 2593 N N . PRO A 1 325 ? -8.857 24.392 23.898 1.00 96.94 325 PRO A N 1
ATOM 2594 C CA . PRO A 1 325 ? -8.789 25.681 23.198 1.00 96.94 325 PRO A CA 1
ATOM 2595 C C . PRO A 1 325 ? -7.500 25.890 22.390 1.00 96.94 325 PRO A C 1
ATOM 2597 O O . PRO A 1 325 ? -7.527 26.493 21.325 1.00 96.94 325 PRO A O 1
ATOM 2600 N N . ASP A 1 326 ? -6.380 25.328 22.850 1.00 95.94 326 ASP A N 1
ATOM 2601 C CA . ASP A 1 326 ? -5.068 25.388 22.189 1.00 95.94 326 ASP A CA 1
ATOM 2602 C C . ASP A 1 326 ? -4.951 24.503 20.933 1.00 95.94 326 ASP A C 1
ATOM 2604 O O . ASP A 1 326 ? -3.920 24.504 20.265 1.00 95.94 326 ASP A O 1
ATOM 2608 N N . SER A 1 327 ? -5.979 23.708 20.634 1.00 93.75 327 SER A N 1
ATOM 2609 C CA . SER A 1 327 ? -5.960 22.670 19.597 1.00 93.75 327 SER A CA 1
ATOM 2610 C C . SER A 1 327 ? -7.019 22.876 18.514 1.00 93.75 327 SER A C 1
ATOM 2612 O O . SER A 1 327 ? -7.156 22.044 17.614 1.00 93.75 327 SER A O 1
ATOM 2614 N N . CYS A 1 328 ? -7.769 23.974 18.583 1.00 95.69 328 CYS A N 1
ATOM 2615 C CA . CYS A 1 328 ? -8.833 24.302 17.646 1.00 95.69 328 CYS A CA 1
ATOM 2616 C C . CYS A 1 328 ? -8.722 25.746 17.153 1.00 95.69 328 CYS A C 1
ATOM 2618 O O . CYS A 1 328 ? -8.069 26.594 17.754 1.00 95.69 328 CYS A O 1
ATOM 2620 N N . ARG A 1 329 ? -9.350 26.014 16.010 1.00 95.50 329 ARG A N 1
ATOM 2621 C CA . ARG A 1 329 ? -9.295 27.310 15.333 1.00 95.50 329 ARG A CA 1
ATOM 2622 C C . ARG A 1 329 ? -10.056 28.407 16.077 1.00 95.50 329 ARG A C 1
ATOM 2624 O O . ARG A 1 329 ? -9.683 29.572 15.977 1.00 95.50 329 ARG A O 1
ATOM 2631 N N . ASN A 1 330 ? -11.124 28.039 16.785 1.00 96.31 330 ASN A N 1
ATOM 2632 C CA . ASN A 1 330 ? -11.935 28.952 17.582 1.00 96.31 330 ASN A CA 1
ATOM 2633 C C . ASN A 1 330 ? -11.904 28.525 19.064 1.00 96.31 330 ASN A C 1
ATOM 2635 O O . ASN A 1 330 ? -12.679 27.645 19.446 1.00 96.31 330 ASN A O 1
ATOM 2639 N N . PRO A 1 331 ? -11.034 29.128 19.895 1.00 95.94 331 PRO A N 1
ATOM 2640 C CA . PRO A 1 331 ? -10.866 28.726 21.292 1.00 95.94 331 PRO A CA 1
ATOM 2641 C C . PRO A 1 331 ? -12.111 28.987 22.153 1.00 95.94 331 PRO A C 1
ATOM 2643 O O . PRO A 1 331 ? -12.330 28.270 23.126 1.00 95.94 331 PRO A O 1
ATOM 2646 N N . ASP A 1 332 ? -12.952 29.955 21.775 1.00 97.06 332 ASP A N 1
ATOM 2647 C CA . ASP A 1 332 ? -14.188 30.294 22.495 1.00 97.06 332 ASP A CA 1
ATOM 2648 C C . ASP A 1 332 ? -15.318 29.288 22.230 1.00 97.06 332 ASP A C 1
ATOM 2650 O O . ASP A 1 332 ? -16.330 29.258 22.932 1.00 97.06 332 ASP A O 1
ATOM 2654 N N . LYS A 1 333 ? -15.165 28.462 21.190 1.00 95.94 333 LYS A N 1
ATOM 2655 C CA . LYS A 1 333 ? -16.148 27.460 20.789 1.00 95.94 333 LYS A CA 1
ATOM 2656 C C . LYS A 1 333 ? -15.452 26.163 20.374 1.00 95.94 333 LYS A C 1
ATOM 2658 O O . LYS A 1 333 ? -15.420 25.843 19.182 1.00 95.94 333 LYS A O 1
ATOM 2663 N N . PRO A 1 334 ? -14.902 25.411 21.340 1.00 96.44 334 PRO A N 1
ATOM 2664 C CA . PRO A 1 334 ? -14.187 24.187 21.033 1.00 96.44 334 PRO A CA 1
ATOM 2665 C C . PRO A 1 334 ? -15.118 23.171 20.346 1.00 96.44 334 PRO A C 1
ATOM 2667 O O . PRO A 1 334 ? -16.236 22.944 20.819 1.00 96.44 334 PRO A O 1
ATOM 2670 N N . PRO A 1 335 ? -14.696 22.554 19.229 1.00 96.88 335 PRO A N 1
ATOM 2671 C CA . PRO A 1 335 ? -15.502 21.571 18.515 1.00 96.88 335 PRO A CA 1
ATOM 2672 C C . PRO A 1 335 ? -15.657 20.276 19.318 1.00 96.88 335 PRO A C 1
ATOM 2674 O O . PRO A 1 335 ? -14.803 19.916 20.132 1.00 96.88 335 PRO A O 1
ATOM 2677 N N . ILE A 1 336 ? -16.735 19.541 19.033 1.00 97.12 336 ILE A N 1
ATOM 2678 C CA . ILE A 1 336 ? -16.957 18.197 19.578 1.00 97.12 336 ILE A CA 1
ATOM 2679 C C . ILE A 1 336 ? -15.902 17.244 19.016 1.00 97.12 336 ILE A C 1
ATOM 2681 O O . ILE A 1 336 ? -15.692 17.175 17.803 1.00 97.12 336 ILE A O 1
ATOM 2685 N N . VAL A 1 337 ? -15.291 16.463 19.902 1.00 97.44 337 VAL A N 1
ATOM 2686 C CA . VAL A 1 337 ? -14.348 15.403 19.553 1.00 97.44 337 VAL A CA 1
ATOM 2687 C C . VAL A 1 337 ? -15.084 14.078 19.517 1.00 97.44 337 VAL A C 1
ATOM 2689 O O . VAL A 1 337 ? -15.725 13.665 20.490 1.00 97.44 337 VAL A O 1
ATOM 2692 N N . ARG A 1 338 ? -14.955 13.394 18.385 1.00 97.12 338 ARG A N 1
ATOM 2693 C CA . ARG A 1 338 ? -15.452 12.034 18.200 1.00 97.12 338 ARG A CA 1
ATOM 2694 C C . ARG A 1 338 ? -14.295 11.049 18.175 1.00 97.12 338 ARG A C 1
ATOM 2696 O O . ARG A 1 338 ? -13.194 11.408 17.765 1.00 97.12 338 ARG A O 1
ATOM 2703 N N . ALA A 1 339 ? -14.561 9.823 18.607 1.00 97.19 339 ALA A N 1
ATOM 2704 C CA . ALA A 1 339 ? -13.611 8.724 18.562 1.00 97.19 339 ALA A CA 1
ATOM 2705 C C . ALA A 1 339 ? -14.137 7.541 17.745 1.00 97.19 339 ALA A C 1
ATOM 2707 O O . ALA A 1 339 ? -15.328 7.224 17.794 1.00 97.19 339 ALA A O 1
ATOM 2708 N N . SER A 1 340 ? -13.229 6.883 17.026 1.00 96.38 340 SER A N 1
ATOM 2709 C CA . SER A 1 340 ? -13.448 5.609 16.332 1.00 96.38 340 SER A CA 1
ATOM 2710 C C . SER A 1 340 ? -12.213 4.715 16.471 1.00 96.38 340 SER A C 1
ATOM 2712 O O . SER A 1 340 ? -11.161 5.177 16.916 1.00 96.38 340 SER A O 1
ATOM 2714 N N . LEU A 1 341 ? -12.317 3.446 16.075 1.00 95.12 341 LEU A N 1
ATOM 2715 C CA . LEU A 1 341 ? -11.157 2.558 15.973 1.00 95.12 341 LEU A CA 1
ATOM 2716 C C . LEU A 1 341 ? -10.505 2.682 14.589 1.00 95.12 341 LEU A C 1
ATOM 2718 O O . LEU A 1 341 ? -11.190 2.890 13.586 1.00 95.12 341 LEU A O 1
ATOM 2722 N N . ASN A 1 342 ? -9.174 2.600 14.531 1.00 91.19 342 ASN A N 1
ATOM 2723 C CA . ASN A 1 342 ? -8.442 2.407 13.276 1.00 91.19 342 ASN A CA 1
ATOM 2724 C C . ASN A 1 342 ? -8.407 0.915 12.885 1.00 91.19 342 ASN A C 1
ATOM 2726 O O . ASN A 1 342 ? -8.922 0.056 13.598 1.00 91.19 342 ASN A O 1
ATOM 2730 N N . ARG A 1 343 ? -7.753 0.592 11.762 1.00 84.25 343 ARG A N 1
ATOM 2731 C CA . ARG A 1 343 ? -7.608 -0.793 11.272 1.00 84.25 343 ARG A CA 1
ATOM 2732 C C . ARG A 1 343 ? -6.859 -1.726 12.233 1.00 84.25 343 ARG A C 1
ATOM 2734 O O . ARG A 1 343 ? -7.050 -2.930 12.160 1.00 84.25 343 ARG A O 1
ATOM 2741 N N . VAL A 1 344 ? -6.034 -1.174 13.121 1.00 87.69 344 VAL A N 1
ATOM 2742 C CA . VAL A 1 344 ? -5.250 -1.910 14.130 1.00 87.69 344 VAL A CA 1
ATOM 2743 C C . VAL A 1 344 ? -6.026 -2.014 15.459 1.00 87.69 344 VAL A C 1
ATOM 2745 O O . VAL A 1 344 ? -5.535 -2.546 16.447 1.00 87.69 344 VAL A O 1
ATOM 2748 N N . GLY A 1 345 ? -7.261 -1.500 15.518 1.00 89.75 345 GLY A N 1
ATOM 2749 C CA . GLY A 1 345 ? -8.080 -1.511 16.730 1.00 89.75 345 GLY A CA 1
ATOM 2750 C C . GLY A 1 345 ? -7.651 -0.494 17.793 1.00 89.75 345 GLY A C 1
ATOM 2751 O O . GLY A 1 345 ? -8.054 -0.625 18.951 1.00 89.75 345 GLY A O 1
ATOM 2752 N N . SER A 1 346 ? -6.846 0.512 17.432 1.00 94.38 346 SER A N 1
ATOM 2753 C CA . SER A 1 346 ? -6.469 1.628 18.309 1.00 94.38 346 SER A CA 1
ATOM 2754 C C . SER A 1 346 ? -7.480 2.774 18.220 1.00 94.38 346 SER A C 1
ATOM 2756 O O . SER A 1 346 ? -8.025 3.057 17.150 1.00 94.38 346 SER A O 1
ATOM 2758 N N . VAL A 1 347 ? -7.693 3.477 19.335 1.00 96.62 347 VAL A N 1
ATOM 2759 C CA . VAL A 1 347 ? -8.602 4.630 19.414 1.00 96.62 347 VAL A CA 1
ATOM 2760 C C . VAL A 1 347 ? -8.020 5.848 18.700 1.00 96.62 347 VAL A C 1
ATOM 2762 O O . VAL A 1 347 ? -6.917 6.301 18.998 1.00 96.62 347 VAL A O 1
ATOM 2765 N N . MET A 1 348 ? -8.812 6.432 17.806 1.00 96.81 348 MET A N 1
ATOM 2766 C CA . MET A 1 348 ? -8.496 7.643 17.057 1.00 96.81 348 MET A CA 1
ATOM 2767 C C . MET A 1 348 ? -9.505 8.732 17.390 1.00 96.81 348 MET A C 1
ATOM 2769 O O . MET A 1 348 ? -10.700 8.538 17.186 1.00 96.81 348 MET A O 1
ATOM 2773 N N . ALA A 1 349 ? -9.028 9.890 17.844 1.00 97.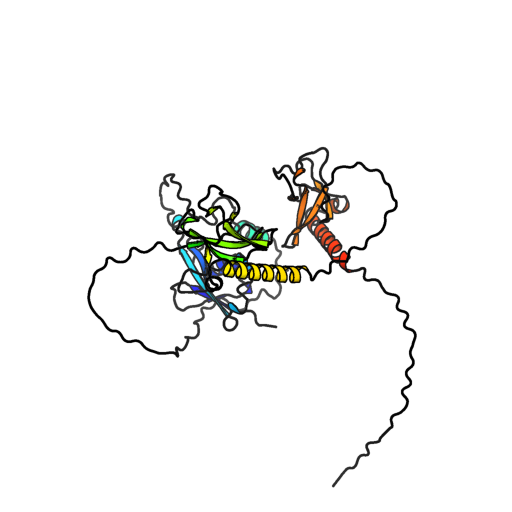38 349 ALA A N 1
ATOM 2774 C CA . ALA A 1 349 ? -9.857 11.064 18.091 1.00 97.38 349 ALA A CA 1
ATOM 2775 C C . ALA A 1 349 ? -9.781 12.055 16.924 1.00 97.38 349 ALA A C 1
ATOM 2777 O O . ALA A 1 349 ? -8.709 12.297 16.361 1.00 97.38 349 ALA A O 1
ATOM 2778 N N . TYR A 1 350 ? -10.916 12.643 16.557 1.00 96.50 350 TYR A N 1
ATOM 2779 C CA . TYR A 1 350 ? -11.001 13.583 15.447 1.00 96.50 350 TYR A CA 1
ATOM 2780 C C . TYR A 1 350 ? -12.034 14.688 15.664 1.00 96.50 350 TYR A C 1
ATOM 2782 O O . TYR A 1 350 ? -13.037 14.521 16.360 1.00 96.50 350 TYR A O 1
ATOM 2790 N N . ILE A 1 351 ? -11.779 15.812 14.996 1.00 96.25 351 ILE A N 1
ATOM 2791 C CA . ILE A 1 351 ? -12.652 16.987 14.884 1.00 96.25 351 ILE A CA 1
ATOM 2792 C C . ILE A 1 351 ? -12.903 17.311 13.402 1.00 96.25 351 ILE A C 1
ATOM 2794 O O . ILE A 1 351 ? -12.166 16.814 12.536 1.00 96.25 351 ILE A O 1
ATOM 2798 N N . PRO A 1 352 ? -13.919 18.125 13.064 1.00 95.31 352 PRO A N 1
ATOM 2799 C CA . PRO A 1 352 ? -14.055 18.672 11.717 1.00 95.31 352 PRO A CA 1
ATOM 2800 C C . PRO A 1 352 ? -12.778 19.408 11.296 1.00 95.31 352 PRO A C 1
ATOM 2802 O O . PRO A 1 352 ? -12.201 20.173 12.067 1.00 95.31 352 PRO A O 1
ATOM 2805 N N . ALA A 1 353 ? -12.317 19.171 10.067 1.00 93.75 353 ALA A N 1
ATOM 2806 C CA . ALA A 1 353 ? -11.088 19.779 9.553 1.00 93.75 353 ALA A CA 1
ATOM 2807 C C . ALA A 1 353 ? -11.122 21.317 9.588 1.00 93.75 353 ALA A C 1
ATOM 2809 O O . ALA A 1 353 ? -10.107 21.940 9.878 1.00 93.75 353 ALA A O 1
ATOM 2810 N N . GLU A 1 354 ? -12.297 21.909 9.360 1.00 94.06 354 GLU A N 1
ATOM 2811 C CA . GLU A 1 354 ? -12.530 23.359 9.379 1.00 94.06 354 GLU A CA 1
ATOM 2812 C C . GLU A 1 354 ? -12.311 24.013 10.753 1.00 94.06 354 GLU A C 1
ATOM 2814 O O . GLU A 1 354 ? -11.946 25.193 10.817 1.00 94.06 354 GLU A O 1
ATOM 2819 N N . ASP A 1 355 ? -12.452 23.226 11.823 1.00 94.81 355 ASP A N 1
ATOM 2820 C CA . ASP A 1 355 ? -12.243 23.642 13.211 1.00 94.81 355 ASP A CA 1
ATOM 2821 C C . ASP A 1 355 ? -10.828 23.324 13.721 1.00 94.81 355 ASP A C 1
ATOM 2823 O O . ASP A 1 355 ? -10.469 23.683 14.845 1.00 94.81 355 ASP A O 1
ATOM 2827 N N . SER A 1 356 ? -10.002 22.651 12.916 1.00 93.69 356 SER A N 1
ATOM 2828 C CA . SER A 1 356 ? -8.615 22.343 13.257 1.00 93.69 356 SER A CA 1
ATOM 2829 C C . SER A 1 356 ? -7.691 23.533 12.995 1.00 93.69 356 SER A C 1
ATOM 2831 O O . SER A 1 356 ? -7.919 24.337 12.095 1.00 93.69 356 SER A O 1
ATOM 2833 N N . LEU A 1 357 ? -6.586 23.608 13.742 1.00 91.94 357 LEU A N 1
ATOM 2834 C CA . LEU A 1 357 ? -5.473 24.516 13.432 1.00 91.94 357 LEU A CA 1
ATOM 2835 C C . LEU A 1 357 ? -4.713 24.111 12.158 1.00 91.94 357 LEU A C 1
ATOM 2837 O O . LEU A 1 357 ? -3.975 24.916 11.592 1.00 91.94 357 LEU A O 1
ATOM 2841 N N . ARG A 1 358 ? -4.869 22.862 11.701 1.00 87.25 358 ARG A N 1
ATOM 2842 C CA . ARG A 1 358 ? -4.245 22.384 10.462 1.00 87.25 358 ARG A CA 1
ATOM 2843 C C . ARG A 1 358 ? -4.957 22.988 9.251 1.00 87.25 358 ARG A C 1
ATOM 2845 O O . ARG A 1 358 ? -6.173 23.136 9.250 1.00 87.25 358 ARG A O 1
ATOM 2852 N N . SER A 1 359 ? -4.209 23.269 8.185 1.00 78.56 359 SER A N 1
ATOM 2853 C CA . SER A 1 359 ? -4.683 23.878 6.928 1.00 78.56 359 SER A CA 1
ATOM 2854 C C . SER A 1 359 ? -5.535 22.939 6.050 1.00 78.56 359 SER A C 1
ATOM 2856 O O . SER A 1 359 ? -5.443 22.948 4.822 1.00 78.56 359 SER A O 1
ATOM 2858 N N . LEU A 1 360 ? -6.378 22.109 6.663 1.00 76.69 360 LEU A N 1
ATOM 2859 C CA . LEU A 1 360 ? -7.279 21.200 5.965 1.00 76.69 360 LEU A CA 1
ATOM 2860 C C . LEU A 1 360 ? -8.615 21.903 5.719 1.00 76.69 360 LEU A C 1
ATOM 2862 O O . LEU A 1 360 ? -9.306 22.310 6.644 1.00 76.69 360 LEU A O 1
ATOM 2866 N N . THR A 1 361 ? -8.998 22.038 4.451 1.00 67.38 361 THR A N 1
ATOM 2867 C CA . THR A 1 361 ? -10.217 22.771 4.076 1.00 67.38 361 THR A CA 1
ATOM 2868 C C . THR A 1 361 ? -11.495 21.945 4.218 1.00 67.38 361 THR A C 1
ATOM 2870 O O . THR A 1 361 ? -12.573 22.529 4.266 1.00 67.38 361 THR A O 1
ATOM 2873 N N . LYS A 1 362 ? -11.403 20.605 4.255 1.00 81.69 362 LYS A N 1
ATOM 2874 C CA . LYS A 1 362 ? -12.540 19.669 4.364 1.00 81.69 362 LYS A CA 1
ATOM 2875 C C . LYS A 1 362 ? -12.116 18.346 5.011 1.00 81.69 362 LYS A C 1
ATOM 2877 O O . LYS A 1 362 ? -10.973 17.924 4.855 1.00 81.69 362 LYS A O 1
ATOM 2882 N N . GLY A 1 363 ? -13.060 17.652 5.653 1.00 90.12 363 GLY A N 1
ATOM 2883 C CA . GLY A 1 363 ? -12.877 16.288 6.168 1.00 90.12 363 GLY A CA 1
ATOM 2884 C C . GLY A 1 363 ? -12.683 16.210 7.684 1.00 90.12 363 GLY A C 1
ATOM 2885 O O . GLY A 1 363 ? -13.275 16.991 8.426 1.00 90.12 363 GLY A O 1
ATOM 2886 N N . ARG A 1 364 ? -11.874 15.240 8.133 1.00 90.69 364 ARG A N 1
ATOM 2887 C CA . ARG A 1 364 ? -11.568 14.981 9.550 1.00 90.69 364 ARG A CA 1
ATOM 2888 C C . ARG A 1 364 ? -10.121 15.369 9.838 1.00 90.69 364 ARG A C 1
ATOM 2890 O O . ARG A 1 364 ? -9.230 14.982 9.087 1.00 90.69 364 ARG A O 1
ATOM 2897 N N . ALA A 1 365 ? -9.888 16.091 10.925 1.00 94.44 365 ALA A N 1
ATOM 2898 C CA . ALA A 1 365 ? -8.552 16.303 11.461 1.00 94.44 365 ALA A CA 1
ATOM 2899 C C . ALA A 1 365 ? -8.372 15.427 12.698 1.00 94.44 365 ALA A C 1
ATOM 2901 O O . ALA A 1 365 ? -9.129 15.543 13.662 1.00 94.44 365 ALA A O 1
ATOM 2902 N N . GLN A 1 366 ? -7.374 14.547 12.660 1.00 95.75 366 GLN A N 1
ATOM 2903 C CA . GLN A 1 366 ? -7.003 13.745 13.816 1.00 95.75 366 GLN A CA 1
ATOM 2904 C C . GLN A 1 366 ? -6.331 14.630 14.867 1.00 95.75 366 GLN A C 1
ATOM 2906 O O . GLN A 1 366 ? -5.461 15.443 14.539 1.00 95.75 366 GLN A O 1
ATOM 2911 N N . ILE A 1 367 ? -6.712 14.438 16.126 1.00 96.62 367 ILE A N 1
ATOM 2912 C CA . ILE A 1 367 ? -6.075 15.080 17.274 1.00 96.62 367 ILE A CA 1
ATOM 2913 C C . ILE A 1 367 ? -5.649 14.015 18.292 1.00 96.62 367 ILE A C 1
ATOM 2915 O O . ILE A 1 367 ? -6.316 12.988 18.421 1.00 96.62 367 ILE A O 1
ATOM 2919 N N . PRO A 1 368 ? -4.538 14.218 19.014 1.00 97.00 368 PRO A N 1
ATOM 2920 C CA . PRO A 1 368 ? -4.142 13.299 20.073 1.00 97.00 368 PRO A CA 1
ATOM 2921 C C . PRO A 1 368 ? -5.102 13.400 21.268 1.00 97.00 368 PRO A C 1
ATOM 2923 O O . PRO A 1 368 ? -5.624 14.474 21.572 1.00 97.00 368 PRO A O 1
ATOM 2926 N N . LEU A 1 369 ? -5.301 12.291 21.989 1.00 97.12 369 LEU A N 1
ATOM 2927 C CA . LEU A 1 369 ? -6.205 12.220 23.150 1.00 97.12 369 LEU A CA 1
ATOM 2928 C C . LEU A 1 369 ? -5.826 13.197 24.277 1.00 97.12 369 LEU A C 1
ATOM 2930 O O . LEU A 1 369 ? -6.689 13.650 25.022 1.00 97.12 369 LEU A O 1
ATOM 2934 N N . THR A 1 370 ? -4.554 13.587 24.372 1.00 97.31 370 THR A N 1
ATOM 2935 C CA . THR A 1 370 ? -4.064 14.603 25.322 1.00 97.31 370 THR A CA 1
ATOM 2936 C C . THR A 1 370 ? -4.621 16.006 25.059 1.00 97.31 370 THR A C 1
ATOM 2938 O O . THR A 1 370 ? -4.582 16.865 25.940 1.00 97.31 370 THR A O 1
ATOM 2941 N N . LYS A 1 371 ? -5.168 16.242 23.862 1.00 97.81 371 LYS A N 1
ATOM 2942 C CA . LYS A 1 371 ? -5.780 17.506 23.434 1.00 97.81 371 LYS A CA 1
ATOM 2943 C C . LYS A 1 371 ? -7.308 17.488 23.507 1.00 97.81 371 LYS A C 1
ATOM 2945 O O . LYS A 1 371 ? -7.962 18.370 22.954 1.00 97.81 371 LYS A O 1
ATOM 2950 N N . VAL A 1 372 ? -7.878 16.510 24.207 1.00 98.00 372 VAL A N 1
ATOM 2951 C CA . VAL A 1 372 ? -9.320 16.380 24.427 1.00 98.00 372 VAL A CA 1
ATOM 2952 C C . VAL A 1 372 ? -9.654 16.783 25.865 1.00 98.00 372 VAL A C 1
ATOM 2954 O O . VAL A 1 372 ? -9.016 16.340 26.820 1.00 98.00 372 VAL A O 1
ATOM 2957 N N . ALA A 1 373 ? -10.642 17.659 26.018 1.00 97.94 373 ALA A N 1
ATOM 2958 C CA . ALA A 1 373 ? -11.364 17.885 27.263 1.00 97.94 373 ALA A CA 1
ATOM 2959 C C . ALA A 1 373 ? -12.515 16.873 27.313 1.00 97.94 373 ALA A C 1
ATOM 2961 O O . ALA A 1 373 ? -13.512 17.021 26.602 1.00 97.94 373 ALA A O 1
ATOM 2962 N N . PHE A 1 374 ? -12.312 15.792 28.061 1.00 98.12 374 PHE A N 1
ATOM 2963 C CA . PHE A 1 374 ? -13.203 14.635 28.071 1.00 98.12 374 PHE A CA 1
ATOM 2964 C C . PHE A 1 374 ? -14.556 14.943 28.722 1.00 98.12 374 PHE A C 1
ATOM 2966 O O . PHE A 1 374 ? -14.642 15.797 29.598 1.00 98.12 374 PHE A O 1
ATOM 2973 N N . VAL A 1 375 ? -15.614 14.245 28.297 1.00 97.75 375 VAL A N 1
ATOM 2974 C CA . VAL A 1 375 ? -16.884 14.243 29.048 1.00 97.75 375 VAL A CA 1
ATOM 2975 C C . VAL A 1 375 ? -16.698 13.547 30.408 1.00 97.75 375 VAL A C 1
ATOM 2977 O O . VAL A 1 375 ? -15.797 12.708 30.516 1.00 97.75 375 VAL A O 1
ATOM 2980 N N . PRO A 1 376 ? -17.540 13.830 31.427 1.00 97.75 376 PRO A N 1
ATOM 2981 C CA . PRO A 1 376 ? -17.350 13.317 32.789 1.00 97.75 376 PRO A CA 1
ATOM 2982 C C . PRO A 1 376 ? -17.134 11.800 32.877 1.00 97.75 376 PRO A C 1
ATOM 2984 O O . PRO A 1 376 ? -16.317 11.338 33.668 1.00 97.75 376 PRO A O 1
ATOM 2987 N N . GLU A 1 377 ? -17.800 11.037 32.007 1.00 97.44 377 GLU A N 1
ATOM 2988 C CA . GLU A 1 377 ? -17.676 9.576 31.893 1.00 97.44 377 GLU A CA 1
ATOM 2989 C C . GLU A 1 377 ? -16.230 9.108 31.644 1.00 97.44 377 GLU A C 1
ATOM 2991 O O . GLU A 1 377 ? -15.795 8.109 32.211 1.00 97.44 377 GLU A O 1
ATOM 2996 N N . PHE A 1 378 ? -15.456 9.848 30.842 1.00 97.38 378 PHE A N 1
ATOM 2997 C CA . PHE A 1 378 ? -14.056 9.529 30.533 1.00 97.38 378 PHE A CA 1
ATOM 2998 C C . PHE A 1 378 ? -13.052 10.367 31.335 1.00 97.38 378 PHE A C 1
ATOM 3000 O O . PHE A 1 378 ? -11.865 10.028 31.389 1.00 97.38 378 PHE A O 1
ATOM 3007 N N . GLU A 1 379 ? -13.494 11.475 31.933 1.00 97.00 379 GLU A N 1
ATOM 3008 C CA . GLU A 1 379 ? -12.645 12.380 32.711 1.00 97.00 379 GLU A CA 1
ATOM 3009 C C . GLU A 1 379 ? -12.178 11.741 34.024 1.00 97.00 379 GLU A C 1
ATOM 3011 O O . GLU A 1 379 ? -11.013 11.890 34.391 1.00 97.00 379 GLU A O 1
ATOM 3016 N N . VAL A 1 380 ? -13.044 10.955 34.675 1.00 96.00 380 VAL A N 1
ATOM 3017 C CA . VAL A 1 380 ? -12.728 10.230 35.923 1.00 96.00 380 VAL A CA 1
ATOM 3018 C C . VAL A 1 380 ? -11.687 9.119 35.744 1.00 96.00 380 VAL A C 1
ATOM 3020 O O . VAL A 1 380 ? -11.105 8.645 36.720 1.00 96.00 380 VAL A O 1
ATOM 3023 N N . LEU A 1 381 ? -11.438 8.691 34.504 1.00 96.75 381 LEU A N 1
ATOM 3024 C CA . LEU A 1 381 ? -10.491 7.628 34.187 1.00 96.75 381 LEU A CA 1
ATOM 3025 C C . LEU A 1 381 ? -9.063 8.169 34.090 1.00 96.75 381 LEU A C 1
ATOM 3027 O O . LEU A 1 381 ? -8.822 9.271 33.587 1.00 96.75 381 LEU A O 1
ATOM 3031 N N . THR A 1 382 ? -8.091 7.357 34.509 1.00 97.44 382 THR A N 1
ATOM 3032 C CA . THR A 1 382 ? -6.670 7.681 34.333 1.00 97.44 382 THR A CA 1
ATOM 3033 C C . THR A 1 382 ? -6.303 7.723 32.843 1.00 97.44 382 THR A C 1
ATOM 3035 O O . THR A 1 382 ? -6.943 7.048 32.032 1.00 97.44 382 THR A O 1
ATOM 3038 N N . PRO A 1 383 ? -5.257 8.475 32.445 1.00 96.62 383 PRO A N 1
ATOM 3039 C CA . PRO A 1 383 ? -4.821 8.528 31.048 1.00 96.62 383 PRO A CA 1
ATOM 3040 C C . PRO A 1 383 ? -4.558 7.156 30.409 1.00 96.62 383 PRO A C 1
ATOM 3042 O O . PRO A 1 383 ? -4.825 7.009 29.223 1.00 96.62 383 PRO A O 1
ATOM 3045 N N . ALA A 1 384 ? -4.100 6.168 31.188 1.00 95.38 384 ALA A N 1
ATOM 3046 C CA . ALA A 1 384 ? -3.854 4.801 30.723 1.00 95.38 384 ALA A CA 1
ATOM 3047 C C . ALA A 1 384 ? -5.148 4.001 30.480 1.00 95.38 384 ALA A C 1
ATOM 3049 O O . ALA A 1 384 ? -5.263 3.326 29.467 1.00 95.38 384 ALA A O 1
ATOM 3050 N N . LYS A 1 385 ? -6.155 4.131 31.355 1.00 97.31 385 LYS A N 1
ATOM 3051 C CA . LYS A 1 385 ? -7.433 3.394 31.244 1.00 97.31 385 LYS A CA 1
ATOM 3052 C C . LYS A 1 385 ? -8.408 4.007 30.240 1.00 97.31 385 LYS A C 1
ATOM 3054 O O . LYS A 1 385 ? -9.378 3.382 29.819 1.00 97.31 385 LYS A O 1
ATOM 3059 N N . ARG A 1 386 ? -8.192 5.270 29.874 1.00 97.31 386 ARG A N 1
ATOM 3060 C CA . ARG A 1 386 ? -9.130 6.025 29.042 1.00 97.31 386 ARG A CA 1
ATOM 3061 C C . ARG A 1 386 ? -9.268 5.480 27.610 1.00 97.31 386 ARG A C 1
ATOM 3063 O O . ARG A 1 386 ? -10.405 5.366 27.157 1.00 97.31 386 ARG A O 1
ATOM 3070 N N . PRO A 1 387 ? -8.188 5.135 26.881 1.00 97.31 387 PRO A N 1
ATOM 3071 C CA . PRO A 1 387 ? -8.304 4.540 25.551 1.00 97.31 387 PRO A CA 1
ATOM 3072 C C . PRO A 1 387 ? -9.040 3.196 25.570 1.00 97.31 387 PRO A C 1
ATOM 3074 O O . PRO A 1 387 ? -9.829 2.935 24.668 1.00 97.31 387 PRO A O 1
ATOM 3077 N N . GLU A 1 388 ? -8.835 2.376 26.600 1.00 97.12 388 GLU A N 1
ATOM 3078 C CA . GLU A 1 388 ? -9.510 1.081 26.753 1.00 97.12 388 GLU A CA 1
ATOM 3079 C C . GLU A 1 388 ? -11.018 1.259 26.937 1.00 97.12 388 GLU A C 1
ATOM 3081 O O . GLU A 1 388 ? -11.794 0.703 26.165 1.00 97.12 388 GLU A O 1
ATOM 3086 N N . ALA A 1 389 ? -11.443 2.138 27.848 1.00 97.81 389 ALA A N 1
ATOM 3087 C CA . ALA A 1 389 ? -12.863 2.425 28.054 1.00 97.81 389 ALA A CA 1
ATOM 3088 C C . ALA A 1 389 ? -13.536 3.027 26.804 1.00 97.81 389 ALA A C 1
ATOM 3090 O O . ALA A 1 389 ? -14.666 2.681 26.459 1.00 97.81 389 ALA A O 1
ATOM 3091 N N . ILE A 1 390 ? -12.836 3.914 26.082 1.00 97.81 390 ILE A N 1
ATOM 3092 C CA . ILE A 1 390 ? -13.327 4.455 24.804 1.00 97.81 390 ILE A CA 1
ATOM 3093 C C . ILE A 1 390 ? -13.479 3.328 23.773 1.00 97.81 390 ILE A C 1
ATOM 3095 O O . ILE A 1 390 ? -14.482 3.285 23.060 1.00 97.81 390 ILE A O 1
ATOM 3099 N N . LYS A 1 391 ? -12.510 2.409 23.692 1.00 97.00 391 LYS A N 1
ATOM 3100 C CA . LYS A 1 391 ? -12.544 1.249 22.792 1.00 97.00 391 LYS A CA 1
ATOM 3101 C C . LYS A 1 391 ? -13.717 0.327 23.111 1.00 97.00 391 LYS A C 1
ATOM 3103 O O . LYS A 1 391 ? -14.465 -0.011 22.197 1.00 97.00 391 LYS A O 1
ATOM 3108 N N . GLU A 1 392 ? -13.918 -0.024 24.378 1.00 96.75 392 GLU A N 1
ATOM 3109 C CA . GLU A 1 392 ? -15.053 -0.840 24.822 1.00 96.75 392 GLU A CA 1
ATOM 3110 C C . GLU A 1 392 ? -16.391 -0.196 24.454 1.00 96.75 392 GLU A C 1
ATOM 3112 O O . GLU A 1 392 ? -17.266 -0.860 23.904 1.00 96.75 392 GLU A O 1
ATOM 3117 N N . MET A 1 393 ? -16.535 1.116 24.662 1.00 96.75 393 MET A N 1
ATOM 3118 C CA . MET A 1 393 ? -17.768 1.829 24.328 1.00 96.75 393 MET A CA 1
ATOM 3119 C C . MET A 1 393 ? -18.018 1.917 22.812 1.00 96.75 393 MET A C 1
ATOM 3121 O O . MET A 1 393 ? -19.171 1.862 22.375 1.00 96.75 393 MET A O 1
ATOM 3125 N N . ILE A 1 394 ? -16.965 2.018 21.989 1.00 95.50 394 ILE A N 1
ATOM 3126 C CA . ILE A 1 394 ? -17.091 1.925 20.525 1.00 95.50 394 ILE A CA 1
ATOM 3127 C C . ILE A 1 394 ? -17.578 0.527 20.128 1.00 95.50 394 ILE A C 1
ATOM 3129 O O . ILE A 1 394 ? -18.571 0.418 19.409 1.00 95.50 394 ILE A O 1
ATOM 3133 N N . LEU A 1 395 ? -16.936 -0.526 20.644 1.00 93.44 395 LEU A N 1
ATOM 3134 C CA . LEU A 1 395 ? -17.295 -1.916 20.349 1.00 93.44 395 LEU A CA 1
ATOM 3135 C C . LEU A 1 395 ? -18.715 -2.254 20.822 1.00 93.44 395 LEU A C 1
ATOM 3137 O O . LEU A 1 395 ? -19.467 -2.890 20.088 1.00 93.44 395 LEU A O 1
ATOM 3141 N N . ALA A 1 396 ? -19.129 -1.771 21.996 1.00 94.56 396 ALA A N 1
ATOM 3142 C CA . ALA A 1 396 ? -20.486 -1.949 22.510 1.00 94.56 396 ALA A CA 1
ATOM 3143 C C . ALA A 1 396 ? -21.536 -1.272 21.612 1.00 94.56 396 ALA A C 1
ATOM 3145 O O . ALA A 1 396 ? -22.586 -1.852 21.328 1.00 94.56 396 ALA A O 1
ATOM 3146 N N . LYS A 1 397 ? -21.247 -0.065 21.106 1.00 92.94 397 LYS A N 1
ATOM 3147 C CA . LYS A 1 397 ? -22.136 0.651 20.176 1.00 92.94 397 LYS A CA 1
ATOM 3148 C C . LYS A 1 397 ? -22.228 -0.030 18.807 1.00 92.94 397 LYS A C 1
ATOM 3150 O O . LYS A 1 397 ? -23.273 0.050 18.161 1.00 92.94 397 LYS A O 1
ATOM 3155 N N . GLU A 1 398 ? -21.152 -0.666 18.352 1.00 87.50 398 GLU A N 1
ATOM 3156 C CA . GLU A 1 398 ? -21.129 -1.433 17.102 1.00 87.50 398 GLU A CA 1
ATOM 3157 C C . GLU A 1 398 ? -21.841 -2.786 17.251 1.00 87.50 398 GLU A C 1
ATOM 3159 O O . GLU A 1 398 ? -22.658 -3.132 16.398 1.00 87.50 398 GLU A O 1
ATOM 3164 N N . GLY A 1 399 ? -21.630 -3.495 18.365 1.00 83.81 399 GLY A N 1
ATOM 3165 C CA . GLY A 1 399 ? -22.287 -4.770 18.671 1.00 83.81 399 GLY A CA 1
ATOM 3166 C C . GLY A 1 399 ? -23.785 -4.642 18.971 1.00 83.81 399 GLY A C 1
ATOM 3167 O O . GLY A 1 399 ? -24.579 -5.478 18.544 1.00 83.81 399 GLY A O 1
ATOM 3168 N N . GLY A 1 400 ? -24.208 -3.556 19.628 1.00 70.38 400 GLY A N 1
ATOM 3169 C CA . GLY A 1 400 ? -25.614 -3.313 19.976 1.00 70.38 400 GLY A CA 1
ATOM 3170 C C . GLY A 1 400 ? -26.539 -3.077 18.777 1.00 70.38 400 GLY A C 1
ATOM 3171 O O . GLY A 1 400 ? -27.753 -3.225 18.894 1.00 70.38 400 GLY A O 1
ATOM 3172 N N . LYS A 1 401 ? -25.996 -2.768 17.593 1.00 62.97 401 LYS A N 1
ATOM 3173 C CA . LYS A 1 401 ? -26.801 -2.612 16.370 1.00 62.97 401 LYS A CA 1
ATOM 3174 C C . LYS A 1 401 ? -27.279 -3.942 15.764 1.00 62.97 401 LYS A C 1
ATOM 3176 O O . LYS A 1 401 ? -28.026 -3.903 14.791 1.00 62.97 401 LYS A O 1
ATOM 3181 N N . GLY A 1 402 ? -26.882 -5.092 16.321 1.00 53.28 402 GLY A N 1
ATOM 3182 C CA . GLY A 1 402 ? -27.233 -6.424 15.811 1.00 53.28 402 GLY A CA 1
ATOM 3183 C C . GLY A 1 402 ? -28.358 -7.175 16.543 1.00 53.28 402 GLY A C 1
ATOM 3184 O O . GLY A 1 402 ? -28.636 -8.305 16.158 1.00 53.28 402 GLY A O 1
ATOM 3185 N N . GLY A 1 403 ? -28.982 -6.607 17.588 1.00 46.81 403 GLY A N 1
ATOM 3186 C CA . GLY A 1 403 ? -29.748 -7.397 18.573 1.00 46.81 403 GLY A CA 1
ATOM 3187 C C . GLY A 1 403 ? -31.280 -7.276 18.615 1.00 46.81 403 GLY A C 1
ATOM 3188 O O . GLY A 1 403 ? -31.914 -8.156 19.186 1.00 46.81 403 GLY A O 1
ATOM 3189 N N . GLU A 1 404 ? -31.921 -6.257 18.032 1.00 47.91 404 GLU A N 1
ATOM 3190 C CA . GLU A 1 404 ? -33.396 -6.134 18.086 1.00 47.91 404 GLU A CA 1
ATOM 3191 C C . GLU A 1 404 ? -34.081 -6.889 16.932 1.00 47.91 404 GLU A C 1
ATOM 3193 O O . GLU A 1 404 ? -34.709 -6.317 16.037 1.00 47.91 404 GLU A O 1
ATOM 3198 N N . GLY A 1 405 ? -33.949 -8.216 16.949 1.00 45.47 405 GLY A N 1
ATOM 3199 C CA . GLY A 1 405 ? -34.846 -9.114 16.232 1.00 45.47 405 GLY A CA 1
ATOM 3200 C C . GLY A 1 405 ? -36.147 -9.251 17.018 1.00 45.47 405 GLY A C 1
ATOM 3201 O O . GLY A 1 405 ? -36.146 -9.784 18.120 1.00 45.47 405 GLY A O 1
ATOM 3202 N N . LYS A 1 406 ? -37.250 -8.753 16.450 1.00 46.31 406 LYS A N 1
ATOM 3203 C CA . LYS A 1 406 ? -38.619 -8.941 16.949 1.00 46.31 406 LYS A CA 1
ATOM 3204 C C . LYS A 1 406 ? -38.854 -10.398 17.377 1.00 46.31 406 LYS A C 1
ATOM 3206 O O . LYS A 1 406 ? -38.916 -11.273 16.515 1.00 46.31 406 LYS A O 1
ATOM 3211 N N . GLU A 1 407 ? -39.077 -10.630 18.669 1.00 43.19 407 GLU A N 1
ATOM 3212 C CA . GLU A 1 407 ? -39.849 -11.779 19.144 1.00 43.19 407 GLU A CA 1
ATOM 3213 C C . GLU A 1 407 ? -41.257 -11.655 18.549 1.00 43.19 407 GLU A C 1
ATOM 3215 O O . GLU A 1 407 ? -42.089 -10.856 18.981 1.00 43.19 407 GLU A O 1
ATOM 3220 N N . GLY A 1 408 ? -41.482 -12.379 17.455 1.00 45.28 408 GLY A N 1
ATOM 3221 C CA . GLY A 1 408 ? -42.811 -12.626 16.931 1.00 45.28 408 GLY A CA 1
ATOM 3222 C C . GLY A 1 408 ? -43.495 -13.643 17.828 1.00 45.28 408 GLY A C 1
ATOM 3223 O O . GLY A 1 408 ? -43.155 -14.822 17.789 1.00 45.28 408 GLY A O 1
ATOM 3224 N N . ASP A 1 409 ? -44.451 -13.163 18.616 1.00 50.62 409 ASP A N 1
ATOM 3225 C CA . ASP A 1 409 ? -45.455 -13.949 19.328 1.00 50.62 409 ASP A CA 1
ATOM 3226 C C . ASP A 1 409 ? -46.259 -14.783 18.310 1.00 50.62 409 ASP A C 1
ATOM 3228 O O . ASP A 1 409 ? -47.203 -14.316 17.669 1.00 50.62 409 ASP A O 1
ATOM 3232 N N . GLY A 1 410 ? -45.781 -16.004 18.071 1.00 41.03 410 GLY A N 1
ATOM 3233 C CA . GLY A 1 410 ? -46.380 -17.004 17.200 1.00 41.03 410 GLY A CA 1
ATOM 3234 C C . GLY A 1 410 ? -47.056 -18.084 18.029 1.00 41.03 410 GLY A C 1
ATOM 3235 O O . GLY A 1 410 ? -46.504 -19.163 18.224 1.00 41.03 410 GLY A O 1
ATOM 3236 N N . ARG A 1 411 ? -48.271 -17.794 18.495 1.00 45.31 411 ARG A N 1
ATOM 3237 C CA . ARG A 1 411 ? -49.249 -18.777 18.972 1.00 45.31 411 ARG A CA 1
ATOM 3238 C C . ARG A 1 411 ? -49.515 -19.803 17.859 1.00 45.31 411 ARG A C 1
ATOM 3240 O O . ARG A 1 411 ? -50.228 -19.503 16.905 1.00 45.31 411 ARG A O 1
ATOM 3247 N N . VAL A 1 412 ? -48.935 -20.997 17.972 1.00 41.00 412 VAL A N 1
ATOM 3248 C CA . VAL A 1 412 ? -49.253 -22.150 17.115 1.00 41.00 412 VAL A CA 1
ATOM 3249 C C . VAL A 1 412 ? -50.350 -22.955 17.804 1.00 41.00 412 VAL A C 1
ATOM 3251 O O . VAL A 1 412 ? -50.121 -23.605 18.822 1.00 41.00 412 VAL A O 1
ATOM 3254 N N . GLU A 1 413 ? -51.563 -22.846 17.266 1.00 48.97 413 GLU A N 1
ATOM 3255 C CA . GLU A 1 413 ? -52.668 -23.756 17.554 1.00 48.97 413 GLU A CA 1
ATOM 3256 C C . GLU A 1 413 ? -52.358 -25.148 16.992 1.00 48.97 413 GLU A C 1
ATOM 3258 O O . GLU A 1 413 ? -51.732 -25.293 15.940 1.00 48.97 413 GLU A O 1
ATOM 3263 N N . GLY A 1 414 ? -52.757 -26.163 17.757 1.00 45.09 414 GLY A N 1
ATOM 3264 C CA . GLY A 1 414 ? -52.451 -27.560 17.506 1.00 45.09 414 GLY A CA 1
ATOM 3265 C C . GLY A 1 414 ? -53.099 -28.130 16.248 1.00 45.09 414 GLY A C 1
ATOM 3266 O O . GLY A 1 414 ? -54.191 -27.742 15.838 1.00 45.09 414 GLY A O 1
ATOM 3267 N N . ALA A 1 415 ? -52.418 -29.124 15.692 1.00 40.59 415 ALA A N 1
ATOM 3268 C CA . ALA A 1 415 ? -53.020 -30.149 14.863 1.00 40.59 415 ALA A CA 1
ATOM 3269 C C . ALA A 1 415 ? -52.601 -31.496 15.457 1.00 40.59 415 ALA A C 1
ATOM 3271 O O . ALA A 1 415 ? -51.433 -31.882 15.388 1.00 40.59 415 ALA A O 1
ATOM 3272 N N . GLU A 1 416 ? -53.562 -32.153 16.100 1.00 45.34 416 GLU A N 1
ATOM 3273 C CA . GLU A 1 416 ? -53.524 -33.576 16.415 1.00 45.34 416 GLU A CA 1
ATOM 3274 C C . GLU A 1 416 ? -53.380 -34.352 15.098 1.00 45.34 416 GLU A C 1
ATOM 3276 O O . GLU A 1 416 ? -54.120 -34.112 14.143 1.00 45.34 416 GLU A O 1
ATOM 3281 N N . TYR A 1 417 ? -52.405 -35.256 15.039 1.00 43.31 417 TYR A N 1
ATOM 3282 C CA . TYR A 1 417 ? -52.373 -36.329 14.056 1.00 43.31 417 TYR A CA 1
ATOM 3283 C C . TYR A 1 417 ? -52.444 -37.640 14.828 1.00 43.31 417 TYR A C 1
ATOM 3285 O O . TYR A 1 417 ? -51.498 -38.008 15.525 1.00 43.31 417 TYR A O 1
ATOM 3293 N N . ASP A 1 418 ? -53.589 -38.301 14.689 1.00 50.66 418 ASP A N 1
ATOM 3294 C CA . ASP A 1 418 ? -53.783 -39.711 14.989 1.00 50.66 418 ASP A CA 1
ATOM 3295 C C . ASP A 1 418 ? -52.842 -40.544 14.111 1.00 50.66 418 ASP A C 1
ATOM 3297 O O . ASP A 1 418 ? -52.877 -40.468 12.878 1.00 50.66 418 ASP A O 1
ATOM 3301 N N . SER A 1 419 ? -52.011 -41.361 14.749 1.00 53.16 419 SER A N 1
ATOM 3302 C CA . SER A 1 419 ? -51.360 -42.503 14.116 1.00 53.16 419 SER A CA 1
ATOM 3303 C C . SER A 1 419 ? -51.633 -43.747 14.949 1.00 53.16 419 SER A C 1
ATOM 3305 O O . SER A 1 419 ? -50.845 -44.159 15.800 1.00 53.16 419 SER A O 1
ATOM 3307 N N . ASP A 1 420 ? -52.801 -44.324 14.680 1.00 48.84 420 ASP A N 1
ATOM 3308 C CA . ASP A 1 420 ? -53.087 -45.725 14.936 1.00 48.84 420 ASP A CA 1
ATOM 3309 C C . ASP A 1 420 ? -52.144 -46.627 14.125 1.00 48.84 420 ASP A C 1
ATOM 3311 O O . ASP A 1 420 ? -51.790 -46.321 12.985 1.00 48.84 420 ASP A O 1
ATOM 3315 N N . ASP A 1 421 ? -51.866 -47.783 14.730 1.00 56.03 421 ASP A N 1
ATOM 3316 C CA . ASP A 1 421 ? -51.683 -49.070 14.057 1.00 56.03 421 ASP A CA 1
ATOM 3317 C C . ASP A 1 421 ? -50.379 -49.272 13.273 1.00 56.03 421 ASP A C 1
ATOM 3319 O O . ASP A 1 421 ? -50.238 -48.743 12.186 1.00 56.03 421 ASP A O 1
ATOM 3323 N N . TRP A 1 422 ? -49.450 -50.070 13.826 1.00 48.91 422 TRP A N 1
ATOM 3324 C CA . TRP A 1 422 ? -48.785 -51.202 13.145 1.00 48.91 422 TRP A CA 1
ATOM 3325 C C . TRP A 1 422 ? -48.089 -52.102 14.186 1.00 48.91 422 TRP A C 1
ATOM 3327 O O . TRP A 1 422 ? -46.962 -51.854 14.607 1.00 48.91 422 TRP A O 1
ATOM 3337 N N . GLY A 1 423 ? -48.817 -53.145 14.592 1.00 47.19 423 GLY A N 1
ATOM 3338 C CA . GLY A 1 423 ? -48.367 -54.543 14.643 1.00 47.19 423 GLY A CA 1
ATOM 3339 C C . GLY A 1 423 ? -47.014 -54.919 15.259 1.00 47.19 423 GLY A C 1
ATOM 3340 O O . GLY A 1 423 ? -45.966 -54.799 14.630 1.00 47.19 423 GLY A O 1
ATOM 3341 N N . ASP A 1 424 ? -47.107 -55.568 16.422 1.00 48.19 424 ASP A N 1
ATOM 3342 C CA . ASP A 1 424 ? -46.193 -56.602 16.919 1.00 48.19 424 ASP A CA 1
ATOM 3343 C C . ASP A 1 424 ? -45.949 -57.709 15.873 1.00 48.19 424 ASP A C 1
ATOM 3345 O O . ASP A 1 424 ? -46.897 -58.383 15.466 1.00 48.19 424 ASP A O 1
ATOM 3349 N N . GLU A 1 425 ? -44.687 -58.030 15.572 1.00 53.41 425 GLU A N 1
ATOM 3350 C CA . GLU A 1 425 ? -44.309 -59.398 15.198 1.00 53.41 425 GLU A CA 1
ATOM 3351 C C . GLU A 1 425 ? -43.054 -59.864 15.948 1.00 53.41 425 GLU A C 1
ATOM 3353 O O . GLU A 1 425 ? -41.970 -59.284 15.893 1.00 53.41 425 GLU A O 1
ATOM 3358 N N . LYS A 1 426 ? -43.264 -60.961 16.681 1.00 48.34 426 LYS A N 1
ATOM 3359 C CA . LYS A 1 426 ? -42.296 -61.760 17.429 1.00 48.34 426 LYS A CA 1
ATOM 3360 C C . LYS A 1 426 ? -41.265 -62.395 16.495 1.00 48.34 426 LYS A C 1
ATOM 3362 O O . LYS A 1 426 ? -41.632 -63.168 15.615 1.00 48.34 426 LYS A O 1
ATOM 3367 N N . LEU A 1 427 ? -39.983 -62.213 16.802 1.00 48.62 427 LEU A N 1
ATOM 3368 C CA . LEU A 1 427 ? -38.928 -63.139 16.389 1.00 48.62 427 LEU A CA 1
ATOM 3369 C C . LEU A 1 427 ? -38.800 -64.241 17.446 1.00 48.62 427 LEU A C 1
ATOM 3371 O O . LEU A 1 427 ? -38.569 -63.970 18.622 1.00 48.62 427 LEU A O 1
ATOM 3375 N N . VAL A 1 428 ? -39.024 -65.476 17.005 1.00 54.59 428 VAL A N 1
ATOM 3376 C CA . VAL A 1 428 ? -38.863 -66.708 17.778 1.00 54.59 428 VAL A CA 1
ATOM 3377 C C . VAL A 1 428 ? -37.498 -67.298 17.436 1.00 54.59 428 VAL A C 1
ATOM 3379 O O . VAL A 1 428 ? -37.174 -67.461 16.260 1.00 54.59 428 VAL A O 1
ATOM 3382 N N . ASP A 1 429 ? -36.729 -67.620 18.472 1.00 50.88 429 ASP A N 1
ATOM 3383 C CA . ASP A 1 429 ? -35.498 -68.403 18.409 1.00 50.88 429 ASP A CA 1
ATOM 3384 C C . ASP A 1 429 ? -35.748 -69.808 17.843 1.00 50.88 429 ASP A C 1
ATOM 3386 O O . ASP A 1 429 ? -36.678 -70.498 18.269 1.00 50.88 429 ASP A O 1
ATOM 3390 N N . VAL A 1 430 ? -34.867 -70.277 16.955 1.00 55.72 430 VAL A N 1
ATOM 3391 C CA . VAL A 1 430 ? -34.669 -71.713 16.710 1.00 55.72 430 VAL A CA 1
ATOM 3392 C C . VAL A 1 430 ? -33.173 -71.996 16.589 1.00 55.72 430 VAL A C 1
ATOM 3394 O O . VAL A 1 430 ? -32.519 -71.612 15.620 1.00 55.72 430 VAL A O 1
ATOM 3397 N N . GLU A 1 431 ? -32.653 -72.690 17.598 1.00 51.44 431 GLU A N 1
ATOM 3398 C CA . GLU A 1 431 ? -31.376 -73.399 17.580 1.00 51.44 431 GLU A CA 1
ATOM 3399 C C . GLU A 1 431 ? -31.446 -74.664 16.699 1.00 51.44 431 GLU A C 1
ATOM 3401 O O . GLU A 1 431 ? -32.441 -75.387 16.716 1.00 51.44 431 GLU A O 1
ATOM 3406 N N . GLY A 1 432 ? -30.327 -74.974 16.035 1.00 51.62 432 GLY A N 1
ATOM 3407 C CA . GLY A 1 432 ? -29.725 -76.315 16.046 1.00 51.62 432 GLY A CA 1
ATOM 3408 C C . GLY A 1 432 ? -30.149 -77.348 14.994 1.00 51.62 432 GLY A C 1
ATOM 3409 O O . GLY A 1 432 ? -31.141 -78.045 15.185 1.00 51.62 432 GLY A O 1
ATOM 3410 N N . VAL A 1 433 ? -29.274 -77.564 13.996 1.00 48.62 433 VAL A N 1
ATOM 3411 C CA . VAL A 1 433 ? -28.725 -78.888 13.606 1.00 48.62 433 VAL A CA 1
ATOM 3412 C C . VAL A 1 433 ? -27.261 -78.715 13.218 1.00 48.62 433 VAL A C 1
ATOM 3414 O O . VAL A 1 433 ? -26.981 -77.770 12.445 1.00 48.62 433 VAL A O 1
#

Organism: NCBI:txid798071

Foldseek 3Di:
DDDQFWEWEAEQVDDLWIWIDDVVQPLFVVSVVVVVCVVVVPDPLFWDKWKAQDRPDPPHTDDRVCSNVVVCQDPVQDDVSYHYMYIYIDTPPVSVCPDDDPDDPDDDPDPPPADPDDPGPVVVVCVVPVPPDPPPPPPVPPPPDDTDTDRPPPPPDPDDDDDDDDDDDDDDDPDPDPDQAQAEDADCPPPPQVLQWDFWAWFQLQQFPHSSYTYTWIWGQDPVLFIWIWGAPCGGPDPDNHDIDTDDPVRGPGDPVLVPADDDPRSRVVRSVVSVVSVVVVCVVVPVPPDDDDDDDDDDDDDDDDDDDPDPDDPDADFFAFFQLVFWPHSVDTFTWGWDADPVLWIWIWGFPNGGPDPDPGDIDTDDPVRGPGDPVQVPDDPVCNRVVRSVVNVCVVVVVPPPDDPDPDDDDDDDDDDDDDDDDDDDDDDDD

pLDDT: mean 75.26, std 23.08, range [29.73, 98.19]